Protein AF-A0A9P5B2M3-F1 (afdb_monomer)

Mean predicted aligned error: 15.58 Å

Sequence (717 aa):
MTDNIVSIPTAAALADGEHVGYMCASVGDSLLELKANEVIPPYCNAVFNTEAVLDSSLVPLYVEWEAEYFHIPYNLWEPQHARRTAAQVYPELTQSLTPTKDVSSNKSHYPRRAIGGRDLLHPSPGGSVANILRNSVGRLPESMLESVLAVAERDQIYAKMEAIPSLACRLDGLQDQLVTLISGTVHVRPTLPDGTAMPEAVAAGKAAGFTADTLEMIRNHCDPLPYGDGVDPEAVFILVTHGQVKFKKFNVIDKFGRGVEVVDGDGLMPSISSVYQPSSCVVDGKETPNVVVSNRDNCEYFQIPPSINQPARLFNTYLKPGVTGQSTWRPCGEWEDPVCGYIMYNSADLSLQGFTSAGDLRAEILISESNTTAKAAHVYQPPMSDGLFEPPLTDTAEQWKTNILDDFIQSLKTEHYALRMIEILGDASSCMAPPAESYSSVMNAAFGRPFALAIAGWSIELNHEELQPQTSPRNLAGKSHQKLSDYDLPLHLGLKEYSDDGLATYMPLRSDAPTQPDFGKIFTFWTSGVPETDLNEDFACHPIHPSSLPTLKARHVDLFEGRHLLEVDDMIKRRQEQILPFCLLVDVFHPVKAQTGVLPPSSLALPDWAMQQALRKIRLCYRAGPFLFQEDPLKSLSPTGAEETPPPSAAGDGVHVPVVPYGKWSWLQPYIVDGDIKYCSQDVDRAEVKGDVLEVRKYPFTMADGMYYGVDRAVVP

Organism: NCBI:txid1803897

Solvent-accessible surface area (backbone atoms only — not comparable to full-atom values): 42409 Å² total; per-residue (Å²): 144,84,88,77,85,78,87,81,80,82,48,67,72,76,78,52,94,61,93,75,80,71,75,49,89,80,87,87,88,82,86,78,90,79,68,95,86,76,86,73,70,97,66,86,74,74,72,78,52,56,63,60,51,69,73,37,96,49,54,71,40,30,36,42,37,30,29,41,39,36,46,49,66,69,91,47,50,38,64,38,60,44,61,82,48,102,88,41,74,44,83,57,52,33,44,39,53,44,43,90,56,66,48,43,82,50,48,92,75,44,57,70,42,84,48,68,41,73,29,60,48,39,82,59,47,14,53,54,52,25,50,31,50,50,57,40,57,66,72,51,60,67,76,61,42,54,75,77,49,43,70,74,55,50,53,49,50,38,54,54,35,45,63,43,76,45,72,44,63,65,78,60,38,57,67,38,41,34,45,32,24,50,49,63,89,86,63,85,66,52,29,44,99,89,20,51,44,36,70,68,42,34,63,67,32,45,87,78,70,42,42,53,72,62,43,34,72,48,36,88,74,75,55,72,38,62,35,53,90,89,44,73,71,80,68,69,65,42,62,56,47,32,30,39,38,31,63,68,39,40,29,47,25,24,81,85,72,54,70,48,74,67,38,64,98,81,53,42,69,71,47,62,47,76,78,31,43,50,37,54,18,66,57,97,88,39,83,42,69,45,36,59,73,78,51,98,87,59,70,47,58,38,25,47,46,49,31,64,75,58,71,63,45,64,45,72,46,41,36,42,78,32,60,92,90,60,32,77,44,31,74,55,55,98,89,48,78,50,52,26,17,33,43,28,49,31,71,85,78,68,26,40,38,34,22,38,51,68,16,48,82,57,35,37,38,38,73,42,81,47,101,52,103,50,70,42,41,45,79,44,63,73,71,66,82,76,74,84,42,76,77,77,78,84,49,79,88,55,47,66,30,52,49,54,41,49,54,52,56,55,52,42,50,41,45,69,51,34,55,50,50,50,51,38,52,52,53,40,65,70,60,37,57,79,72,61,72,76,48,70,76,37,76,60,53,81,41,37,67,56,25,34,34,30,35,31,29,39,31,33,45,36,79,54,74,79,88,65,76,32,54,45,71,80,63,48,67,92,63,86,74,85,57,65,64,76,44,77,40,45,44,44,76,39,46,87,84,42,35,67,31,14,52,50,35,39,21,50,47,29,92,91,42,76,91,39,64,30,82,45,41,37,35,26,79,70,66,91,83,62,82,64,89,82,74,59,94,78,52,46,82,40,63,72,40,69,91,68,47,54,66,43,50,51,44,53,80,70,64,53,60,91,89,41,75,56,56,70,68,58,50,52,26,59,52,36,74,55,45,52,58,31,34,32,38,26,37,66,84,32,29,32,34,35,36,48,41,49,52,68,69,40,74,53,64,74,61,70,65,58,5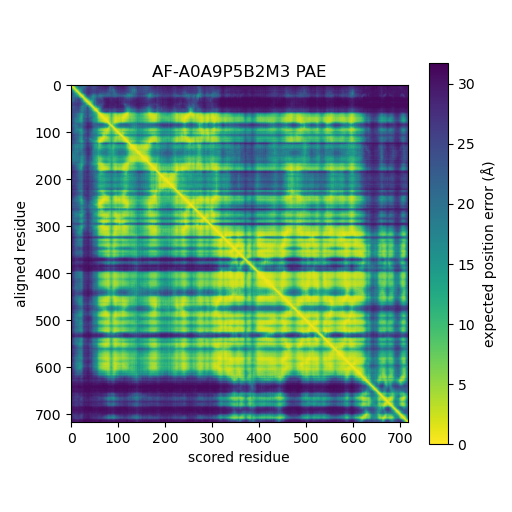1,54,54,17,64,74,47,48,59,56,67,49,79,51,66,74,43,81,31,75,54,66,67,50,63,62,77,69,90,87,49,94,85,56,80,74,75,79,66,61,95,85,72,68,86,90,68,94,60,72,92,70,80,48,42,27,39,30,45,43,29,49,55,98,87,41,83,44,62,46,83,39,83,55,91,67,76,79,80,83,84,80,78,83,75,88,68,97,63,74,65,32,76,47,59,32,34,40,34,54,56,81,82,81,79,72,132

Secondary structure (DSSP, 8-state):
--S-------GGGGS-SS------------PPPPPTT----TTTT----HHHHHSSS--EEEEEEEEEEEEPPGGGEEEEEEEEETTEEEEEEEEEE-TTS-GGGGGGGS-EEEEEEEEE-EE-HHHHHHHHHHHHHTTS-HHHHHHHS-HHHHHHHHHHHHT---EE---TTHHHHHTTEE-STTS--SB-TTSPBPHHHHHHHGGGT--HHHHHTTTT----EE--TTS-TTPPP-SEEEEEEEEEEEEEEETTS-EEES--SS-------TTTSPPEEEETTEEEE--SS--TT---EEEEEEEESS-EEEEEEEEEEPPTTT-SEEEPPTTS--EEEEEEEETTTTEEEEEETTS-EEEEEEEEE-SSSSEEEEEEPPPGGGSSSPPP---TTTHHHHHHHHHHHHHTTSHHHHHHHHHHHHHHHHHSPPPPHHHHTSGGGGT--EEEEEEEEEEEEESSSPPPP-S-HHHHTT-----GGG--EE-EE--TT-TT--EEEEEEBPSSSTTSB-TTEEEES---SS-GGGT-SS-EEEE--GGG--EE-EE---SEETTEEPPHHHHHHHHHTT-EEEEEEEESSSPEEEE-SSS--EEE---HHHHHHHHHH---EEEEEEEEESS-TTSPPPTT-TTS-PPP--TT-S------SSS-EEEEEEEEETTEEEEEEEE------S-----------EEEEEEEEE-------

pLDDT: mean 72.11, std 20.02, range [20.97, 97.5]

Radius of gyration: 34.09 Å; Cα contacts (8 Å, |Δi|>4): 1233; chains: 1; bounding box: 100×60×118 Å

Structure (mmCIF, N/CA/C/O backbone):
data_AF-A0A9P5B2M3-F1
#
_entry.id   AF-A0A9P5B2M3-F1
#
loop_
_atom_site.group_PDB
_atom_site.id
_atom_site.type_symbol
_atom_site.label_atom_id
_atom_site.label_alt_id
_atom_site.label_comp_id
_atom_site.label_asym_id
_atom_site.label_entity_id
_atom_site.label_seq_id
_atom_site.pdbx_PDB_ins_code
_atom_site.Cartn_x
_atom_site.Cartn_y
_atom_site.Cartn_z
_atom_site.occupancy
_atom_site.B_iso_or_equiv
_atom_site.auth_seq_id
_atom_site.auth_comp_id
_atom_site.auth_asym_id
_atom_site.auth_atom_id
_atom_site.pdbx_PDB_model_num
ATOM 1 N N . MET A 1 1 ? -25.332 -1.835 -37.276 1.00 24.56 1 MET A N 1
ATOM 2 C CA . MET A 1 1 ? -25.435 -2.424 -35.918 1.00 24.56 1 MET A CA 1
ATOM 3 C C . MET A 1 1 ? -24.040 -2.418 -35.302 1.00 24.56 1 MET A C 1
ATOM 5 O O . MET A 1 1 ? -23.483 -3.464 -35.010 1.00 24.56 1 MET A O 1
ATOM 9 N N . THR A 1 2 ? -23.453 -1.230 -35.184 1.00 24.41 2 THR A N 1
ATOM 10 C CA . THR A 1 2 ? -22.004 -1.019 -35.007 1.00 24.41 2 THR A CA 1
ATOM 11 C C . THR A 1 2 ? -21.707 0.003 -33.905 1.00 24.41 2 THR A C 1
ATOM 13 O O . THR A 1 2 ? -20.596 0.498 -33.827 1.00 24.41 2 THR A O 1
ATOM 16 N N . ASP A 1 3 ? -22.674 0.263 -33.017 1.00 20.97 3 ASP A N 1
ATOM 17 C CA . ASP A 1 3 ? -22.561 1.294 -31.971 1.00 20.97 3 ASP A CA 1
ATOM 18 C C . ASP A 1 3 ? -22.468 0.747 -30.534 1.00 20.97 3 ASP A C 1
ATOM 20 O O . ASP A 1 3 ? -22.487 1.528 -29.595 1.00 20.97 3 ASP A O 1
ATOM 24 N N . ASN A 1 4 ? -22.350 -0.569 -30.312 1.00 22.39 4 ASN A N 1
ATOM 25 C CA . ASN A 1 4 ? -22.410 -1.142 -28.954 1.00 22.39 4 ASN A CA 1
ATOM 26 C C . ASN A 1 4 ? -21.366 -2.240 -28.685 1.00 22.39 4 ASN A C 1
ATOM 28 O O . ASN A 1 4 ? -21.708 -3.306 -28.176 1.00 22.39 4 ASN A O 1
ATOM 32 N N . ILE A 1 5 ? -20.084 -2.002 -28.979 1.00 23.22 5 ILE A N 1
ATOM 33 C CA . ILE A 1 5 ? -19.020 -2.811 -28.358 1.00 23.22 5 ILE A CA 1
ATOM 34 C C . ILE A 1 5 ? -18.571 -2.086 -27.094 1.00 23.22 5 ILE A C 1
ATOM 36 O O . ILE A 1 5 ? -17.649 -1.274 -27.083 1.00 23.22 5 ILE A O 1
ATOM 40 N N . VAL A 1 6 ? -19.300 -2.376 -26.018 1.00 22.66 6 VAL A N 1
ATOM 41 C CA . VAL A 1 6 ? -18.937 -2.027 -24.649 1.00 22.66 6 VAL A CA 1
ATOM 42 C C . VAL A 1 6 ? -17.595 -2.695 -24.353 1.00 22.66 6 VAL A C 1
ATOM 44 O O . VAL A 1 6 ? -17.505 -3.912 -24.216 1.00 22.66 6 VAL A O 1
ATOM 47 N N . SER A 1 7 ? -16.528 -1.904 -24.282 1.00 28.83 7 SER A N 1
ATOM 48 C CA . SER A 1 7 ? -15.242 -2.388 -23.793 1.00 28.83 7 SER A CA 1
ATOM 49 C C . SER A 1 7 ? -15.360 -2.654 -22.290 1.00 28.83 7 SER A C 1
ATOM 51 O O . SER A 1 7 ? -15.475 -1.697 -21.520 1.00 28.83 7 SER A O 1
ATOM 53 N N . ILE A 1 8 ? -15.353 -3.926 -21.883 1.00 28.42 8 ILE A N 1
ATOM 54 C CA . ILE A 1 8 ? -15.403 -4.345 -20.475 1.00 28.42 8 ILE A CA 1
ATOM 55 C C . ILE A 1 8 ? -14.025 -4.857 -20.020 1.00 28.42 8 ILE A C 1
ATOM 57 O O . ILE A 1 8 ? -13.340 -5.514 -20.807 1.00 28.42 8 ILE A O 1
ATOM 61 N N . PRO A 1 9 ? -13.604 -4.507 -18.786 1.00 36.22 9 PRO A N 1
ATOM 62 C CA . PRO A 1 9 ? -12.217 -4.214 -18.443 1.00 36.22 9 PRO A CA 1
ATOM 63 C C . PRO A 1 9 ? -11.713 -4.995 -17.196 1.00 36.22 9 PRO A C 1
ATOM 65 O O . PRO A 1 9 ? -12.371 -5.885 -16.664 1.00 36.22 9 PRO A O 1
ATOM 68 N N . THR A 1 10 ? -10.533 -4.598 -16.712 1.00 28.45 10 THR A N 1
ATOM 69 C CA . THR A 1 10 ? -10.107 -4.594 -15.292 1.00 28.45 10 THR A CA 1
ATOM 70 C C . THR A 1 10 ? -9.550 -5.859 -14.628 1.00 28.45 10 THR A C 1
ATOM 72 O O . THR A 1 10 ? -8.675 -5.696 -13.790 1.00 28.45 10 THR A O 1
ATOM 75 N N . ALA A 1 11 ? -9.903 -7.101 -14.963 1.00 26.97 11 ALA A N 1
ATOM 76 C CA . ALA A 1 11 ? -9.330 -8.247 -14.211 1.00 26.97 11 ALA A CA 1
ATOM 77 C C . ALA A 1 11 ? -8.050 -8.877 -14.812 1.00 26.97 11 ALA A C 1
ATOM 79 O O . ALA A 1 11 ? -7.501 -9.828 -14.259 1.00 26.97 11 ALA A O 1
ATOM 80 N N . ALA A 1 12 ? -7.509 -8.274 -15.876 1.00 27.91 12 ALA A N 1
ATOM 81 C CA . ALA A 1 12 ? -6.235 -8.644 -16.503 1.00 27.91 12 ALA A CA 1
ATOM 82 C C . ALA A 1 12 ? -4.984 -8.279 -15.694 1.00 27.91 12 ALA A C 1
ATOM 84 O O . ALA A 1 12 ? -3.977 -8.970 -15.797 1.00 27.91 12 ALA A O 1
ATOM 85 N N . ALA A 1 13 ? -5.043 -7.208 -14.900 1.00 30.61 13 ALA A N 1
ATOM 86 C CA . ALA A 1 13 ? -3.888 -6.698 -14.160 1.00 30.61 13 ALA A CA 1
ATOM 87 C C . ALA A 1 13 ? -3.627 -7.446 -12.836 1.00 30.61 13 ALA A C 1
ATOM 89 O O . ALA A 1 13 ? -2.603 -7.240 -12.199 1.00 30.61 13 ALA A O 1
ATOM 90 N N . LEU A 1 14 ? -4.541 -8.333 -12.424 1.00 32.12 14 LEU A N 1
ATOM 91 C CA . LEU A 1 14 ? -4.531 -8.976 -11.104 1.00 32.12 14 LEU A CA 1
ATOM 92 C C . LEU A 1 14 ? -3.792 -10.324 -11.049 1.00 32.12 14 LEU A C 1
ATOM 94 O O . LEU A 1 14 ? -3.729 -10.911 -9.972 1.00 32.12 14 LEU A O 1
ATOM 98 N N . ALA A 1 15 ? -3.315 -10.867 -12.175 1.00 26.83 15 ALA A N 1
ATOM 99 C CA . ALA A 1 15 ? -2.828 -12.251 -12.216 1.00 26.83 15 ALA A CA 1
ATOM 100 C C . ALA A 1 15 ? -1.309 -12.399 -12.060 1.00 26.83 15 ALA A C 1
ATOM 102 O O . ALA A 1 15 ? -0.880 -13.385 -11.475 1.00 26.83 15 ALA A O 1
ATOM 103 N N . ASP A 1 16 ? -0.518 -11.418 -12.489 1.00 27.02 16 ASP A N 1
ATOM 104 C CA . ASP A 1 16 ? 0.933 -11.441 -12.339 1.00 27.02 16 ASP A CA 1
ATOM 105 C C . ASP A 1 16 ? 1.399 -10.048 -11.928 1.00 27.02 16 ASP A C 1
ATOM 107 O O . ASP A 1 16 ? 1.019 -9.053 -12.540 1.00 27.02 16 ASP A O 1
ATOM 111 N N . GLY A 1 17 ? 2.258 -9.960 -10.910 1.00 26.22 17 GLY A N 1
ATOM 112 C CA . GLY A 1 17 ? 2.953 -8.726 -10.522 1.00 26.22 17 GLY A CA 1
ATOM 113 C C . GLY A 1 17 ? 3.939 -8.207 -11.582 1.00 26.22 17 GLY A C 1
ATOM 114 O O . GLY A 1 17 ? 4.887 -7.506 -11.239 1.00 26.22 17 GLY A O 1
ATOM 115 N N . GLU A 1 18 ? 3.745 -8.565 -12.852 1.00 26.31 18 GLU A N 1
ATOM 116 C CA . GLU A 1 18 ? 4.443 -8.015 -14.001 1.00 26.31 18 GLU A CA 1
ATOM 117 C C . GLU A 1 18 ? 3.531 -6.976 -14.664 1.00 26.31 18 GLU A C 1
ATOM 119 O O . GLU A 1 18 ? 2.468 -7.297 -15.195 1.00 26.31 18 GLU A O 1
ATOM 124 N N . HIS A 1 19 ? 3.956 -5.711 -14.673 1.00 28.41 19 HIS A N 1
ATOM 125 C CA . HIS A 1 19 ? 3.362 -4.673 -15.513 1.00 28.41 19 HIS A CA 1
ATOM 126 C C . HIS A 1 19 ? 3.634 -4.987 -16.998 1.00 28.41 19 HIS A C 1
ATOM 128 O O . HIS A 1 19 ? 4.480 -4.361 -17.635 1.00 28.41 19 HIS A O 1
ATOM 134 N N . VAL A 1 20 ? 2.950 -5.986 -17.561 1.00 28.69 20 VAL A N 1
ATOM 135 C CA . VAL A 1 20 ? 3.034 -6.318 -18.986 1.00 28.69 20 VAL A CA 1
ATOM 136 C C . VAL A 1 20 ? 2.053 -5.423 -19.732 1.00 28.69 20 VAL A C 1
ATOM 138 O O . VAL A 1 20 ? 0.874 -5.735 -19.906 1.00 28.69 20 VAL A O 1
ATOM 141 N N . GLY A 1 21 ? 2.534 -4.258 -20.154 1.00 28.27 21 GLY A N 1
ATOM 142 C CA . GLY A 1 21 ? 1.817 -3.420 -21.102 1.00 28.27 21 GLY A CA 1
ATOM 143 C C . GLY A 1 21 ? 1.715 -4.113 -22.453 1.00 28.27 21 GLY A C 1
ATOM 144 O O . GLY A 1 21 ? 2.712 -4.255 -23.155 1.00 28.27 21 GLY A O 1
ATOM 145 N N . TYR A 1 22 ? 0.510 -4.520 -22.844 1.00 29.50 22 TYR A N 1
ATOM 146 C CA . TYR A 1 22 ? 0.249 -4.924 -24.220 1.00 29.50 22 TYR A CA 1
ATOM 147 C C . TYR A 1 22 ? 0.087 -3.669 -25.078 1.00 29.50 22 TYR A C 1
ATOM 149 O O . TYR A 1 22 ? -0.854 -2.894 -24.903 1.00 29.50 22 TYR A O 1
ATOM 157 N N . MET A 1 23 ? 1.007 -3.473 -26.015 1.00 29.47 23 MET A N 1
ATOM 158 C CA . MET A 1 23 ? 0.842 -2.534 -27.116 1.00 29.47 23 MET A CA 1
ATOM 159 C C . MET A 1 23 ? 0.058 -3.260 -28.212 1.00 29.47 23 MET A C 1
ATOM 161 O O . MET A 1 23 ? 0.511 -4.280 -28.727 1.00 29.47 23 MET A O 1
ATOM 165 N N . CYS A 1 24 ? -1.136 -2.777 -28.549 1.00 28.97 24 CYS A N 1
ATOM 166 C CA . CYS A 1 24 ? -1.923 -3.320 -29.653 1.00 28.97 24 CYS A CA 1
ATOM 167 C C . CYS A 1 24 ? -2.055 -2.225 -30.704 1.00 28.97 24 CYS A C 1
ATOM 169 O O . CYS A 1 24 ? -2.530 -1.145 -30.388 1.00 28.97 24 CYS A O 1
ATOM 171 N N . ALA A 1 25 ? -1.634 -2.468 -31.941 1.00 25.73 25 ALA A N 1
ATOM 172 C CA . ALA A 1 25 ? -1.989 -1.581 -33.041 1.00 25.73 25 ALA A CA 1
ATOM 173 C C . ALA A 1 25 ? -3.406 -1.954 -33.501 1.00 25.73 25 ALA A C 1
ATOM 175 O O . ALA A 1 25 ? -3.617 -3.073 -33.967 1.00 25.73 25 ALA A O 1
ATOM 176 N N . SER A 1 26 ? -4.378 -1.050 -33.350 1.00 24.38 26 SER A N 1
ATOM 177 C CA . SER A 1 26 ? -5.725 -1.229 -33.915 1.00 24.38 26 SER A CA 1
ATOM 178 C C . SER A 1 26 ? -6.013 -0.182 -34.989 1.00 24.38 26 SER A C 1
ATOM 180 O O . SER A 1 26 ? -5.637 0.981 -34.859 1.00 24.38 26 SER A O 1
ATOM 182 N N . VAL A 1 27 ? -6.660 -0.627 -36.064 1.00 23.27 27 VAL A N 1
ATOM 183 C CA . VAL A 1 27 ? -6.994 0.138 -37.271 1.00 23.27 27 VAL A CA 1
ATOM 184 C C . VAL A 1 27 ? -8.434 0.653 -37.185 1.00 23.27 27 VAL A C 1
ATOM 186 O O . VAL A 1 27 ? -9.333 -0.127 -36.880 1.00 23.27 27 VAL A O 1
ATOM 189 N N . GLY A 1 28 ? -8.660 1.931 -37.520 1.00 24.05 28 GLY A N 1
ATOM 190 C CA . GLY A 1 28 ? -9.987 2.545 -37.660 1.00 24.05 28 GLY A CA 1
ATOM 191 C C . GLY A 1 28 ? -10.210 3.241 -39.017 1.00 24.05 28 GLY A C 1
ATOM 192 O O . GLY A 1 28 ? -9.548 4.226 -39.317 1.00 24.05 28 GLY A O 1
ATOM 193 N N . ASP A 1 29 ? -11.152 2.670 -39.775 1.00 24.25 29 ASP A N 1
ATOM 194 C CA . ASP A 1 29 ? -12.079 3.100 -40.846 1.00 24.25 29 ASP A CA 1
ATOM 195 C C . ASP A 1 29 ? -11.767 3.947 -42.115 1.00 24.25 29 ASP A C 1
ATOM 197 O O . ASP A 1 29 ? -11.287 5.075 -42.103 1.00 24.25 29 ASP A O 1
ATOM 201 N N . SER A 1 30 ? -12.312 3.356 -43.200 1.00 28.12 30 SER A N 1
ATOM 202 C CA . SER A 1 30 ? -12.824 3.781 -44.520 1.00 28.12 30 SER A CA 1
ATOM 203 C C . SER A 1 30 ? -11.923 4.450 -45.571 1.00 28.12 30 SER A C 1
ATOM 205 O O . SER A 1 30 ? -11.616 5.638 -45.546 1.00 28.12 30 SER A O 1
ATOM 207 N N . LEU A 1 31 ? -11.661 3.657 -46.616 1.00 28.73 31 LEU A N 1
ATOM 208 C CA . LEU A 1 31 ? -11.035 4.007 -47.891 1.00 28.73 31 LEU A CA 1
ATOM 209 C C . LEU A 1 31 ? -11.787 5.140 -48.619 1.00 28.73 31 LEU A C 1
ATOM 211 O O . LEU A 1 31 ? -12.978 5.021 -48.911 1.00 28.73 31 LEU A O 1
ATOM 215 N N . LEU A 1 32 ? -11.070 6.209 -48.974 1.00 28.69 32 LEU A N 1
ATOM 216 C CA . LEU A 1 32 ? -11.484 7.178 -49.995 1.00 28.69 32 LEU A CA 1
ATOM 217 C C . LEU A 1 32 ? -11.383 6.535 -51.392 1.00 28.69 32 LEU A C 1
ATOM 219 O O . LEU A 1 32 ? -10.382 5.895 -51.713 1.00 28.69 32 LEU A O 1
ATOM 223 N N . GLU A 1 33 ? -12.401 6.722 -52.238 1.00 31.27 33 GLU A N 1
ATOM 224 C CA . GLU A 1 33 ? -12.390 6.263 -53.636 1.00 31.27 33 GLU A CA 1
ATOM 225 C C . GLU A 1 33 ? -11.314 6.997 -54.461 1.00 31.27 33 GLU A C 1
ATOM 227 O O . GLU A 1 33 ? -11.370 8.215 -54.651 1.00 31.27 33 GLU A O 1
ATOM 232 N N . LEU A 1 34 ? -10.347 6.244 -54.995 1.00 31.62 34 LEU A N 1
ATOM 233 C CA . LEU A 1 34 ? -9.319 6.741 -55.916 1.00 31.62 34 LEU A CA 1
ATOM 234 C C . LEU A 1 34 ? -9.857 6.824 -57.356 1.00 31.62 34 LEU A C 1
ATOM 236 O O . LEU A 1 34 ? -10.543 5.922 -57.840 1.00 31.62 34 LEU A O 1
ATOM 240 N N . LYS A 1 35 ? -9.511 7.900 -58.073 1.00 35.72 35 LYS A N 1
ATOM 241 C CA . LYS A 1 35 ? -9.863 8.091 -59.492 1.00 35.72 35 LYS A CA 1
ATOM 242 C C . LYS A 1 35 ? -8.945 7.271 -60.403 1.00 35.72 35 LYS A C 1
ATOM 244 O O . LYS A 1 35 ? -7.774 7.057 -60.105 1.00 35.72 35 LYS A O 1
ATOM 249 N N . ALA A 1 36 ? -9.466 6.863 -61.561 1.00 29.02 36 ALA A N 1
ATOM 250 C CA . ALA A 1 36 ? -8.691 6.141 -62.565 1.00 29.02 36 ALA A CA 1
ATOM 251 C C . ALA A 1 36 ? -7.486 6.978 -63.050 1.00 29.02 36 ALA A C 1
ATOM 253 O O . ALA A 1 36 ? -7.683 8.058 -63.612 1.00 29.02 36 ALA A O 1
ATOM 254 N N . ASN A 1 37 ? -6.276 6.424 -62.871 1.00 35.12 37 ASN A N 1
ATOM 255 C CA . ASN A 1 37 ? -4.954 6.853 -63.376 1.00 35.12 37 ASN A CA 1
ATOM 256 C C . ASN A 1 37 ? -3.965 7.511 -62.388 1.00 35.12 37 ASN A C 1
ATOM 258 O O . ASN A 1 37 ? -2.952 8.043 -62.840 1.00 35.12 37 ASN A O 1
ATOM 262 N N . GLU A 1 38 ? -4.159 7.410 -61.072 1.00 32.94 38 GLU A N 1
ATOM 263 C CA . GLU A 1 38 ? -3.057 7.638 -60.118 1.00 32.94 38 GLU A CA 1
ATOM 264 C C . GLU A 1 38 ? -2.298 6.332 -59.834 1.00 32.94 38 GLU A C 1
ATOM 266 O O . GLU A 1 38 ? -2.883 5.330 -59.428 1.00 32.94 38 GLU A O 1
ATOM 271 N N . VAL A 1 39 ? -0.980 6.337 -60.068 1.00 30.19 39 VAL A N 1
ATOM 272 C CA . VAL A 1 39 ? -0.068 5.253 -59.673 1.00 30.19 39 VAL A CA 1
ATOM 273 C C . VAL A 1 39 ? 0.588 5.657 -58.357 1.00 30.19 39 VAL A C 1
ATOM 275 O O . VAL A 1 39 ? 1.440 6.542 -58.331 1.00 30.19 39 VAL A O 1
ATOM 278 N N . ILE A 1 40 ? 0.181 5.001 -57.274 1.00 32.09 40 ILE A N 1
ATOM 279 C CA . ILE A 1 40 ? 0.800 5.116 -55.949 1.00 32.09 40 ILE A CA 1
ATOM 280 C C . ILE A 1 40 ? 1.941 4.080 -55.874 1.00 32.09 40 ILE A C 1
ATOM 282 O O . ILE A 1 40 ? 1.764 2.959 -56.366 1.00 32.09 40 ILE A O 1
ATOM 286 N N . PRO A 1 41 ? 3.110 4.394 -55.280 1.00 25.92 41 PRO A N 1
ATOM 287 C CA . PRO A 1 41 ? 4.088 3.376 -54.902 1.00 25.92 41 PRO A CA 1
ATOM 288 C C . PRO A 1 41 ? 3.401 2.316 -54.022 1.00 25.92 41 PRO A C 1
ATOM 290 O O . PRO A 1 41 ? 2.607 2.684 -53.160 1.00 25.92 41 PRO A O 1
ATOM 293 N N . PRO A 1 42 ? 3.672 1.013 -54.199 1.00 26.95 42 PRO A N 1
ATOM 294 C CA . PRO A 1 42 ? 2.805 -0.064 -53.705 1.00 26.95 42 PRO A CA 1
ATOM 295 C C . PRO A 1 42 ? 2.591 -0.160 -52.180 1.00 26.95 42 PRO A C 1
ATOM 297 O O . PRO A 1 42 ? 1.861 -1.049 -51.756 1.00 26.95 42 PRO A O 1
ATOM 300 N N . TYR A 1 43 ? 3.165 0.721 -51.352 1.00 33.97 43 TYR A N 1
ATOM 301 C CA . TYR A 1 43 ? 3.122 0.598 -49.889 1.00 33.97 43 TYR A CA 1
ATOM 302 C C . TYR A 1 43 ? 2.912 1.908 -49.112 1.00 33.97 43 TYR A C 1
ATOM 304 O O . TYR A 1 43 ? 3.135 1.929 -47.910 1.00 33.97 43 TYR A O 1
ATOM 312 N N . CYS A 1 44 ? 2.430 2.989 -49.736 1.00 24.33 44 CYS A N 1
ATOM 313 C CA . CYS A 1 44 ? 2.203 4.256 -49.016 1.00 24.33 44 CYS A CA 1
ATOM 314 C C . CYS A 1 44 ? 0.934 4.288 -48.135 1.00 24.33 44 CYS A C 1
ATOM 316 O O . CYS A 1 44 ? 0.694 5.296 -47.490 1.00 24.33 44 CYS A O 1
ATOM 318 N N . ASN A 1 45 ? 0.125 3.220 -48.096 1.00 25.08 45 ASN A N 1
ATOM 319 C CA . ASN A 1 45 ? -1.127 3.155 -47.321 1.00 25.08 45 ASN A CA 1
ATOM 320 C C . ASN A 1 45 ? -1.323 1.790 -46.632 1.00 25.08 45 ASN A C 1
ATOM 322 O O . ASN A 1 45 ? -2.437 1.263 -46.605 1.00 25.08 45 ASN A O 1
ATOM 326 N N . ALA A 1 46 ? -0.258 1.171 -46.111 1.00 26.92 46 ALA A N 1
ATOM 327 C CA . ALA A 1 46 ? -0.387 -0.083 -45.368 1.00 26.92 46 ALA A CA 1
ATOM 328 C C . ALA A 1 46 ? -1.012 0.164 -43.984 1.00 26.92 46 ALA A C 1
ATOM 330 O O . ALA A 1 46 ? -0.354 0.171 -42.951 1.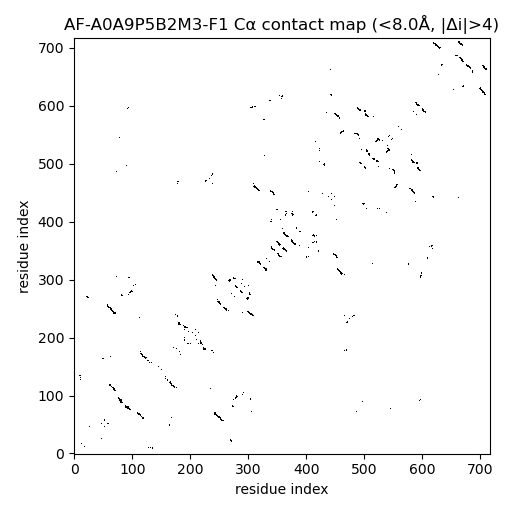00 26.92 46 ALA A O 1
ATOM 331 N N . VAL A 1 47 ? -2.329 0.341 -43.981 1.00 27.64 47 VAL A N 1
ATOM 332 C CA . VAL A 1 47 ? -3.187 -0.008 -42.859 1.00 27.64 47 VAL A CA 1
ATOM 333 C C . VAL A 1 47 ? -2.953 -1.497 -42.591 1.00 27.64 47 VAL A C 1
ATOM 335 O O . VAL A 1 47 ? -3.327 -2.341 -43.406 1.00 27.64 47 VAL A O 1
ATOM 338 N N . PHE A 1 48 ? -2.251 -1.829 -41.506 1.00 35.03 48 PHE A N 1
ATOM 339 C CA . PHE A 1 48 ? -1.902 -3.214 -41.200 1.00 35.03 48 PHE A CA 1
ATOM 340 C C . PHE A 1 48 ? -3.160 -3.995 -40.809 1.00 35.03 48 PHE A C 1
ATOM 342 O O . PHE A 1 48 ? -3.580 -3.995 -39.656 1.00 35.03 48 PHE A O 1
ATOM 349 N N . ASN A 1 49 ? -3.761 -4.682 -41.780 1.00 34.94 49 ASN A N 1
ATOM 350 C CA . ASN A 1 49 ? -4.637 -5.806 -41.493 1.00 34.94 49 ASN A CA 1
ATOM 351 C C . ASN A 1 49 ? -3.745 -6.957 -41.003 1.00 34.94 49 ASN A C 1
ATOM 353 O O . ASN A 1 49 ? -2.885 -7.434 -41.746 1.00 34.94 49 ASN A O 1
ATOM 357 N N . THR A 1 50 ? -3.914 -7.392 -39.758 1.00 40.59 50 THR A N 1
ATOM 358 C CA . THR A 1 50 ? -3.144 -8.495 -39.166 1.00 40.59 50 THR A CA 1
ATOM 359 C C . THR A 1 50 ? -3.300 -9.798 -39.960 1.00 40.59 50 THR A C 1
ATOM 361 O O . THR A 1 50 ? -2.366 -10.597 -39.994 1.00 40.59 50 THR A O 1
ATOM 364 N N . GLU A 1 51 ? -4.414 -9.975 -40.684 1.00 37.03 51 GLU A N 1
ATOM 365 C CA . GLU A 1 51 ? -4.581 -11.066 -41.658 1.00 37.03 51 GLU A CA 1
ATOM 366 C C . GLU A 1 51 ? -3.559 -10.984 -42.797 1.00 37.03 51 GLU A C 1
ATOM 368 O O . GLU A 1 51 ? -2.986 -11.997 -43.169 1.00 37.03 51 GLU A O 1
ATOM 373 N N . ALA A 1 52 ? -3.239 -9.792 -43.311 1.00 40.31 52 ALA A N 1
ATOM 374 C CA . ALA A 1 52 ? -2.310 -9.639 -44.431 1.00 40.31 52 ALA A CA 1
ATOM 375 C C . ALA A 1 52 ? -0.856 -9.967 -44.056 1.00 40.31 52 ALA A C 1
ATOM 377 O O . ALA A 1 52 ? -0.100 -10.416 -44.911 1.00 40.31 52 ALA A O 1
ATOM 378 N N . VAL A 1 53 ? -0.456 -9.768 -42.793 1.00 43.31 53 VAL A N 1
ATOM 379 C CA . VAL A 1 53 ? 0.870 -10.175 -42.293 1.00 43.31 53 VAL A CA 1
ATOM 380 C C . VAL A 1 53 ? 0.932 -11.692 -42.104 1.00 43.31 53 VAL A C 1
ATOM 382 O O . VAL A 1 53 ? 1.934 -12.302 -42.476 1.00 43.31 53 VAL A O 1
ATOM 385 N N . LEU A 1 54 ? -0.141 -12.302 -41.590 1.00 44.53 54 LEU A N 1
ATOM 386 C CA . LEU A 1 54 ? -0.232 -13.749 -41.370 1.00 44.53 54 LEU A CA 1
ATOM 387 C C . LEU A 1 54 ? -0.421 -14.561 -42.660 1.00 44.53 54 LEU A C 1
ATOM 389 O O . LEU A 1 54 ? 0.108 -15.667 -42.750 1.00 44.53 54 LEU A O 1
ATOM 393 N N . ASP A 1 55 ? -1.112 -14.003 -43.656 1.00 42.38 55 ASP A N 1
ATOM 394 C CA . ASP A 1 55 ? -1.308 -14.606 -44.980 1.00 42.38 55 ASP A CA 1
ATOM 395 C C . ASP A 1 55 ? -0.164 -14.282 -45.958 1.00 42.38 55 ASP A C 1
ATOM 397 O O . ASP A 1 55 ? -0.089 -14.847 -47.055 1.00 42.38 55 ASP A O 1
ATOM 401 N N . SER A 1 56 ? 0.765 -13.389 -45.589 1.00 46.94 56 SER A N 1
ATOM 402 C CA . SER A 1 56 ? 1.962 -13.144 -46.394 1.00 46.94 56 SER A CA 1
ATOM 403 C C . SER A 1 56 ? 2.955 -14.304 -46.274 1.00 46.94 56 SER A C 1
ATOM 405 O O . SER A 1 56 ? 3.075 -14.970 -45.251 1.00 46.94 56 SER A O 1
ATOM 407 N N . SER A 1 57 ? 3.780 -14.513 -47.303 1.00 46.78 57 SER A N 1
ATOM 408 C CA . SER A 1 57 ? 4.908 -15.460 -47.226 1.00 46.78 57 SER A CA 1
ATOM 409 C C . SER A 1 57 ? 5.978 -15.086 -46.177 1.00 46.78 57 SER A C 1
ATOM 411 O O . SER A 1 57 ? 6.931 -15.848 -45.978 1.00 46.78 57 SER A O 1
ATOM 413 N N . LEU A 1 58 ? 5.855 -13.907 -45.554 1.00 52.44 58 LEU A N 1
ATOM 414 C CA . LEU A 1 58 ? 6.712 -13.411 -44.485 1.00 52.44 58 LEU A CA 1
ATOM 415 C C . LEU A 1 58 ? 6.126 -13.927 -43.168 1.00 52.44 58 LEU A C 1
ATOM 417 O O . LEU A 1 58 ? 5.054 -13.508 -42.757 1.00 52.44 58 LEU A O 1
ATOM 421 N N . VAL A 1 59 ? 6.827 -14.843 -42.504 1.00 67.56 59 VAL A N 1
ATOM 422 C CA . VAL A 1 59 ? 6.509 -15.201 -41.115 1.00 67.56 59 VAL A CA 1
ATOM 423 C C . VAL A 1 59 ? 7.353 -14.274 -40.242 1.00 67.56 59 VAL A C 1
ATOM 425 O O . VAL A 1 59 ? 8.581 -14.450 -40.254 1.00 67.56 59 VAL A O 1
ATOM 428 N N . PRO A 1 60 ? 6.758 -13.277 -39.554 1.00 72.31 60 PRO A N 1
ATOM 429 C CA . PRO A 1 60 ? 7.501 -12.377 -38.679 1.00 72.31 60 PRO A CA 1
ATOM 430 C C . PRO A 1 60 ? 8.214 -13.191 -37.606 1.00 72.31 60 PRO A C 1
ATOM 432 O O . PRO A 1 60 ? 7.602 -14.051 -36.974 1.00 72.31 60 PRO A O 1
ATOM 435 N N . LEU A 1 61 ? 9.513 -12.955 -37.441 1.00 77.31 61 LEU A N 1
ATOM 436 C CA . LEU A 1 61 ? 10.351 -13.710 -36.515 1.00 77.31 61 LEU A CA 1
ATOM 437 C C . LEU A 1 61 ? 10.735 -12.864 -35.305 1.00 77.31 61 LEU A C 1
ATOM 439 O O . LEU A 1 61 ? 10.672 -13.342 -34.176 1.00 77.31 61 LEU A O 1
ATOM 443 N N . TYR A 1 62 ? 11.145 -11.619 -35.537 1.00 81.81 62 TYR A N 1
ATOM 444 C CA . TYR A 1 62 ? 11.579 -10.716 -34.480 1.00 81.81 62 TYR A CA 1
ATOM 445 C C . TYR A 1 62 ? 11.368 -9.257 -34.876 1.00 81.81 62 TYR A C 1
ATOM 447 O O . TYR A 1 62 ? 11.211 -8.936 -36.057 1.00 81.81 62 TYR A O 1
ATOM 455 N N . VAL A 1 63 ? 11.376 -8.377 -33.885 1.00 84.75 63 VAL A N 1
ATOM 456 C CA . VAL A 1 63 ? 11.407 -6.929 -34.074 1.00 84.75 63 VAL A CA 1
ATOM 457 C C . VAL A 1 63 ? 12.787 -6.388 -33.745 1.00 84.75 63 VAL A C 1
ATOM 459 O O . VAL A 1 63 ? 13.459 -6.892 -32.853 1.00 84.75 63 VAL A O 1
ATOM 462 N N . GLU A 1 64 ? 13.213 -5.358 -34.463 1.00 85.38 64 GLU A N 1
ATOM 463 C CA . GLU A 1 64 ? 14.337 -4.504 -34.089 1.00 85.38 64 GLU A CA 1
ATOM 464 C C . GLU A 1 64 ? 13.782 -3.119 -33.776 1.00 85.38 64 GLU A C 1
ATOM 466 O O . GLU A 1 64 ? 13.119 -2.512 -34.617 1.00 85.38 64 GLU A O 1
ATOM 471 N N . TRP A 1 65 ? 14.043 -2.614 -32.577 1.00 85.56 65 TRP A N 1
ATOM 472 C CA . TRP A 1 65 ? 13.492 -1.343 -32.127 1.00 85.56 65 TRP A CA 1
ATOM 473 C C . TRP A 1 65 ? 14.579 -0.433 -31.570 1.00 85.56 65 TRP A C 1
ATOM 475 O O . TRP A 1 65 ? 15.555 -0.878 -30.969 1.00 85.56 65 TRP A O 1
ATOM 485 N N . GLU A 1 66 ? 14.382 0.865 -31.761 1.00 86.38 66 GLU A N 1
ATOM 486 C CA . GLU A 1 66 ? 15.148 1.925 -31.117 1.00 86.38 66 GLU A CA 1
ATOM 487 C C . GLU A 1 66 ? 14.161 2.978 -30.619 1.00 86.38 66 GLU A C 1
ATOM 489 O O . GLU A 1 66 ? 13.238 3.377 -31.334 1.00 86.38 66 GLU A O 1
ATOM 494 N N . ALA A 1 67 ? 14.354 3.449 -29.396 1.00 86.75 67 ALA A N 1
ATOM 495 C CA . ALA A 1 67 ? 13.506 4.431 -28.752 1.00 86.75 67 ALA A CA 1
ATOM 496 C C . ALA A 1 67 ? 14.337 5.494 -28.026 1.00 86.75 67 ALA A C 1
ATOM 498 O O . ALA A 1 67 ? 15.447 5.245 -27.555 1.00 86.75 67 ALA A O 1
ATOM 499 N N . GLU A 1 68 ? 13.786 6.699 -27.930 1.00 88.31 68 GLU A N 1
ATOM 500 C CA . GLU A 1 68 ? 14.276 7.736 -27.032 1.00 88.31 68 GLU A CA 1
ATOM 501 C C . GLU A 1 68 ? 13.478 7.706 -25.737 1.00 88.31 68 GLU A C 1
ATOM 503 O O . GLU A 1 68 ? 12.268 7.929 -25.739 1.00 88.31 68 GLU A O 1
ATOM 508 N N . TYR A 1 69 ? 14.178 7.473 -24.634 1.00 88.94 69 TYR A N 1
ATOM 509 C CA . TYR A 1 69 ? 13.666 7.626 -23.286 1.00 88.94 69 TYR A CA 1
ATOM 510 C C . TYR A 1 69 ? 14.015 9.015 -22.747 1.00 88.94 69 TYR A C 1
ATOM 512 O O . TYR A 1 69 ? 15.166 9.456 -22.817 1.00 88.94 69 TYR A O 1
ATOM 520 N N . PHE A 1 70 ? 13.019 9.687 -22.180 1.00 90.75 70 PHE A N 1
ATOM 521 C CA . PHE A 1 70 ? 13.145 10.964 -21.493 1.00 90.75 70 PHE A CA 1
ATOM 522 C C . PHE A 1 70 ? 12.832 10.763 -20.014 1.00 90.75 70 PHE A C 1
ATOM 524 O O . PHE A 1 70 ? 11.710 10.399 -19.658 1.00 90.75 70 PHE A O 1
ATOM 531 N N . HIS A 1 71 ? 13.819 11.019 -19.160 1.00 89.94 71 HIS A N 1
ATOM 532 C CA . HIS A 1 71 ? 13.667 10.908 -17.715 1.00 89.94 71 HIS A CA 1
ATOM 533 C C . HIS A 1 71 ? 13.005 12.170 -17.154 1.00 89.94 71 HIS A C 1
ATOM 535 O O . HIS A 1 71 ? 13.580 13.259 -17.239 1.00 89.94 71 HIS A O 1
ATOM 541 N N . ILE A 1 72 ? 11.807 12.040 -16.583 1.00 91.00 72 ILE A N 1
ATOM 542 C CA . ILE A 1 72 ? 11.042 13.188 -16.077 1.00 91.00 72 ILE A CA 1
ATOM 543 C C . ILE A 1 72 ? 11.148 13.215 -14.553 1.00 91.00 72 ILE A C 1
ATOM 545 O O . ILE A 1 72 ? 10.676 12.275 -13.941 1.00 91.00 72 ILE A O 1
ATOM 549 N N . PRO A 1 73 ? 11.674 14.274 -13.914 1.00 89.50 73 PRO A N 1
ATOM 550 C CA . PRO A 1 73 ? 11.893 14.322 -12.468 1.00 89.50 73 PRO A CA 1
ATOM 551 C C . PRO A 1 73 ? 10.706 13.837 -11.621 1.00 89.50 73 PRO A C 1
ATOM 553 O O . PRO A 1 73 ? 9.575 14.273 -11.829 1.00 89.50 73 PRO A O 1
ATOM 556 N N . TYR A 1 74 ? 10.986 12.996 -10.617 1.00 89.44 74 TYR A N 1
ATOM 557 C CA . TYR A 1 74 ? 9.967 12.351 -9.777 1.00 89.44 74 TYR A CA 1
ATOM 558 C C . TYR A 1 74 ? 9.020 13.342 -9.073 1.00 89.44 74 TYR A C 1
ATOM 560 O O . TYR A 1 74 ? 7.842 13.069 -8.908 1.00 89.44 74 TYR A O 1
ATOM 568 N N . ASN A 1 75 ? 9.488 14.548 -8.740 1.00 87.50 75 ASN A N 1
ATOM 569 C CA . ASN A 1 75 ? 8.674 15.603 -8.118 1.00 87.50 75 ASN A CA 1
ATOM 570 C C . ASN A 1 75 ? 7.594 16.222 -9.034 1.00 87.50 75 ASN A C 1
ATOM 572 O O . ASN A 1 75 ? 6.901 17.156 -8.619 1.00 87.50 75 ASN A O 1
ATOM 576 N N . LEU A 1 76 ? 7.511 15.789 -10.293 1.00 89.12 76 LEU A N 1
ATOM 577 C CA . LEU A 1 76 ? 6.434 16.123 -11.227 1.00 89.12 76 LEU A CA 1
ATOM 578 C C . LEU A 1 76 ? 5.374 15.019 -11.307 1.00 89.12 76 LEU A C 1
ATOM 580 O O . LEU A 1 76 ? 4.416 15.173 -12.059 1.00 89.12 76 LEU A O 1
ATOM 584 N N . TRP A 1 77 ? 5.568 13.917 -10.584 1.00 89.00 77 TRP A N 1
ATOM 585 C CA . TRP A 1 77 ? 4.648 12.794 -10.528 1.00 89.00 77 TRP A CA 1
ATOM 586 C C . TRP A 1 77 ? 3.823 12.873 -9.257 1.00 89.00 77 TRP A C 1
ATOM 588 O O . TRP A 1 77 ? 4.336 13.146 -8.172 1.00 89.00 77 TRP A O 1
ATOM 598 N N . GLU A 1 78 ? 2.531 12.622 -9.406 1.00 88.06 78 GLU A N 1
ATOM 599 C CA . GLU A 1 78 ? 1.579 12.603 -8.314 1.00 88.06 78 GLU A CA 1
ATOM 600 C C . GLU A 1 78 ? 0.767 11.306 -8.363 1.00 88.06 78 GLU A C 1
ATOM 602 O O . GLU A 1 78 ? 0.416 10.828 -9.451 1.00 88.06 78 GLU A O 1
ATOM 607 N N . PRO A 1 79 ? 0.450 10.726 -7.195 1.00 84.81 79 PRO A N 1
ATOM 608 C CA . PRO A 1 79 ? -0.479 9.613 -7.117 1.00 84.81 79 PRO A CA 1
ATOM 609 C C . PRO A 1 79 ? -1.858 10.053 -7.634 1.00 84.81 79 PRO A C 1
ATOM 611 O O . PRO A 1 79 ? -2.419 11.052 -7.186 1.00 84.81 79 PRO A O 1
ATOM 614 N N . GLN A 1 80 ? -2.413 9.311 -8.589 1.00 77.62 80 GLN A N 1
ATOM 615 C CA . GLN A 1 80 ? -3.750 9.519 -9.135 1.00 77.62 80 GLN A CA 1
ATOM 616 C C . GLN A 1 80 ? -4.427 8.181 -9.430 1.00 77.62 80 GLN A C 1
ATOM 618 O O . GLN A 1 80 ? -3.817 7.225 -9.907 1.00 77.62 80 GLN A O 1
ATOM 623 N N . HIS A 1 81 ? -5.732 8.127 -9.199 1.00 70.94 81 HIS A N 1
ATOM 624 C CA . HIS A 1 81 ? -6.552 7.017 -9.667 1.00 70.94 81 HIS A CA 1
ATOM 625 C C . HIS A 1 81 ? -6.681 7.104 -11.188 1.00 70.94 81 HIS A C 1
ATOM 627 O O . HIS A 1 81 ? -7.083 8.152 -11.709 1.00 70.94 81 HIS A O 1
ATOM 633 N N . ALA A 1 82 ? -6.329 6.034 -11.904 1.00 61.78 82 ALA A N 1
ATOM 634 C CA . ALA A 1 82 ? -6.371 6.047 -13.362 1.00 61.78 82 ALA A CA 1
ATOM 635 C C . ALA A 1 82 ? -7.803 6.307 -13.851 1.00 61.78 82 ALA A C 1
ATOM 637 O O . ALA A 1 82 ? -8.756 5.669 -13.407 1.00 61.78 82 ALA A O 1
ATOM 638 N N . ARG A 1 83 ? -7.980 7.239 -14.789 1.00 57.75 83 ARG A N 1
ATOM 639 C CA . ARG A 1 83 ? -9.289 7.555 -15.379 1.00 57.75 83 ARG A CA 1
ATOM 640 C C . ARG A 1 83 ? -9.281 7.179 -16.849 1.00 57.75 83 ARG A C 1
ATOM 642 O O . ARG A 1 83 ? -8.386 7.588 -17.578 1.00 57.75 83 ARG A O 1
ATOM 649 N N . ARG A 1 84 ? -10.286 6.421 -17.295 1.00 47.69 84 ARG A N 1
ATOM 650 C CA . ARG A 1 84 ? -10.474 6.129 -18.730 1.00 47.69 84 ARG A CA 1
ATOM 651 C C . ARG A 1 84 ? -11.458 7.090 -19.386 1.00 47.69 84 ARG A C 1
ATOM 653 O O . ARG A 1 84 ? -11.294 7.453 -20.542 1.00 47.69 84 ARG A O 1
ATOM 660 N N . THR A 1 85 ? -12.482 7.500 -18.643 1.00 46.81 85 THR A N 1
ATOM 661 C CA . THR A 1 85 ? -13.458 8.528 -19.031 1.00 46.81 85 THR A CA 1
ATOM 662 C C . THR A 1 85 ? -13.858 9.324 -17.789 1.00 46.81 85 THR A C 1
ATOM 664 O O . THR A 1 85 ? -13.574 8.901 -16.668 1.00 46.81 85 THR A O 1
ATOM 667 N N . ALA A 1 86 ? -14.574 10.441 -17.956 1.00 46.59 86 ALA A N 1
ATOM 668 C CA . ALA A 1 86 ? -15.121 11.207 -16.828 1.00 46.59 86 ALA A CA 1
ATOM 669 C C . ALA A 1 86 ? -16.026 10.373 -15.891 1.00 46.59 86 ALA A C 1
ATOM 671 O O . ALA A 1 86 ? -16.221 10.759 -14.743 1.00 46.59 86 ALA A O 1
ATOM 672 N N . ALA A 1 87 ? -16.555 9.236 -16.366 1.00 38.88 87 ALA A N 1
ATOM 673 C CA . ALA A 1 87 ? -17.455 8.353 -15.624 1.00 38.88 87 ALA A CA 1
ATOM 674 C C . ALA A 1 87 ? -16.801 7.045 -15.127 1.00 38.88 87 ALA A C 1
ATOM 676 O O . ALA A 1 87 ? -17.438 6.306 -14.383 1.00 38.88 87 ALA A O 1
ATOM 677 N N . GLN A 1 88 ? -15.563 6.730 -15.533 1.00 47.88 88 GLN A N 1
ATOM 678 C CA . GLN A 1 88 ? -14.878 5.481 -15.168 1.00 47.88 88 GLN A CA 1
ATOM 679 C C . GLN A 1 88 ? -13.512 5.776 -14.548 1.00 47.88 88 GLN A C 1
ATOM 681 O O . GLN A 1 88 ? -12.539 6.073 -15.252 1.00 47.88 88 GLN A O 1
ATOM 686 N N . VAL A 1 89 ? -13.470 5.676 -13.219 1.00 51.69 89 VAL A N 1
ATOM 687 C CA . VAL A 1 89 ? -12.262 5.748 -12.393 1.00 51.69 89 VAL A CA 1
ATOM 688 C C . VAL A 1 89 ? -11.866 4.320 -12.026 1.00 51.69 89 VAL A C 1
ATOM 690 O O . VAL A 1 89 ? -12.686 3.570 -11.502 1.00 51.69 89 VAL A O 1
ATOM 693 N N . TYR A 1 90 ? -10.634 3.931 -12.337 1.00 57.88 90 TYR A N 1
ATOM 694 C CA . TYR A 1 90 ? -10.053 2.691 -11.844 1.00 57.88 90 TYR A CA 1
ATOM 695 C C . TYR A 1 90 ? -9.579 2.891 -10.402 1.00 57.88 90 TYR A C 1
ATOM 697 O O . TYR A 1 90 ? -8.995 3.930 -10.095 1.00 57.88 90 TYR A O 1
ATOM 705 N N . PRO A 1 91 ? -9.787 1.898 -9.529 1.00 57.22 91 PRO A N 1
ATOM 706 C CA . PRO A 1 91 ? -9.457 2.017 -8.111 1.00 57.22 91 PRO A CA 1
ATOM 707 C C . PRO A 1 91 ? -7.962 1.809 -7.812 1.00 57.22 91 PRO A C 1
ATOM 709 O O . PRO A 1 91 ? -7.497 2.048 -6.700 1.00 57.22 91 PRO A O 1
ATOM 712 N N . GLU A 1 92 ? -7.182 1.362 -8.798 1.00 68.44 92 GLU A N 1
ATOM 713 C CA . GLU A 1 92 ? -5.733 1.237 -8.666 1.00 68.44 92 GLU A CA 1
ATOM 714 C C . GLU A 1 92 ? -5.076 2.618 -8.659 1.00 68.44 92 GLU A C 1
ATOM 716 O O . GLU A 1 92 ? -5.339 3.471 -9.518 1.00 68.44 92 GLU A O 1
ATOM 721 N N . LEU A 1 93 ? -4.199 2.831 -7.679 1.00 74.88 93 LEU A N 1
ATOM 722 C CA . LEU A 1 93 ? -3.379 4.026 -7.628 1.00 74.88 93 LEU A CA 1
ATOM 723 C C . LEU A 1 93 ? -2.303 3.902 -8.697 1.00 74.88 93 LEU A C 1
ATOM 725 O O . LEU A 1 93 ? -1.422 3.051 -8.620 1.00 74.88 93 LEU A O 1
ATOM 729 N N . THR A 1 94 ? -2.363 4.788 -9.675 1.00 78.44 94 THR A N 1
ATOM 730 C CA . THR A 1 94 ? -1.295 4.984 -10.652 1.00 78.44 94 THR A CA 1
ATOM 731 C C . THR A 1 94 ? -0.532 6.257 -10.319 1.00 78.44 94 THR A C 1
ATOM 733 O O . THR A 1 94 ? -1.011 7.105 -9.569 1.00 78.44 94 THR A O 1
ATOM 736 N N . GLN A 1 95 ? 0.672 6.411 -10.856 1.00 83.94 95 GLN A N 1
ATOM 737 C CA . GLN A 1 95 ? 1.382 7.682 -10.785 1.00 83.94 95 GLN A CA 1
ATOM 738 C C . GLN A 1 95 ? 1.345 8.362 -12.152 1.00 83.94 95 GLN A C 1
ATOM 740 O O . GLN A 1 95 ? 1.702 7.762 -13.166 1.00 83.94 95 GLN A O 1
ATOM 745 N N . SER A 1 96 ? 0.914 9.620 -12.174 1.00 86.06 96 SER A N 1
ATOM 746 C CA . SER A 1 96 ? 0.784 10.428 -13.389 1.00 86.06 96 SER A CA 1
ATOM 747 C C . SER A 1 96 ? 1.429 11.794 -13.203 1.00 86.06 96 SER A C 1
ATOM 749 O O . SER A 1 96 ? 1.625 12.253 -12.080 1.00 86.06 96 SER A O 1
ATOM 751 N N . LEU A 1 97 ? 1.733 12.475 -14.303 1.00 87.44 97 LEU A N 1
ATOM 752 C CA . LEU A 1 97 ? 2.314 13.811 -14.249 1.00 87.44 97 LEU A CA 1
ATOM 753 C C . LEU A 1 97 ? 1.296 14.831 -13.731 1.00 87.44 97 LEU A C 1
ATOM 755 O O . LEU A 1 97 ? 0.118 14.783 -14.093 1.00 87.44 97 LEU A O 1
ATOM 759 N N . THR A 1 98 ? 1.761 15.791 -12.931 1.00 83.31 98 THR A N 1
ATOM 760 C CA . THR A 1 98 ? 0.928 16.888 -12.437 1.00 83.31 98 THR A CA 1
ATOM 761 C C . THR A 1 98 ? 0.322 17.668 -13.620 1.00 83.31 98 THR A C 1
ATOM 763 O O . THR A 1 98 ? 1.068 18.176 -14.463 1.00 83.31 98 THR A O 1
ATOM 766 N N . PRO A 1 99 ? -1.010 17.871 -13.674 1.00 78.81 99 PRO A N 1
ATOM 767 C CA . PRO A 1 99 ? -1.668 18.535 -14.807 1.00 78.81 99 PRO A CA 1
ATOM 768 C C . PRO A 1 99 ? -1.354 20.037 -14.911 1.00 78.81 99 PRO A C 1
ATOM 770 O O . PRO A 1 99 ? -1.600 20.657 -15.944 1.00 78.81 99 PRO A O 1
ATOM 773 N N . THR A 1 100 ? -0.820 20.636 -13.841 1.00 77.19 100 THR A N 1
ATOM 774 C CA . THR A 1 100 ? -0.501 22.071 -13.748 1.00 77.19 100 THR A CA 1
ATOM 775 C C . THR A 1 100 ? 0.874 22.435 -14.303 1.00 77.19 100 THR A C 1
ATOM 777 O O . THR A 1 100 ? 1.162 23.619 -14.474 1.00 77.19 100 THR A O 1
ATOM 780 N N . LYS A 1 101 ? 1.738 21.449 -14.573 1.00 80.88 101 LYS A N 1
ATOM 781 C CA . LYS A 1 101 ? 3.101 21.681 -15.055 1.00 80.88 101 LYS A CA 1
ATOM 782 C C . LYS A 1 101 ? 3.263 21.111 -16.456 1.00 80.88 101 LYS A C 1
ATOM 784 O O . LYS A 1 101 ? 3.222 19.900 -16.650 1.00 80.88 101 LYS A O 1
ATOM 789 N N . ASP A 1 102 ? 3.494 21.999 -17.414 1.00 82.19 102 ASP A N 1
ATOM 790 C CA . ASP A 1 102 ? 3.838 21.628 -18.783 1.00 82.19 102 ASP A CA 1
ATOM 791 C C . ASP A 1 102 ? 5.292 21.140 -18.850 1.00 82.19 102 ASP A C 1
ATOM 793 O O . ASP A 1 102 ? 6.241 21.911 -18.660 1.00 82.19 102 ASP A O 1
ATOM 797 N N . VAL A 1 103 ? 5.464 19.849 -19.125 1.00 84.62 103 VAL A N 1
ATOM 798 C CA . VAL A 1 103 ? 6.772 19.202 -19.258 1.00 84.62 103 VAL A CA 1
ATOM 799 C C . VAL A 1 103 ? 7.524 19.741 -20.481 1.00 84.62 103 VAL A C 1
ATOM 801 O O . VAL A 1 103 ? 8.746 19.865 -20.445 1.00 84.62 103 VAL A O 1
ATOM 804 N N . SER A 1 104 ? 6.843 20.176 -21.543 1.00 80.69 104 SER A N 1
ATOM 805 C CA . SER A 1 104 ? 7.510 20.656 -22.761 1.00 80.69 104 SER A CA 1
ATOM 806 C C . SER A 1 104 ? 8.378 21.908 -22.533 1.00 80.69 104 SER A C 1
ATOM 808 O O . SER A 1 104 ? 9.392 22.106 -23.214 1.00 80.69 104 SER A O 1
ATOM 810 N N . SER A 1 105 ? 8.044 22.707 -21.511 1.00 73.69 105 SER A N 1
ATOM 811 C CA . SER A 1 105 ? 8.741 23.946 -21.141 1.00 73.69 105 SER A CA 1
ATOM 812 C C . SER A 1 105 ? 10.213 23.748 -20.748 1.00 73.69 105 SER A C 1
ATOM 814 O O . SER A 1 105 ? 11.029 24.643 -20.964 1.00 73.69 105 SER A O 1
ATOM 816 N N . ASN A 1 106 ? 10.581 22.568 -20.235 1.00 74.94 106 ASN A N 1
ATOM 817 C CA . ASN A 1 106 ? 11.916 22.281 -19.699 1.00 74.94 106 ASN A CA 1
ATOM 818 C C . ASN A 1 106 ? 12.651 21.167 -20.457 1.00 74.94 106 ASN A C 1
ATOM 820 O O . ASN A 1 106 ? 13.590 20.572 -19.927 1.00 74.94 106 ASN A O 1
ATOM 824 N N . LYS A 1 107 ? 12.276 20.898 -21.714 1.00 70.12 107 LYS A N 1
ATOM 825 C CA . LYS A 1 107 ? 12.810 19.767 -22.497 1.00 70.12 107 LYS A CA 1
ATOM 826 C C . LYS A 1 107 ? 14.342 19.663 -22.543 1.00 70.12 107 LYS A C 1
ATOM 828 O O . LYS A 1 107 ? 14.871 18.563 -22.630 1.00 70.12 107 LYS A O 1
ATOM 833 N N . SER A 1 108 ? 15.065 20.787 -22.493 1.00 68.19 108 SER A N 1
ATOM 834 C CA . SER A 1 108 ? 16.536 20.827 -22.528 1.00 68.19 108 SER A CA 1
ATOM 835 C C . SER A 1 108 ? 17.202 20.343 -21.239 1.00 68.19 108 SER A C 1
ATOM 837 O O . SER A 1 108 ? 18.405 20.102 -21.238 1.00 68.19 108 SER A O 1
ATOM 839 N N . HIS A 1 109 ? 16.442 20.228 -20.150 1.00 73.50 109 HIS A N 1
ATOM 840 C CA . HIS A 1 109 ? 16.940 19.833 -18.835 1.00 73.50 109 HIS A CA 1
ATOM 841 C C . HIS A 1 109 ? 16.693 18.361 -18.509 1.00 73.50 109 HIS A C 1
ATOM 843 O O . HIS A 1 109 ? 17.243 17.869 -17.524 1.00 73.50 109 HIS A O 1
ATOM 849 N N . TYR A 1 110 ? 15.890 17.652 -19.305 1.00 81.88 110 TYR A N 1
ATOM 850 C CA . TYR A 1 110 ? 15.601 16.249 -19.039 1.00 81.88 110 TYR A CA 1
ATOM 851 C C . TYR A 1 110 ? 16.683 15.338 -19.613 1.00 81.88 110 TYR A C 1
ATOM 853 O O . TYR A 1 110 ? 16.995 15.442 -20.805 1.00 81.88 110 TYR A O 1
ATOM 861 N N . PRO A 1 111 ? 17.239 14.421 -18.799 1.00 81.31 111 PRO A N 1
ATOM 862 C CA . PRO A 1 111 ? 18.114 13.378 -19.299 1.00 81.31 111 PRO A CA 1
ATOM 863 C C . PRO A 1 111 ? 17.422 12.600 -20.416 1.00 81.31 111 PRO A C 1
ATOM 865 O O . PRO A 1 111 ? 16.311 12.090 -20.245 1.00 81.31 111 PRO A O 1
ATOM 868 N N . ARG A 1 112 ? 18.091 12.518 -21.563 1.00 83.81 112 ARG A N 1
ATOM 869 C CA . ARG A 1 112 ? 17.619 11.787 -22.734 1.00 83.81 112 ARG A CA 1
ATOM 870 C C . ARG A 1 112 ? 18.538 10.614 -22.994 1.00 83.81 112 ARG A C 1
ATOM 872 O O . ARG A 1 112 ? 19.755 10.756 -22.908 1.00 83.81 112 ARG A O 1
ATOM 879 N N . ARG A 1 113 ? 17.956 9.489 -23.386 1.00 80.25 113 ARG A N 1
ATOM 880 C CA . ARG A 1 113 ? 18.701 8.279 -23.690 1.00 80.25 113 ARG A CA 1
ATOM 881 C C . ARG A 1 113 ? 18.151 7.572 -24.916 1.00 80.25 113 ARG A C 1
ATOM 883 O O . ARG A 1 113 ? 16.946 7.380 -25.017 1.00 80.25 113 ARG A O 1
ATOM 890 N N . ALA A 1 114 ? 19.038 7.161 -25.816 1.00 83.44 114 ALA A N 1
ATOM 891 C CA . ALA A 1 114 ? 18.695 6.201 -26.854 1.00 83.44 114 ALA A CA 1
ATOM 892 C C . ALA A 1 114 ? 18.838 4.784 -26.286 1.00 83.44 114 ALA A C 1
ATOM 894 O O . ALA A 1 114 ? 19.859 4.455 -25.681 1.00 83.44 114 ALA A O 1
ATOM 895 N N . ILE A 1 115 ? 17.804 3.976 -26.460 1.00 84.25 115 ILE A N 1
ATOM 896 C CA . ILE A 1 115 ? 17.748 2.574 -26.052 1.00 84.25 115 ILE A CA 1
ATOM 897 C C . ILE A 1 115 ? 17.219 1.757 -27.220 1.00 84.25 115 ILE A C 1
ATOM 899 O O . ILE A 1 115 ? 16.439 2.262 -28.024 1.00 84.25 115 ILE A O 1
ATOM 903 N N . GLY A 1 116 ? 17.658 0.515 -27.348 1.00 83.94 116 GLY A N 1
ATOM 904 C CA . GLY A 1 116 ? 17.239 -0.321 -28.466 1.00 83.94 116 GLY A CA 1
ATOM 905 C C . GLY A 1 116 ? 17.520 -1.789 -28.235 1.00 83.94 116 GLY A C 1
ATOM 906 O O . GLY A 1 116 ? 18.334 -2.147 -27.386 1.00 83.94 116 GLY A O 1
ATOM 907 N N . GLY A 1 117 ? 16.841 -2.640 -28.987 1.00 81.06 117 GLY A N 1
ATOM 908 C CA . GLY A 1 117 ? 16.872 -4.075 -28.762 1.00 81.06 117 GLY A CA 1
ATOM 909 C C . GLY A 1 117 ? 16.348 -4.869 -29.944 1.00 81.06 117 GLY A C 1
ATOM 910 O O . GLY A 1 117 ? 15.934 -4.322 -30.973 1.00 81.06 117 GLY A O 1
ATOM 911 N N . ARG A 1 118 ? 16.413 -6.192 -29.791 1.00 81.75 118 ARG A N 1
ATOM 912 C CA . ARG A 1 118 ? 15.825 -7.151 -30.720 1.00 81.75 118 ARG A CA 1
ATOM 913 C C . ARG A 1 118 ? 15.043 -8.182 -29.935 1.00 81.75 118 ARG A C 1
ATOM 915 O O . ARG A 1 118 ? 15.646 -8.887 -29.132 1.00 81.75 118 ARG A O 1
ATOM 922 N N . ASP A 1 119 ? 13.763 -8.321 -30.251 1.00 81.25 119 ASP A N 1
ATOM 923 C CA . ASP A 1 119 ? 12.864 -9.200 -29.506 1.00 81.25 119 ASP A CA 1
ATOM 924 C C . ASP A 1 119 ? 12.163 -10.180 -30.425 1.00 81.25 119 ASP A C 1
ATOM 926 O O . ASP A 1 119 ? 11.686 -9.819 -31.503 1.00 81.25 119 ASP A O 1
ATOM 930 N N . LEU A 1 120 ? 12.079 -11.432 -29.989 1.00 78.81 120 LEU A N 1
ATOM 931 C CA . LEU A 1 120 ? 11.370 -12.469 -30.724 1.00 78.81 120 LEU A CA 1
ATOM 932 C C . LEU A 1 120 ? 9.862 -12.205 -30.687 1.00 78.81 120 LEU A C 1
ATOM 934 O O . LEU A 1 120 ? 9.288 -11.875 -29.649 1.00 78.81 120 LEU A O 1
ATOM 938 N N . LEU A 1 121 ? 9.218 -12.378 -31.838 1.00 78.19 121 LEU A N 1
ATOM 939 C CA . LEU A 1 121 ? 7.769 -12.310 -31.946 1.00 78.19 121 LEU A CA 1
ATOM 940 C C . LEU A 1 121 ? 7.178 -13.676 -31.617 1.00 78.19 121 LEU A C 1
ATOM 942 O O . LEU A 1 121 ? 7.495 -14.684 -32.250 1.00 78.19 121 LEU A O 1
ATOM 946 N N . HIS A 1 122 ? 6.280 -13.694 -30.641 1.00 71.69 122 HIS A N 1
ATOM 947 C CA . HIS A 1 122 ? 5.555 -14.881 -30.231 1.00 71.69 122 HIS A CA 1
ATOM 948 C C . HIS A 1 122 ? 4.114 -14.825 -30.755 1.00 71.69 122 HIS A C 1
ATOM 950 O O . HIS A 1 122 ? 3.414 -13.826 -30.546 1.00 71.69 122 HIS A O 1
ATOM 956 N N . PRO A 1 123 ? 3.636 -15.888 -31.428 1.00 65.88 123 PRO A N 1
ATOM 957 C CA . PRO A 1 123 ? 2.216 -16.038 -31.699 1.00 65.88 123 PRO A CA 1
ATOM 958 C C . PRO A 1 123 ? 1.475 -16.336 -30.386 1.00 65.88 123 PRO A C 1
ATOM 960 O O . PRO A 1 123 ? 1.970 -17.104 -29.569 1.00 65.88 123 PRO A O 1
ATOM 963 N N . SER A 1 124 ? 0.269 -15.781 -30.235 1.00 63.47 124 SER A N 1
ATOM 964 C CA . SER A 1 124 ? -0.723 -16.044 -29.166 1.00 63.47 124 SER A CA 1
ATOM 965 C C . SER A 1 124 ? -0.833 -15.088 -27.953 1.00 63.47 124 SER A C 1
ATOM 967 O O . SER A 1 124 ? -0.753 -15.510 -26.800 1.00 63.47 124 SER A O 1
ATOM 969 N N . PRO A 1 125 ? -1.222 -13.825 -28.168 1.00 60.16 125 PRO A N 1
ATOM 970 C CA . PRO A 1 125 ? -1.964 -13.046 -27.172 1.00 60.16 125 PRO A CA 1
ATOM 971 C C . PRO A 1 125 ? -3.423 -13.495 -27.029 1.00 60.16 125 PRO A C 1
ATOM 973 O O . PRO A 1 125 ? -3.959 -13.437 -25.929 1.00 60.16 125 PRO A O 1
ATOM 976 N N . GLY A 1 126 ? -4.068 -13.969 -28.107 1.00 65.12 126 GLY A N 1
ATOM 977 C CA . GLY A 1 126 ? -5.505 -14.298 -28.115 1.00 65.12 126 GLY A CA 1
ATOM 978 C C . GLY A 1 126 ? -5.922 -15.296 -27.029 1.00 65.12 126 GLY A C 1
ATOM 979 O O . GLY A 1 126 ? -6.882 -15.054 -26.300 1.00 65.12 126 GLY A O 1
ATOM 980 N N . GLY A 1 127 ? -5.146 -16.370 -26.842 1.00 68.44 127 GLY A N 1
ATOM 981 C CA . GLY A 1 127 ? -5.360 -17.336 -25.757 1.00 68.44 127 GLY A CA 1
ATOM 982 C C . GLY A 1 127 ? -5.162 -16.738 -24.360 1.00 68.44 127 GLY A C 1
ATOM 983 O O . GLY A 1 127 ? -5.964 -16.988 -23.463 1.00 68.44 127 GLY A O 1
ATOM 984 N N . SER A 1 128 ? -4.141 -15.897 -24.174 1.00 67.44 128 SER A N 1
ATOM 985 C CA . SER A 1 128 ? -3.889 -15.206 -22.902 1.00 67.44 128 SER A CA 1
ATOM 986 C C . SER A 1 128 ? -4.999 -14.210 -22.566 1.00 67.44 128 SER A C 1
ATOM 988 O O . SER A 1 128 ? -5.499 -14.208 -21.445 1.00 67.44 128 SER A O 1
ATOM 990 N N . VAL A 1 129 ? -5.450 -13.419 -23.543 1.00 70.19 129 VAL A N 1
ATOM 991 C CA . VAL A 1 129 ? -6.574 -12.481 -23.404 1.00 70.19 129 VAL A CA 1
ATOM 992 C C . VAL A 1 129 ? -7.874 -13.230 -23.114 1.00 70.19 129 VAL A C 1
ATOM 994 O O . VAL A 1 129 ? -8.620 -12.833 -22.220 1.00 70.19 129 VAL A O 1
ATOM 997 N N . ALA A 1 130 ? -8.133 -14.342 -23.805 1.00 74.69 130 ALA A N 1
ATOM 998 C CA . ALA A 1 130 ? -9.295 -15.184 -23.542 1.00 74.69 130 ALA A CA 1
ATOM 999 C C . ALA A 1 130 ? -9.260 -15.789 -22.130 1.00 74.69 130 ALA A C 1
ATOM 1001 O O . ALA A 1 130 ? -10.275 -15.765 -21.438 1.00 74.69 130 ALA A O 1
ATOM 1002 N N . ASN A 1 131 ? -8.100 -16.266 -21.664 1.00 74.81 131 ASN A N 1
ATOM 1003 C CA . ASN A 1 131 ? -7.920 -16.789 -20.305 1.00 74.81 131 ASN A CA 1
ATOM 1004 C C . ASN A 1 131 ? -8.115 -15.709 -19.239 1.00 74.81 131 ASN A C 1
ATOM 1006 O O . ASN A 1 131 ? -8.808 -15.932 -18.249 1.00 74.81 131 ASN A O 1
ATOM 1010 N N . ILE A 1 132 ? -7.550 -14.524 -19.460 1.00 70.19 132 ILE A N 1
ATOM 1011 C CA . ILE A 1 132 ? -7.746 -13.356 -18.606 1.00 70.19 132 ILE A CA 1
ATOM 1012 C C . ILE A 1 132 ? -9.231 -13.003 -18.517 1.00 70.19 132 ILE A C 1
ATOM 1014 O O . ILE A 1 132 ? -9.756 -12.839 -17.417 1.00 70.19 132 ILE A O 1
ATOM 1018 N N . LEU A 1 133 ? -9.925 -12.915 -19.653 1.00 76.06 133 LEU A N 1
ATOM 1019 C CA . LEU A 1 133 ? -11.349 -12.601 -19.690 1.00 76.06 133 LEU A CA 1
ATOM 1020 C C . LEU A 1 133 ? -12.166 -13.694 -18.992 1.00 76.06 133 LEU A C 1
ATOM 1022 O O . LEU A 1 133 ? -13.070 -13.386 -18.222 1.00 76.06 133 LEU A O 1
ATOM 1026 N N . ARG A 1 134 ? -11.822 -14.967 -19.203 1.00 80.25 134 ARG A N 1
ATOM 1027 C CA . ARG A 1 134 ? -12.450 -16.117 -18.540 1.00 80.25 134 ARG A CA 1
ATOM 1028 C C . ARG A 1 134 ? -12.297 -16.039 -17.020 1.00 80.25 134 ARG A C 1
ATOM 1030 O O . ARG A 1 134 ? -13.288 -16.165 -16.311 1.00 80.25 134 ARG A O 1
ATOM 1037 N N . ASN A 1 135 ? -11.099 -15.731 -16.529 1.00 71.50 135 ASN A N 1
ATOM 1038 C CA . ASN A 1 135 ? -10.826 -15.543 -15.102 1.00 71.50 135 ASN A CA 1
ATOM 1039 C C . ASN A 1 135 ? -11.531 -14.306 -14.530 1.00 71.50 135 ASN A C 1
ATOM 1041 O O . ASN A 1 135 ? -12.012 -14.338 -13.403 1.00 71.50 135 ASN A O 1
ATOM 1045 N N . SER A 1 136 ? -11.612 -13.225 -15.308 1.00 68.12 136 SER A N 1
ATOM 1046 C CA . SER A 1 136 ? -12.290 -11.980 -14.930 1.00 68.12 136 SER A CA 1
ATOM 1047 C C . SER A 1 136 ? -13.790 -12.193 -14.748 1.00 68.12 136 SER A C 1
ATOM 1049 O O . SER A 1 136 ? -14.360 -11.848 -13.717 1.00 68.12 136 SER A O 1
ATOM 1051 N N . VAL A 1 137 ? -14.416 -12.802 -15.754 1.00 75.50 137 VAL A N 1
ATOM 1052 C CA . VAL A 1 137 ? -15.847 -13.104 -15.783 1.00 75.50 137 VAL A CA 1
ATOM 1053 C C . VAL A 1 137 ? -16.183 -14.162 -14.733 1.00 75.50 137 VAL A C 1
ATOM 1055 O O . VAL A 1 137 ? -17.164 -13.999 -14.023 1.00 75.50 137 VAL A O 1
ATOM 1058 N N . GLY A 1 138 ? -15.347 -15.190 -14.561 1.00 68.56 138 GLY A N 1
ATOM 1059 C CA . GLY A 1 138 ? -15.567 -16.270 -13.591 1.00 68.56 138 GLY A CA 1
ATOM 1060 C C . GLY A 1 138 ? -15.535 -15.854 -12.115 1.00 68.56 138 GLY A C 1
ATOM 1061 O O . GLY A 1 138 ? -15.900 -16.652 -11.260 1.00 68.56 138 GLY A O 1
ATOM 1062 N N . ARG A 1 139 ? -15.119 -14.620 -11.797 1.00 65.44 139 ARG A N 1
ATOM 1063 C CA . ARG A 1 139 ? -15.190 -14.054 -10.436 1.00 65.44 139 ARG A CA 1
ATOM 1064 C C . ARG A 1 139 ? -16.557 -13.452 -10.101 1.00 65.44 139 ARG A C 1
ATOM 1066 O O . ARG A 1 139 ? -16.811 -13.148 -8.939 1.00 65.44 139 ARG A O 1
A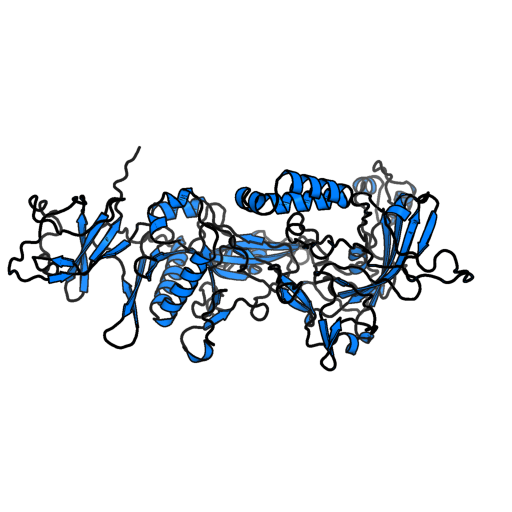TOM 1073 N N . LEU A 1 140 ? -17.419 -13.246 -11.096 1.00 71.06 140 LEU A N 1
ATOM 1074 C CA . LEU A 1 140 ? -18.762 -12.712 -10.886 1.00 71.06 140 LEU A CA 1
ATOM 1075 C C . LEU A 1 140 ? -19.743 -13.848 -10.544 1.00 71.06 140 LEU A C 1
ATOM 1077 O O . LEU A 1 140 ? -19.591 -14.957 -11.057 1.00 71.06 140 LEU A O 1
ATOM 1081 N N . PRO A 1 141 ? -20.775 -13.598 -9.715 1.00 74.06 141 PRO A N 1
ATOM 1082 C CA . PRO A 1 141 ? -21.800 -14.597 -9.429 1.00 74.06 141 PRO A CA 1
ATOM 1083 C C . PRO A 1 141 ? -22.499 -15.078 -10.708 1.00 74.06 141 PRO A C 1
ATOM 1085 O O . PRO A 1 141 ? -22.950 -14.261 -11.515 1.00 74.06 141 PRO A O 1
ATOM 1088 N N . GLU A 1 142 ? -22.649 -16.398 -10.862 1.00 75.38 142 GLU A N 1
ATOM 1089 C CA . GLU A 1 142 ? -23.261 -17.032 -12.045 1.00 75.38 142 GLU A CA 1
ATOM 1090 C C . GLU A 1 142 ? -24.652 -16.450 -12.356 1.00 75.38 142 GLU A C 1
ATOM 1092 O O . GLU A 1 142 ? -24.974 -16.180 -13.509 1.00 75.38 142 GLU A O 1
ATOM 1097 N N . SER A 1 143 ? -25.443 -16.150 -11.321 1.00 74.38 143 SER A N 1
ATOM 1098 C CA . SER A 1 143 ? -26.782 -15.561 -11.451 1.00 74.38 143 SER A CA 1
ATOM 1099 C C . SER A 1 143 ? -26.784 -14.159 -12.072 1.00 74.38 143 SER A C 1
ATOM 1101 O O . SER A 1 143 ? -27.694 -13.820 -12.828 1.00 74.38 143 SER A O 1
ATOM 1103 N N . MET A 1 144 ? -25.766 -13.340 -11.784 1.00 75.31 144 MET A N 1
ATOM 1104 C CA . MET A 1 144 ? -25.601 -12.022 -12.401 1.00 75.31 144 MET A CA 1
ATOM 1105 C C . MET A 1 144 ? -25.104 -12.172 -13.840 1.00 75.31 144 MET A C 1
ATOM 1107 O O . MET A 1 144 ? -25.615 -11.508 -14.741 1.00 75.31 144 MET A O 1
ATOM 1111 N N . LEU A 1 145 ? -24.153 -13.079 -14.067 1.00 76.81 145 LEU A N 1
ATOM 1112 C CA . LEU A 1 145 ? -23.605 -13.357 -15.391 1.00 76.81 145 LEU A CA 1
ATOM 1113 C C . LEU A 1 145 ? -24.675 -13.844 -16.360 1.00 76.81 145 LEU A C 1
ATOM 1115 O O . LEU A 1 145 ? -24.792 -13.284 -17.439 1.00 76.81 145 LEU A O 1
ATOM 1119 N N . GLU A 1 146 ? -25.494 -14.819 -15.973 1.00 81.25 146 GLU A N 1
ATOM 1120 C CA . GLU A 1 146 ? -26.564 -15.350 -16.824 1.00 81.25 146 GLU A CA 1
ATOM 1121 C C . GLU A 1 146 ? -27.618 -14.299 -17.188 1.00 81.25 146 GLU A C 1
ATOM 1123 O O . GLU A 1 146 ? -28.205 -14.376 -18.266 1.00 81.25 146 GLU A O 1
ATOM 1128 N N . SER A 1 147 ? -27.831 -13.294 -16.330 1.00 80.06 147 SER A N 1
ATOM 1129 C CA . SER A 1 147 ? -28.776 -12.204 -16.601 1.00 80.06 147 SER A CA 1
ATOM 1130 C C . SER A 1 147 ? -28.285 -11.206 -17.659 1.00 80.06 147 SER A C 1
ATOM 1132 O O . SER A 1 147 ? -29.102 -10.532 -18.286 1.00 80.06 147 SER A O 1
ATOM 1134 N N . VAL A 1 148 ? -26.965 -11.116 -17.864 1.00 81.62 148 VAL A N 1
ATOM 1135 C CA . VAL A 1 148 ? -26.323 -10.160 -18.783 1.00 81.62 148 VAL A CA 1
ATOM 1136 C C . VAL A 1 148 ? -25.745 -10.852 -20.021 1.00 81.62 148 VAL A C 1
ATOM 1138 O O . VAL A 1 148 ? -25.770 -10.276 -21.105 1.00 81.62 148 VAL A O 1
ATOM 1141 N N . LEU A 1 149 ? -25.205 -12.064 -19.865 1.00 82.25 149 LEU A N 1
ATOM 1142 C CA . LEU A 1 149 ? -24.444 -12.789 -20.880 1.00 82.25 149 LEU A CA 1
ATOM 1143 C C . LEU A 1 149 ? -24.582 -14.316 -20.692 1.00 82.25 149 LEU A C 1
ATOM 1145 O O . LEU A 1 149 ? -23.977 -14.927 -19.801 1.00 82.25 149 LEU A O 1
ATOM 1149 N N . ALA A 1 150 ? -25.366 -14.962 -21.558 1.00 85.94 150 ALA A N 1
ATOM 1150 C CA . ALA A 1 150 ? -25.626 -16.400 -21.464 1.00 85.94 150 ALA A CA 1
ATOM 1151 C C . ALA A 1 150 ? -24.340 -17.232 -21.655 1.00 85.94 150 ALA A C 1
ATOM 1153 O O . ALA A 1 150 ? -23.408 -16.806 -22.336 1.00 85.94 150 ALA A O 1
ATOM 1154 N N . VAL A 1 151 ? -24.287 -18.453 -21.100 1.00 84.56 151 VAL A N 1
ATOM 1155 C CA . VAL A 1 151 ? -23.105 -19.348 -21.186 1.00 84.56 151 VAL A CA 1
ATOM 1156 C C . VAL A 1 151 ? -22.626 -19.527 -22.635 1.00 84.56 151 VAL A C 1
ATOM 1158 O O . VAL A 1 151 ? -21.447 -19.364 -22.929 1.00 84.56 151 VAL A O 1
ATOM 1161 N N . ALA A 1 152 ? -23.549 -19.773 -23.569 1.00 85.06 152 ALA A N 1
ATOM 1162 C CA . ALA A 1 152 ? -23.208 -19.963 -24.979 1.00 85.06 152 ALA A CA 1
ATOM 1163 C C . ALA A 1 152 ? -22.614 -18.701 -25.637 1.00 85.06 152 ALA A C 1
ATOM 1165 O O . ALA A 1 152 ? -21.786 -18.805 -26.540 1.00 85.06 152 ALA A O 1
ATOM 1166 N N . GLU A 1 153 ? -23.023 -17.509 -25.199 1.00 85.19 153 GLU A N 1
ATOM 1167 C CA . GLU A 1 153 ? -22.480 -16.238 -25.691 1.00 85.19 153 GLU A CA 1
ATOM 1168 C C . GLU A 1 153 ? -21.096 -15.966 -25.095 1.00 85.19 153 GLU A C 1
ATOM 1170 O O . GLU A 1 153 ? -20.201 -15.519 -25.814 1.00 85.19 153 GLU A O 1
ATOM 1175 N N . ARG A 1 154 ? -20.889 -16.316 -23.815 1.00 84.56 154 ARG A N 1
ATOM 1176 C CA . ARG A 1 154 ? -19.575 -16.296 -23.151 1.00 84.56 154 ARG A CA 1
ATOM 1177 C C . ARG A 1 154 ? -18.567 -17.162 -23.908 1.00 84.56 154 ARG A C 1
ATOM 1179 O O . ARG A 1 154 ? -17.508 -16.667 -24.291 1.00 84.56 154 ARG A O 1
ATOM 1186 N N . ASP A 1 155 ? -18.931 -18.406 -24.212 1.00 86.06 155 ASP A N 1
ATOM 1187 C CA . ASP A 1 155 ? -18.074 -19.338 -24.953 1.00 86.06 155 ASP A CA 1
ATOM 1188 C C . ASP A 1 155 ? -17.762 -18.849 -26.370 1.00 86.06 155 ASP A C 1
ATOM 1190 O O . ASP A 1 155 ? -16.624 -18.955 -26.834 1.00 86.06 155 ASP A O 1
ATOM 1194 N N . GLN A 1 156 ? -18.739 -18.241 -27.052 1.00 87.25 156 GLN A N 1
ATOM 1195 C CA . GLN A 1 156 ? -18.504 -17.619 -28.356 1.00 87.25 156 GLN A CA 1
ATOM 1196 C C . GLN A 1 156 ? -17.541 -16.434 -28.275 1.00 87.25 156 GLN A C 1
ATOM 1198 O O . GLN A 1 156 ? -16.728 -16.257 -29.182 1.00 87.25 156 GLN A O 1
ATOM 1203 N N . ILE A 1 157 ? -17.620 -15.614 -27.225 1.00 84.56 157 ILE A N 1
ATOM 1204 C CA . ILE A 1 157 ? -16.682 -14.507 -27.014 1.00 84.56 157 ILE A CA 1
ATOM 1205 C C . ILE A 1 157 ? -15.278 -15.056 -26.761 1.00 84.56 157 ILE A C 1
ATOM 1207 O O . ILE A 1 157 ? -14.341 -14.590 -27.404 1.00 84.56 157 ILE A O 1
ATOM 1211 N N . TYR A 1 158 ? -15.123 -16.071 -25.907 1.00 85.62 158 TYR A N 1
ATOM 1212 C CA . TYR A 1 158 ? -13.820 -16.698 -25.667 1.00 85.62 158 TYR A CA 1
ATOM 1213 C C . TYR A 1 158 ? -13.221 -17.271 -26.953 1.00 85.62 158 TYR A C 1
ATOM 1215 O O . TYR A 1 158 ? -12.079 -16.958 -27.277 1.00 85.62 158 TYR A O 1
ATOM 1223 N N . ALA A 1 159 ? -14.006 -18.014 -27.737 1.00 84.31 159 ALA A N 1
ATOM 1224 C CA . ALA A 1 159 ? -13.553 -18.571 -29.010 1.00 84.31 159 ALA A CA 1
ATOM 1225 C C . ALA A 1 159 ? -13.158 -17.480 -30.022 1.00 84.31 159 ALA A C 1
ATOM 1227 O O . ALA A 1 159 ? -12.159 -17.611 -30.728 1.00 84.31 159 ALA A O 1
ATOM 1228 N N . LYS A 1 160 ? -13.910 -16.372 -30.078 1.00 83.56 160 LYS A N 1
ATOM 1229 C CA . LYS A 1 160 ? -13.569 -15.220 -30.928 1.00 83.56 160 LYS A CA 1
ATOM 1230 C C . LYS A 1 160 ? -12.290 -14.521 -30.472 1.00 83.56 160 LYS A C 1
ATOM 1232 O O . LYS A 1 160 ? -11.529 -14.092 -31.328 1.00 83.56 160 LYS A O 1
ATOM 1237 N N . MET A 1 161 ? -1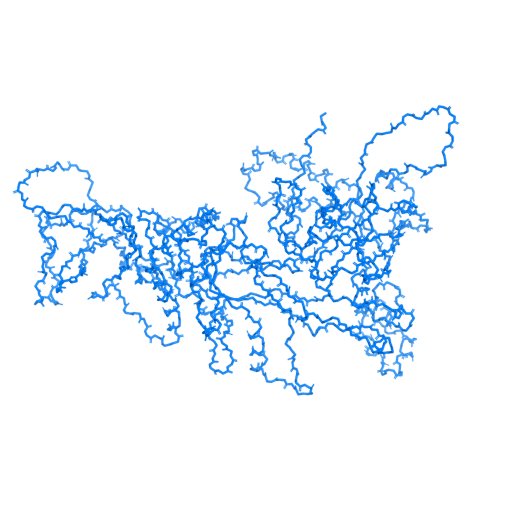2.049 -14.420 -29.163 1.00 78.81 161 MET A N 1
ATOM 1238 C CA . MET A 1 161 ? -10.826 -13.834 -28.599 1.00 78.81 161 MET A CA 1
ATOM 1239 C C . MET A 1 161 ? -9.601 -14.716 -28.860 1.00 78.81 161 MET A C 1
ATOM 1241 O O . MET A 1 161 ? -8.550 -14.208 -29.244 1.00 78.81 161 MET A O 1
ATOM 1245 N N . GLU A 1 162 ? -9.745 -16.038 -28.731 1.00 77.88 162 GLU A N 1
ATOM 1246 C CA . GLU A 1 162 ? -8.696 -17.009 -29.075 1.00 77.88 162 GLU A CA 1
ATOM 1247 C C . GLU A 1 162 ? -8.326 -16.948 -30.563 1.00 77.88 162 GLU A C 1
ATOM 1249 O O . GLU A 1 162 ? -7.159 -17.116 -30.917 1.00 77.88 162 GLU A O 1
ATOM 1254 N N . ALA A 1 163 ? -9.299 -16.646 -31.426 1.00 75.69 163 ALA A N 1
ATOM 1255 C CA . ALA A 1 163 ? -9.099 -16.501 -32.862 1.00 75.69 163 ALA A CA 1
ATOM 1256 C C . ALA A 1 163 ? -8.463 -15.162 -33.282 1.00 75.69 163 ALA A C 1
ATOM 1258 O O . ALA A 1 163 ? -8.204 -14.996 -34.472 1.00 75.69 163 ALA A O 1
ATOM 1259 N N . ILE A 1 164 ? -8.214 -14.212 -32.364 1.00 71.88 164 ILE A N 1
ATOM 1260 C CA . ILE A 1 164 ? -7.643 -12.906 -32.727 1.00 71.88 164 ILE A CA 1
ATOM 1261 C C . ILE A 1 164 ? -6.200 -13.091 -33.223 1.00 71.88 164 ILE A C 1
ATOM 1263 O O . ILE A 1 164 ? -5.312 -13.415 -32.420 1.00 71.88 164 ILE A O 1
ATOM 1267 N N . PRO A 1 165 ? -5.930 -12.821 -34.515 1.00 66.19 165 PRO A N 1
ATOM 1268 C CA . PRO A 1 165 ? -4.583 -12.860 -35.053 1.00 66.19 165 PRO A CA 1
ATOM 1269 C C . PRO A 1 165 ? -3.754 -11.759 -34.398 1.00 66.19 165 PRO A C 1
ATOM 1271 O O . PRO A 1 165 ? -3.965 -10.576 -34.652 1.00 66.19 165 PRO A O 1
ATOM 1274 N N . SER A 1 166 ? -2.834 -12.131 -33.514 1.00 69.88 166 SER A N 1
ATOM 1275 C CA . SER A 1 166 ? -2.004 -11.172 -32.790 1.00 69.88 166 SER A CA 1
ATOM 1276 C C . SER A 1 166 ? -0.613 -11.742 -32.523 1.00 69.88 166 SER A C 1
ATOM 1278 O O . SER A 1 166 ? -0.434 -12.944 -32.304 1.00 69.88 166 SER A O 1
ATOM 1280 N N . LEU A 1 167 ? 0.380 -10.859 -32.584 1.00 73.75 167 LEU A N 1
ATOM 1281 C CA . LEU A 1 167 ? 1.773 -11.134 -32.256 1.00 73.75 167 LEU A CA 1
ATOM 1282 C C . LEU A 1 167 ? 2.128 -10.299 -31.031 1.00 73.75 167 LEU A C 1
ATOM 1284 O O . LEU A 1 167 ? 1.716 -9.144 -30.939 1.00 73.75 167 LEU A O 1
ATOM 1288 N N . ALA A 1 168 ? 2.884 -10.877 -30.106 1.00 76.75 168 ALA A N 1
ATOM 1289 C CA . ALA A 1 168 ? 3.427 -10.148 -28.970 1.00 76.75 168 ALA A CA 1
ATOM 1290 C C . ALA A 1 168 ? 4.928 -10.376 -28.853 1.00 76.75 168 ALA A C 1
ATOM 1292 O O . ALA A 1 168 ? 5.443 -11.452 -29.150 1.00 76.75 168 ALA A O 1
ATOM 1293 N N . CYS A 1 169 ? 5.613 -9.353 -28.371 1.00 76.75 169 CYS A N 1
ATOM 1294 C CA . CYS A 1 169 ? 6.986 -9.420 -27.910 1.00 76.75 169 CYS A CA 1
ATOM 1295 C C . CYS A 1 169 ? 7.090 -8.601 -26.623 1.00 76.75 169 CYS A C 1
ATOM 1297 O O . CYS A 1 169 ? 6.345 -7.638 -26.424 1.00 76.75 169 CYS A O 1
ATOM 1299 N N . ARG A 1 170 ? 8.013 -8.991 -25.748 1.00 79.19 170 ARG A N 1
ATOM 1300 C CA . ARG A 1 170 ? 8.471 -8.144 -24.644 1.00 79.19 170 ARG A CA 1
ATOM 1301 C C . ARG A 1 170 ? 9.583 -7.253 -25.189 1.00 79.19 170 ARG A C 1
ATOM 1303 O O . ARG A 1 170 ? 10.330 -7.721 -26.034 1.00 79.19 170 ARG A O 1
ATOM 1310 N N . LEU A 1 171 ? 9.670 -5.998 -24.743 1.00 80.19 171 LEU A N 1
ATOM 1311 C CA . LEU A 1 171 ? 10.785 -5.105 -25.091 1.00 80.19 171 LEU A CA 1
ATOM 1312 C C . LEU A 1 171 ? 11.976 -5.416 -24.182 1.00 80.19 171 LEU A C 1
ATOM 1314 O O . LEU A 1 171 ? 12.243 -4.688 -23.218 1.00 80.19 171 LEU A O 1
ATOM 1318 N N . ASP A 1 172 ? 12.637 -6.543 -24.433 1.00 75.81 172 ASP A N 1
ATOM 1319 C CA . ASP A 1 172 ? 13.689 -7.032 -23.557 1.00 75.81 172 ASP A CA 1
ATOM 1320 C C . ASP A 1 172 ? 14.904 -6.095 -23.616 1.00 75.81 172 ASP A C 1
ATOM 1322 O O . ASP A 1 172 ? 15.247 -5.490 -24.635 1.00 75.81 172 ASP A O 1
ATOM 1326 N N . GLY A 1 173 ? 15.546 -5.899 -22.465 1.00 77.19 173 GLY A N 1
ATOM 1327 C CA . GLY A 1 173 ? 16.661 -4.970 -22.332 1.00 77.19 173 GLY A CA 1
ATOM 1328 C C . GLY A 1 173 ? 16.275 -3.490 -22.208 1.00 77.19 173 GLY A C 1
ATOM 1329 O O . GLY A 1 173 ? 17.170 -2.685 -21.962 1.00 77.19 173 GLY A O 1
ATOM 1330 N N . LEU A 1 174 ? 14.996 -3.096 -22.317 1.00 83.69 174 LEU A N 1
ATOM 1331 C CA . LEU A 1 174 ? 14.561 -1.711 -22.060 1.00 83.69 174 LEU A CA 1
ATOM 1332 C C . LEU A 1 174 ? 14.966 -1.264 -20.646 1.00 83.69 174 LEU A C 1
ATOM 1334 O O . LEU A 1 174 ? 15.675 -0.272 -20.477 1.00 83.69 174 LEU A O 1
ATOM 1338 N N . GLN A 1 175 ? 14.540 -2.025 -19.637 1.00 85.31 175 GLN A N 1
ATOM 1339 C CA . GLN A 1 175 ? 14.812 -1.749 -18.227 1.00 85.31 175 GLN A CA 1
ATOM 1340 C C . GLN A 1 175 ? 16.290 -1.954 -17.875 1.00 85.31 175 GLN A C 1
ATOM 1342 O O . GLN A 1 175 ? 16.872 -1.126 -17.175 1.00 85.31 175 GLN A O 1
ATOM 1347 N N . ASP A 1 176 ? 16.914 -3.004 -18.415 1.00 84.00 176 ASP A N 1
ATOM 1348 C CA . ASP A 1 176 ? 18.328 -3.309 -18.175 1.00 84.00 176 ASP A CA 1
ATOM 1349 C C . ASP A 1 176 ? 19.220 -2.165 -18.634 1.00 84.00 176 ASP A C 1
ATOM 1351 O O . ASP A 1 176 ? 20.089 -1.703 -17.893 1.00 84.00 176 ASP A O 1
ATOM 1355 N N . GLN A 1 177 ? 18.943 -1.617 -19.821 1.00 84.12 177 GLN A N 1
ATOM 1356 C CA . GLN A 1 177 ? 19.683 -0.468 -20.309 1.00 84.12 177 GLN A CA 1
ATOM 1357 C C . GLN A 1 177 ? 19.550 0.691 -19.322 1.00 84.12 177 GLN A C 1
ATOM 1359 O O . GLN A 1 177 ? 20.582 1.226 -18.925 1.00 84.12 177 GLN A O 1
ATOM 1364 N N . LEU A 1 178 ? 18.356 1.032 -18.824 1.00 86.88 178 LEU A N 1
ATOM 1365 C CA . LEU A 1 178 ? 18.176 2.115 -17.839 1.00 86.88 178 LEU A CA 1
ATOM 1366 C C . LEU A 1 178 ? 19.065 1.962 -16.588 1.00 86.88 178 LEU A C 1
ATOM 1368 O O . LEU A 1 178 ? 19.619 2.960 -16.121 1.00 86.88 178 LEU A O 1
ATOM 1372 N N . VAL A 1 179 ? 19.314 0.734 -16.126 1.00 88.00 179 VAL A N 1
ATOM 1373 C CA . VAL A 1 179 ? 20.242 0.428 -15.015 1.00 88.00 179 VAL A CA 1
ATOM 1374 C C . VAL A 1 179 ? 21.682 0.138 -15.458 1.00 88.00 179 VAL A C 1
ATOM 1376 O O . VAL A 1 179 ? 22.490 -0.367 -14.682 1.00 88.00 179 VAL A O 1
ATOM 1379 N N . THR A 1 180 ? 22.052 0.523 -16.681 1.00 86.25 180 THR A N 1
ATOM 1380 C CA . THR A 1 180 ? 23.390 0.361 -17.290 1.00 86.25 180 THR A CA 1
ATOM 1381 C C . THR A 1 180 ? 23.833 -1.098 -17.439 1.00 86.25 180 THR A C 1
ATOM 1383 O O . THR A 1 180 ? 25.008 -1.428 -17.291 1.00 86.25 180 THR A O 1
ATOM 1386 N N . LEU A 1 181 ? 22.874 -1.962 -17.771 1.00 82.88 181 LEU A N 1
ATOM 1387 C CA . LEU A 1 181 ? 23.066 -3.367 -18.104 1.00 82.88 181 LEU A CA 1
ATOM 1388 C C . LEU A 1 181 ? 22.694 -3.640 -19.570 1.00 82.88 181 LEU A C 1
ATOM 1390 O O . LEU A 1 181 ? 21.809 -3.003 -20.143 1.00 82.88 181 LEU A O 1
ATOM 1394 N N . ILE A 1 182 ? 23.391 -4.581 -20.200 1.00 76.56 182 ILE A N 1
ATOM 1395 C CA . ILE A 1 182 ? 23.041 -5.143 -21.507 1.00 76.56 182 ILE A CA 1
ATOM 1396 C C . ILE A 1 182 ? 22.543 -6.561 -21.274 1.00 76.56 182 ILE A C 1
ATOM 1398 O O . ILE A 1 182 ? 23.274 -7.377 -20.715 1.00 76.56 182 ILE A O 1
ATOM 1402 N N . SER A 1 183 ? 21.341 -6.842 -21.765 1.00 70.12 183 SER A N 1
ATOM 1403 C CA . SER A 1 183 ? 20.754 -8.180 -21.791 1.00 70.12 183 SER A CA 1
ATOM 1404 C C . SER A 1 183 ? 20.504 -8.624 -23.230 1.00 70.12 183 SER A C 1
ATOM 1406 O O . SER A 1 183 ? 20.362 -7.799 -24.135 1.00 70.12 183 SER A O 1
ATOM 1408 N N . GLY A 1 184 ? 20.454 -9.938 -23.445 1.00 60.72 184 GLY A N 1
ATOM 1409 C CA . GLY A 1 184 ? 20.135 -10.552 -24.736 1.00 60.72 184 GLY A CA 1
ATOM 1410 C C . GLY A 1 184 ? 21.309 -11.283 -25.396 1.00 60.72 184 GLY A C 1
ATOM 1411 O O . GLY A 1 184 ? 22.399 -11.417 -24.846 1.00 60.72 184 GLY A O 1
ATOM 1412 N N . THR A 1 185 ? 21.093 -11.776 -26.618 1.00 50.47 185 THR A N 1
ATOM 1413 C CA . THR A 1 185 ? 22.023 -12.675 -27.339 1.00 50.47 185 THR A CA 1
ATOM 1414 C C . THR A 1 185 ? 23.266 -11.988 -27.918 1.00 50.47 185 THR A C 1
ATOM 1416 O O . THR A 1 185 ? 23.980 -12.582 -28.724 1.00 50.47 185 THR A O 1
ATOM 1419 N N . VAL A 1 186 ? 23.508 -10.720 -27.579 1.00 49.84 186 VAL A N 1
ATOM 1420 C CA . VAL A 1 186 ? 24.616 -9.920 -28.128 1.00 49.84 186 VAL A CA 1
ATOM 1421 C C . VAL A 1 186 ? 25.946 -10.278 -27.458 1.00 49.84 186 VAL A C 1
ATOM 1423 O O . VAL A 1 186 ? 27.005 -10.101 -28.059 1.00 49.84 186 VAL A O 1
ATOM 1426 N N . HIS A 1 187 ? 25.909 -10.830 -26.242 1.00 58.41 187 HIS A N 1
ATOM 1427 C CA . HIS A 1 187 ? 27.113 -11.243 -25.536 1.00 58.41 187 HIS A CA 1
ATOM 1428 C C . HIS A 1 187 ? 27.439 -12.728 -25.736 1.00 58.41 187 HIS A C 1
ATOM 1430 O O . HIS A 1 187 ? 26.581 -13.607 -25.637 1.00 58.41 187 HIS A O 1
ATOM 1436 N N . VAL A 1 188 ? 28.722 -13.010 -25.970 1.00 61.31 188 VAL A N 1
ATOM 1437 C CA . VAL A 1 188 ? 29.253 -14.370 -26.084 1.00 61.31 188 VAL A CA 1
ATOM 1438 C C . VAL A 1 188 ? 29.310 -14.996 -24.693 1.00 61.31 188 VAL A C 1
ATOM 1440 O O . VAL A 1 188 ? 30.092 -14.577 -23.843 1.00 61.31 188 VAL A O 1
ATOM 1443 N N . ARG A 1 189 ? 28.473 -16.003 -24.438 1.00 72.31 189 ARG A N 1
ATOM 1444 C CA . ARG A 1 189 ? 28.493 -16.740 -23.168 1.00 72.31 189 ARG A CA 1
ATOM 1445 C C . ARG A 1 189 ? 29.843 -17.450 -22.989 1.00 72.31 189 ARG A C 1
ATOM 1447 O O . ARG A 1 189 ? 30.364 -17.992 -23.962 1.00 72.31 189 ARG A O 1
ATOM 1454 N N . PRO A 1 190 ? 30.412 -17.478 -21.768 1.00 75.31 190 PRO A N 1
ATOM 1455 C CA . PRO A 1 190 ? 31.664 -18.188 -21.513 1.00 75.31 190 PRO A CA 1
ATOM 1456 C C . PRO A 1 190 ? 31.481 -19.712 -21.492 1.00 75.31 190 PRO A C 1
ATOM 1458 O O . PRO A 1 190 ? 32.462 -20.444 -21.387 1.00 75.31 190 PRO A O 1
ATOM 1461 N N . THR A 1 191 ? 30.237 -20.181 -21.573 1.00 78.38 191 THR A N 1
ATOM 1462 C CA . THR A 1 191 ? 29.804 -21.574 -21.518 1.00 78.38 191 THR A CA 1
ATOM 1463 C C . THR A 1 191 ? 28.983 -21.932 -22.755 1.00 78.38 191 THR A C 1
ATOM 1465 O O . THR A 1 191 ? 28.245 -21.113 -23.310 1.00 78.38 191 THR A O 1
ATOM 1468 N N . LEU A 1 192 ? 29.104 -23.183 -23.188 1.00 79.00 192 LEU A N 1
ATOM 1469 C CA . LEU A 1 192 ? 28.219 -23.792 -24.175 1.00 79.00 192 LEU A CA 1
ATOM 1470 C C . LEU A 1 192 ? 26.831 -24.061 -23.557 1.00 79.00 192 LEU A C 1
ATOM 1472 O O . LEU A 1 192 ? 26.702 -24.075 -22.333 1.00 79.00 192 LEU A O 1
ATOM 1476 N N . PRO A 1 193 ? 25.781 -24.317 -24.366 1.00 74.12 193 PRO A N 1
ATOM 1477 C CA . PRO A 1 193 ? 24.431 -24.588 -23.852 1.00 74.12 193 PRO A CA 1
ATOM 1478 C C . PRO A 1 193 ? 24.336 -25.765 -22.867 1.00 74.12 193 PRO A C 1
ATOM 1480 O O . PRO A 1 193 ? 23.408 -25.817 -22.059 1.00 74.12 193 PRO A O 1
ATOM 1483 N N . ASP A 1 194 ? 25.286 -26.700 -22.937 1.00 81.25 194 ASP A N 1
ATOM 1484 C CA . ASP A 1 194 ? 25.420 -27.836 -22.019 1.00 81.25 194 ASP A CA 1
ATOM 1485 C C . ASP A 1 194 ? 26.112 -27.480 -20.685 1.00 81.25 194 ASP A C 1
ATOM 1487 O O . ASP A 1 194 ? 26.217 -28.329 -19.802 1.00 81.25 194 ASP A O 1
ATOM 1491 N N . GLY A 1 195 ? 26.537 -26.223 -20.515 1.00 75.81 195 GLY A N 1
ATOM 1492 C CA . GLY A 1 195 ? 27.211 -25.699 -19.328 1.00 75.81 195 GLY A CA 1
ATOM 1493 C C . GLY A 1 195 ? 28.736 -25.808 -19.355 1.00 75.81 195 GLY A C 1
ATOM 1494 O O . GLY A 1 195 ? 29.376 -25.312 -18.431 1.00 75.81 195 GLY A O 1
ATOM 1495 N N . THR A 1 196 ? 29.328 -26.406 -20.392 1.00 86.19 196 THR A N 1
ATOM 1496 C CA . THR A 1 196 ? 30.784 -26.592 -20.492 1.00 86.19 196 THR A CA 1
ATOM 1497 C C . THR A 1 196 ? 31.480 -25.264 -20.780 1.00 86.19 196 THR A C 1
ATOM 1499 O O . THR A 1 196 ? 31.080 -24.543 -21.696 1.00 86.19 196 THR A O 1
ATOM 1502 N N . ALA A 1 197 ? 32.544 -24.935 -20.043 1.00 84.69 197 ALA A N 1
ATOM 1503 C CA . ALA A 1 197 ? 33.310 -23.710 -20.270 1.00 84.69 197 ALA A CA 1
ATOM 1504 C C . ALA A 1 197 ? 34.027 -23.718 -21.634 1.00 84.69 197 ALA A C 1
ATOM 1506 O O . ALA A 1 197 ? 34.702 -24.681 -22.004 1.00 84.69 197 ALA A O 1
ATOM 1507 N N . MET A 1 198 ? 33.927 -22.615 -22.376 1.00 85.25 198 MET A N 1
ATOM 1508 C CA . MET A 1 198 ? 34.626 -22.438 -23.647 1.00 85.25 198 MET A CA 1
ATOM 1509 C C . MET A 1 198 ? 36.130 -22.222 -23.397 1.00 85.25 198 MET A C 1
ATOM 1511 O O . MET A 1 198 ? 36.494 -21.357 -22.592 1.00 85.25 198 MET A O 1
ATOM 1515 N N . PRO A 1 199 ? 37.033 -22.942 -24.089 1.00 86.25 199 PRO A N 1
ATOM 1516 C CA . PRO A 1 199 ? 38.480 -22.787 -23.915 1.00 86.25 199 PRO A CA 1
ATOM 1517 C C . PRO A 1 199 ? 38.975 -21.345 -24.100 1.00 86.25 199 PRO A C 1
ATOM 1519 O O . PRO A 1 199 ? 39.868 -20.889 -23.384 1.00 86.25 199 PRO A O 1
ATOM 1522 N N . GLU A 1 200 ? 38.372 -20.606 -25.029 1.00 85.25 200 GLU A N 1
ATOM 1523 C CA . GLU A 1 200 ? 38.662 -19.200 -25.305 1.00 85.25 200 GLU A CA 1
ATOM 1524 C C . GLU A 1 200 ? 38.286 -18.299 -24.121 1.00 85.25 200 GLU A C 1
ATOM 1526 O O . GLU A 1 200 ? 39.037 -17.382 -23.781 1.00 85.25 200 GLU A O 1
ATOM 1531 N N . ALA A 1 201 ? 37.167 -18.589 -23.449 1.00 81.75 201 ALA A N 1
ATOM 1532 C CA . ALA A 1 201 ? 36.726 -17.860 -22.264 1.00 81.75 201 ALA A CA 1
ATOM 1533 C C . ALA A 1 201 ? 37.642 -18.132 -21.063 1.00 81.75 201 ALA A C 1
ATOM 1535 O O . ALA A 1 201 ? 38.026 -17.198 -20.359 1.00 81.75 201 ALA A O 1
ATOM 1536 N N . VAL A 1 202 ? 38.076 -19.385 -20.873 1.00 84.88 202 VAL A N 1
ATOM 1537 C CA . VAL A 1 202 ? 39.067 -19.752 -19.845 1.00 84.88 202 VAL A CA 1
ATOM 1538 C C . VAL A 1 202 ? 40.398 -19.033 -20.095 1.00 84.88 202 VAL A C 1
ATOM 1540 O O . VAL A 1 202 ? 41.017 -18.516 -19.164 1.00 84.88 202 VAL A O 1
ATOM 1543 N N . ALA A 1 203 ? 40.839 -18.958 -21.354 1.00 87.25 203 ALA A N 1
ATOM 1544 C CA . ALA A 1 203 ? 42.069 -18.264 -21.722 1.00 87.25 203 ALA A CA 1
ATOM 1545 C C . ALA A 1 203 ? 41.984 -16.750 -21.461 1.00 87.25 203 ALA A C 1
ATOM 1547 O O . ALA A 1 203 ? 42.916 -16.180 -20.888 1.00 87.25 203 ALA A O 1
ATOM 1548 N N . ALA A 1 204 ? 40.870 -16.114 -21.834 1.00 82.38 204 ALA A N 1
ATOM 1549 C CA . ALA A 1 204 ? 40.641 -14.685 -21.621 1.00 82.38 204 ALA A CA 1
ATOM 1550 C C . ALA A 1 204 ? 40.461 -14.329 -20.132 1.00 82.38 204 ALA A C 1
ATOM 1552 O O . ALA A 1 204 ? 41.007 -13.333 -19.659 1.00 82.38 204 ALA A O 1
ATOM 1553 N N . GLY A 1 205 ? 39.745 -15.164 -19.373 1.00 80.38 205 GLY A N 1
ATOM 1554 C CA . GLY A 1 205 ? 39.434 -14.950 -17.957 1.00 80.38 205 GLY A CA 1
ATOM 1555 C C . GLY A 1 205 ? 40.583 -15.250 -16.988 1.00 80.38 205 GLY A C 1
ATOM 1556 O O . GLY A 1 205 ? 40.518 -14.862 -15.821 1.00 80.38 205 GLY A O 1
ATOM 1557 N N . LYS A 1 206 ? 41.668 -15.881 -17.458 1.00 85.62 206 LYS A N 1
ATOM 1558 C CA . LYS A 1 206 ? 42.805 -16.300 -16.622 1.00 85.62 206 LYS A CA 1
ATOM 1559 C C . LYS A 1 206 ? 43.437 -15.152 -15.828 1.00 85.62 206 LYS A C 1
ATOM 1561 O O . LYS A 1 206 ? 43.831 -15.345 -14.682 1.00 85.62 206 LYS A O 1
ATOM 1566 N N . ALA A 1 207 ? 43.528 -13.959 -16.418 1.00 81.56 207 ALA A N 1
ATOM 1567 C CA . ALA A 1 207 ? 44.083 -12.776 -15.752 1.00 81.56 207 ALA A CA 1
ATOM 1568 C C . ALA A 1 207 ? 43.180 -12.241 -14.624 1.00 81.56 207 ALA A C 1
ATOM 1570 O O . ALA A 1 207 ? 43.680 -11.631 -13.682 1.00 81.56 207 ALA A O 1
ATOM 1571 N N . ALA A 1 208 ? 41.874 -12.503 -14.705 1.00 78.50 208 ALA A N 1
ATOM 1572 C CA . ALA A 1 208 ? 40.881 -12.157 -13.691 1.00 78.50 208 ALA A CA 1
ATOM 1573 C C . ALA A 1 208 ? 40.651 -13.288 -12.666 1.00 78.50 208 ALA A C 1
ATOM 1575 O O . ALA A 1 208 ? 39.810 -13.154 -11.784 1.00 78.50 208 ALA A O 1
ATOM 1576 N N . GLY A 1 209 ? 41.400 -14.396 -12.761 1.00 85.50 209 GLY A N 1
ATOM 1577 C CA . GLY A 1 209 ? 41.296 -15.532 -11.843 1.00 85.50 209 GLY A CA 1
ATOM 1578 C C . GLY A 1 209 ? 40.196 -16.542 -12.185 1.00 85.50 209 GLY A C 1
ATOM 1579 O O . GLY A 1 209 ? 39.939 -17.434 -11.379 1.00 85.50 209 GLY A O 1
ATOM 1580 N N . PHE A 1 210 ? 39.567 -16.449 -13.361 1.00 84.62 210 PHE A N 1
ATOM 1581 C CA . PHE A 1 210 ? 38.595 -17.451 -13.802 1.00 84.62 210 PHE A CA 1
ATOM 1582 C C . PHE A 1 210 ? 39.290 -18.742 -14.269 1.00 84.62 210 PHE A C 1
ATOM 1584 O O . PHE A 1 210 ? 40.304 -18.707 -14.972 1.00 84.62 210 PHE A O 1
ATOM 1591 N N . THR A 1 211 ? 38.733 -19.886 -13.878 1.00 89.31 211 THR A N 1
ATOM 1592 C CA . THR A 1 211 ? 39.137 -21.243 -14.266 1.00 89.31 211 THR A CA 1
ATOM 1593 C C . THR A 1 211 ? 37.982 -21.918 -15.008 1.00 89.31 211 THR A C 1
ATOM 1595 O O . THR A 1 211 ? 36.868 -21.401 -15.024 1.00 89.31 211 THR A O 1
ATOM 1598 N N . ALA A 1 212 ? 38.229 -23.075 -15.632 1.00 86.25 212 ALA A N 1
ATOM 1599 C CA . ALA A 1 212 ? 37.154 -23.859 -16.246 1.00 86.25 212 ALA A CA 1
ATOM 1600 C C . ALA A 1 212 ? 36.054 -24.179 -15.220 1.00 86.25 212 ALA A C 1
ATOM 1602 O O . ALA A 1 212 ? 34.898 -23.845 -15.455 1.00 86.25 212 ALA A O 1
ATOM 1603 N N . ASP A 1 213 ? 36.439 -24.674 -14.040 1.00 87.62 213 ASP A N 1
ATOM 1604 C CA . ASP A 1 213 ? 35.512 -25.006 -12.956 1.00 87.62 213 ASP A CA 1
ATOM 1605 C C . ASP A 1 213 ? 34.659 -23.804 -12.515 1.00 87.62 213 ASP A C 1
ATOM 1607 O O . ASP A 1 213 ? 33.457 -23.944 -12.298 1.00 87.62 213 ASP A O 1
ATOM 1611 N N . THR A 1 214 ? 35.244 -22.601 -12.401 1.00 85.06 214 THR A N 1
ATOM 1612 C CA . THR A 1 214 ? 34.468 -21.419 -11.992 1.00 85.06 214 THR A CA 1
ATOM 1613 C C . THR A 1 214 ? 33.537 -20.918 -13.089 1.00 85.06 214 THR A C 1
ATOM 1615 O O . THR A 1 214 ? 32.455 -20.434 -12.769 1.00 85.06 214 THR A O 1
ATOM 1618 N N . LEU A 1 215 ? 33.903 -21.062 -14.366 1.00 82.75 215 LEU A N 1
ATOM 1619 C CA . LEU A 1 215 ? 33.020 -20.729 -15.487 1.00 82.75 215 LEU A CA 1
ATOM 1620 C C . LEU A 1 215 ? 31.889 -21.756 -15.653 1.00 82.75 215 LEU A C 1
ATOM 1622 O O . LEU A 1 215 ? 30.759 -21.367 -15.933 1.00 82.75 215 LEU A O 1
ATOM 1626 N N . GLU A 1 216 ? 32.146 -23.042 -15.407 1.00 85.25 216 GLU A N 1
ATOM 1627 C CA . GLU A 1 216 ? 31.117 -24.095 -15.419 1.00 85.25 216 GLU A CA 1
ATOM 1628 C C . GLU A 1 216 ? 30.048 -23.885 -14.335 1.00 85.25 216 GLU A C 1
ATOM 1630 O O . GLU A 1 216 ? 28.876 -24.206 -14.545 1.00 85.25 216 GLU A O 1
ATOM 1635 N N . MET A 1 217 ? 30.406 -23.281 -13.194 1.00 81.06 217 MET A N 1
ATOM 1636 C CA . MET A 1 217 ? 29.432 -22.902 -12.160 1.00 81.06 217 MET A CA 1
ATOM 1637 C C . MET A 1 217 ? 28.414 -21.865 -12.650 1.00 81.06 217 MET A C 1
ATOM 1639 O O . MET A 1 217 ? 27.287 -21.847 -12.157 1.00 81.06 217 MET A O 1
ATOM 1643 N N . ILE A 1 218 ? 28.782 -21.028 -13.626 1.00 74.19 218 ILE A N 1
ATOM 1644 C CA . ILE A 1 218 ? 27.911 -19.978 -14.170 1.00 74.19 218 ILE A CA 1
ATOM 1645 C C . ILE A 1 218 ? 26.784 -20.586 -15.023 1.00 74.19 218 ILE A C 1
ATOM 1647 O O . ILE A 1 218 ? 25.684 -20.032 -15.087 1.00 74.19 218 ILE A O 1
ATOM 1651 N N . ARG A 1 219 ? 27.015 -21.765 -15.626 1.00 72.31 219 ARG A N 1
ATOM 1652 C CA . ARG A 1 219 ? 26.057 -22.491 -16.481 1.00 72.31 219 ARG A CA 1
ATOM 1653 C C . ARG A 1 219 ? 25.394 -21.556 -17.501 1.00 72.31 219 ARG A C 1
ATOM 1655 O O . ARG A 1 219 ? 26.084 -20.970 -18.324 1.00 72.31 219 ARG A O 1
ATOM 1662 N N . ASN A 1 220 ? 24.070 -21.409 -17.426 1.00 65.38 220 ASN A N 1
ATOM 1663 C CA . ASN A 1 220 ? 23.255 -20.563 -18.294 1.00 65.38 220 ASN A CA 1
ATOM 1664 C C . ASN A 1 220 ? 22.775 -19.276 -17.589 1.00 65.38 220 ASN A C 1
ATOM 1666 O O . ASN A 1 220 ? 21.862 -18.635 -18.088 1.00 65.38 220 ASN A O 1
ATOM 1670 N N . HIS A 1 221 ? 23.353 -18.886 -16.445 1.00 65.19 221 HIS A N 1
ATOM 1671 C CA . HIS A 1 221 ? 22.879 -17.765 -15.612 1.00 65.19 221 HIS A CA 1
ATOM 1672 C C . HIS A 1 221 ? 23.640 -16.447 -15.861 1.00 65.19 221 HIS A C 1
ATOM 1674 O O . HIS A 1 221 ? 23.947 -15.714 -14.925 1.00 65.19 221 HIS A O 1
ATOM 1680 N N . CYS A 1 222 ? 23.986 -16.153 -17.118 1.00 61.91 222 CYS A N 1
ATOM 1681 C CA . CYS A 1 222 ? 24.936 -15.095 -17.494 1.00 61.91 222 CYS A CA 1
ATOM 1682 C C . CYS A 1 222 ? 24.281 -13.934 -18.272 1.00 61.91 222 CYS A C 1
ATOM 1684 O O . CYS A 1 222 ? 24.902 -13.388 -19.183 1.00 61.91 222 CYS A O 1
ATOM 1686 N N . ASP A 1 223 ? 23.012 -13.626 -17.993 1.00 63.22 223 ASP A N 1
ATOM 1687 C CA . ASP A 1 223 ? 22.172 -12.884 -18.942 1.00 63.22 223 ASP A CA 1
ATOM 1688 C C . ASP A 1 223 ? 22.331 -11.345 -18.914 1.00 63.22 223 ASP A C 1
ATOM 1690 O O . ASP A 1 223 ? 22.505 -10.792 -20.001 1.00 63.22 223 ASP A O 1
ATOM 1694 N N . PRO A 1 224 ? 22.346 -10.631 -17.765 1.00 73.00 224 PRO A N 1
ATOM 1695 C CA . PRO A 1 224 ? 22.633 -9.195 -17.764 1.00 73.00 224 PRO A CA 1
ATOM 1696 C C . PRO A 1 224 ? 24.110 -8.899 -17.470 1.00 73.00 224 PRO A C 1
ATOM 1698 O O . PRO A 1 224 ? 24.695 -9.422 -16.519 1.00 73.00 224 PRO A O 1
ATOM 1701 N N . LEU A 1 225 ? 24.716 -8.008 -18.257 1.00 74.62 225 LEU A N 1
ATOM 1702 C CA . LEU A 1 225 ? 26.117 -7.601 -18.106 1.00 74.62 225 LEU A CA 1
ATOM 1703 C C . LEU A 1 225 ? 26.280 -6.090 -17.953 1.00 74.62 225 LEU A C 1
ATOM 1705 O O . LEU A 1 225 ? 25.542 -5.339 -18.587 1.00 74.62 225 LEU A O 1
ATOM 1709 N N . PRO A 1 226 ? 27.274 -5.630 -17.173 1.00 77.31 226 PRO A N 1
ATOM 1710 C CA . PRO A 1 226 ? 27.566 -4.211 -17.022 1.00 77.31 226 PRO A CA 1
ATOM 1711 C C . PRO A 1 226 ? 28.003 -3.578 -18.345 1.00 77.31 226 PRO A C 1
ATOM 1713 O O . PRO A 1 226 ? 28.608 -4.217 -19.211 1.00 77.31 226 PRO A O 1
ATOM 1716 N N . TYR A 1 227 ? 27.747 -2.283 -18.479 1.00 76.62 227 TYR A N 1
ATOM 1717 C CA . TYR A 1 227 ? 28.244 -1.474 -19.583 1.00 76.62 227 TYR A CA 1
ATOM 1718 C C . TYR A 1 227 ? 29.774 -1.390 -19.540 1.00 76.62 227 TYR A C 1
ATOM 1720 O O . TYR A 1 227 ? 30.371 -0.810 -18.629 1.00 76.62 227 TYR A O 1
ATOM 1728 N N . GLY A 1 228 ? 30.418 -1.951 -20.563 1.00 66.25 228 GLY A N 1
ATOM 1729 C CA . GLY A 1 228 ? 31.854 -1.792 -20.788 1.00 66.25 228 GLY A CA 1
ATOM 1730 C C . GLY A 1 228 ? 32.219 -0.417 -21.361 1.00 66.25 228 GLY A C 1
ATOM 1731 O O . GLY A 1 228 ? 31.353 0.372 -21.732 1.00 66.25 228 GLY A O 1
ATOM 1732 N N . ASP A 1 229 ? 33.521 -0.155 -21.515 1.00 64.75 229 ASP A N 1
ATOM 1733 C CA . ASP A 1 229 ? 34.057 1.114 -22.048 1.00 64.75 229 ASP A CA 1
ATOM 1734 C C . ASP A 1 229 ? 33.581 1.456 -23.479 1.00 64.75 229 ASP A C 1
ATOM 1736 O O . ASP A 1 229 ? 33.717 2.596 -23.917 1.00 64.75 229 ASP A O 1
ATOM 1740 N N . GLY A 1 230 ? 33.065 0.472 -24.225 1.00 59.94 230 GLY A N 1
ATOM 1741 C CA . GLY A 1 230 ? 32.550 0.644 -25.588 1.00 59.94 230 GLY A CA 1
ATOM 1742 C C . GLY A 1 230 ? 31.077 1.056 -25.675 1.00 59.94 230 GLY A C 1
ATOM 1743 O O . GLY A 1 230 ? 30.585 1.280 -26.779 1.00 59.94 230 GLY A O 1
ATOM 1744 N N . VAL A 1 231 ? 30.372 1.127 -24.544 1.00 67.88 231 VAL A N 1
ATOM 1745 C CA . VAL A 1 231 ? 28.977 1.580 -24.461 1.00 67.88 231 VAL A CA 1
ATOM 1746 C C . VAL A 1 231 ? 28.956 3.069 -24.101 1.00 67.88 231 VAL A C 1
ATOM 1748 O O . VAL A 1 231 ? 29.919 3.568 -23.522 1.00 67.88 231 VAL A O 1
ATOM 1751 N N . ASP A 1 232 ? 27.885 3.780 -24.467 1.00 66.06 232 ASP A N 1
ATOM 1752 C CA . ASP A 1 232 ? 27.726 5.230 -24.283 1.00 66.06 232 ASP A CA 1
ATOM 1753 C C . ASP A 1 232 ? 28.258 5.727 -22.911 1.00 66.06 232 ASP A C 1
ATOM 1755 O O . ASP A 1 232 ? 27.658 5.430 -21.872 1.00 66.06 232 ASP A O 1
ATOM 1759 N N . PRO A 1 233 ? 29.378 6.484 -22.873 1.00 62.84 233 PRO A N 1
ATOM 1760 C CA . PRO A 1 233 ? 29.990 6.957 -21.628 1.00 62.84 233 PRO A CA 1
ATOM 1761 C C . PRO A 1 233 ? 29.155 8.039 -20.921 1.00 62.84 233 PRO A C 1
ATOM 1763 O O . PRO A 1 233 ? 29.429 8.392 -19.765 1.00 62.84 233 PRO A O 1
ATOM 1766 N N . GLU A 1 234 ? 28.144 8.585 -21.600 1.00 66.06 234 GLU A N 1
ATOM 1767 C CA . GLU A 1 234 ? 27.186 9.547 -21.059 1.00 66.06 234 GLU A CA 1
ATOM 1768 C C . GLU A 1 234 ? 25.890 8.884 -20.571 1.00 66.06 234 GLU A C 1
ATOM 1770 O O . GLU A 1 234 ? 25.010 9.585 -20.069 1.00 66.06 234 GLU A O 1
ATOM 1775 N N . ALA A 1 235 ? 25.788 7.549 -20.637 1.00 70.31 235 ALA A N 1
ATOM 1776 C CA . ALA A 1 235 ? 24.611 6.814 -20.191 1.00 70.31 235 ALA A CA 1
ATOM 1777 C C . ALA A 1 235 ? 24.227 7.177 -18.747 1.00 70.31 235 ALA A C 1
ATOM 1779 O O . ALA A 1 235 ? 24.992 6.998 -17.795 1.00 70.31 235 ALA A O 1
ATOM 1780 N N . VAL A 1 236 ? 23.005 7.687 -18.590 1.00 76.12 236 VAL A N 1
ATOM 1781 C CA . VAL A 1 236 ? 22.442 8.042 -17.287 1.00 76.12 236 VAL A CA 1
ATOM 1782 C C . VAL A 1 236 ? 21.874 6.790 -16.633 1.00 76.12 236 VAL A C 1
ATOM 1784 O O . VAL A 1 236 ? 21.035 6.098 -17.214 1.00 76.12 236 VAL A O 1
ATOM 1787 N N . PHE A 1 237 ? 22.350 6.516 -15.422 1.00 84.94 237 PHE A N 1
ATOM 1788 C CA . PHE A 1 237 ? 21.857 5.453 -14.557 1.00 84.94 237 PHE A CA 1
ATOM 1789 C C . PHE A 1 237 ? 20.530 5.858 -13.906 1.00 84.94 237 PHE A C 1
ATOM 1791 O O . PHE A 1 237 ? 20.457 6.911 -13.268 1.00 84.94 237 PHE A O 1
ATOM 1798 N N . ILE A 1 238 ? 19.495 5.031 -14.076 1.00 87.38 238 ILE A N 1
ATOM 1799 C CA . ILE A 1 238 ? 18.126 5.294 -13.619 1.00 87.38 238 ILE A CA 1
ATOM 1800 C C . ILE A 1 238 ? 17.626 4.107 -12.784 1.00 87.38 238 ILE A C 1
ATOM 1802 O O . ILE A 1 238 ? 17.327 3.036 -13.313 1.00 87.38 238 ILE A O 1
ATOM 1806 N N . LEU A 1 239 ? 17.512 4.315 -11.468 1.00 87.94 239 LEU A N 1
ATOM 1807 C CA . LEU A 1 239 ? 17.042 3.310 -10.500 1.00 87.94 239 LEU A CA 1
ATOM 1808 C C . LEU A 1 239 ? 15.529 3.110 -10.491 1.00 87.94 239 LEU A C 1
ATOM 1810 O O . LEU A 1 239 ? 15.054 1.998 -10.271 1.00 87.94 239 LEU A O 1
ATOM 1814 N N . VAL A 1 240 ? 14.781 4.191 -10.691 1.00 90.81 240 VAL A N 1
ATOM 1815 C CA . VAL A 1 240 ? 13.320 4.174 -10.763 1.00 90.81 240 VAL A CA 1
ATOM 1816 C C . VAL A 1 240 ? 12.941 4.678 -12.141 1.00 90.81 240 VAL A C 1
ATOM 1818 O O . VAL A 1 240 ? 13.271 5.807 -12.505 1.00 90.81 240 VAL A O 1
ATOM 1821 N N . THR A 1 241 ? 12.275 3.842 -12.927 1.00 90.25 241 THR A N 1
ATOM 1822 C CA . THR A 1 241 ? 11.794 4.228 -14.249 1.00 90.25 241 THR A CA 1
ATOM 1823 C C . THR A 1 241 ? 10.593 5.138 -14.089 1.00 90.25 241 THR A C 1
ATOM 1825 O O . THR A 1 241 ? 9.548 4.692 -13.644 1.00 90.25 241 THR A O 1
ATOM 1828 N N . HIS A 1 242 ? 10.730 6.404 -14.473 1.00 91.12 242 HIS A N 1
ATOM 1829 C CA . HIS A 1 242 ? 9.619 7.347 -14.593 1.00 91.12 242 HIS A CA 1
ATOM 1830 C C . HIS A 1 242 ? 9.915 8.321 -15.733 1.00 91.12 242 HIS A C 1
ATOM 1832 O O . HIS A 1 242 ? 10.927 9.023 -15.746 1.00 91.12 242 HIS A O 1
ATOM 1838 N N . GLY A 1 243 ? 9.106 8.280 -16.788 1.00 92.06 243 GLY A N 1
ATOM 1839 C CA . GLY A 1 243 ? 9.427 9.062 -17.975 1.00 92.06 243 GLY A CA 1
ATOM 1840 C C . GLY A 1 243 ? 8.514 8.837 -19.162 1.00 92.06 243 GLY A C 1
ATOM 1841 O O . GLY A 1 243 ? 7.445 8.239 -19.057 1.00 92.06 243 GLY A O 1
ATOM 1842 N N . GLN A 1 244 ? 8.962 9.331 -20.309 1.00 91.81 244 GLN A N 1
ATOM 1843 C CA . GLN A 1 244 ? 8.269 9.184 -21.584 1.00 91.81 244 GLN A CA 1
ATOM 1844 C C . GLN A 1 244 ? 9.182 8.554 -22.620 1.00 91.81 244 GLN A C 1
ATOM 1846 O O . GLN A 1 244 ? 10.382 8.827 -22.652 1.00 91.81 244 GLN A O 1
ATOM 1851 N N . VAL A 1 245 ? 8.599 7.725 -23.476 1.00 89.44 245 VAL A N 1
ATOM 1852 C CA . VAL A 1 245 ? 9.311 7.003 -24.522 1.00 89.44 245 VAL A CA 1
ATOM 1853 C C . VAL A 1 245 ? 8.681 7.301 -25.868 1.00 89.44 245 VAL A C 1
ATOM 1855 O O . VAL A 1 245 ? 7.459 7.308 -26.010 1.00 89.44 245 VAL A O 1
ATOM 1858 N N . LYS A 1 246 ? 9.540 7.539 -26.856 1.00 88.00 246 LYS A N 1
ATOM 1859 C CA . LYS A 1 246 ? 9.172 7.687 -28.262 1.00 88.00 246 LYS A CA 1
ATOM 1860 C C . LYS A 1 246 ? 9.998 6.717 -29.095 1.00 88.00 246 LYS A C 1
ATOM 1862 O O . LYS A 1 246 ? 11.225 6.755 -29.033 1.00 88.00 246 LYS A O 1
ATOM 1867 N N . PHE A 1 247 ? 9.350 5.882 -29.901 1.00 86.69 247 PHE A N 1
ATOM 1868 C CA . PHE A 1 247 ? 10.066 5.046 -30.864 1.00 86.69 247 PHE A CA 1
ATOM 1869 C C . PHE A 1 247 ? 10.670 5.905 -31.976 1.00 86.69 247 PHE A C 1
ATOM 1871 O O . PHE A 1 247 ? 10.014 6.781 -32.537 1.00 86.69 247 PHE A O 1
ATOM 1878 N N . LYS A 1 248 ? 11.937 5.641 -32.287 1.00 84.06 248 LYS A N 1
ATOM 1879 C CA . LYS A 1 248 ? 12.645 6.184 -33.450 1.00 84.06 248 LYS A CA 1
ATOM 1880 C C . LYS A 1 248 ? 12.657 5.216 -34.616 1.00 84.06 248 LYS A C 1
ATOM 1882 O O . LYS A 1 248 ? 12.615 5.650 -35.758 1.00 84.06 248 LYS A O 1
ATOM 1887 N N . LYS A 1 249 ? 12.750 3.927 -34.307 1.00 84.44 249 LYS A N 1
ATOM 1888 C CA . LYS A 1 249 ? 12.827 2.841 -35.272 1.00 84.44 249 LYS A CA 1
ATOM 1889 C C . LYS A 1 249 ? 12.056 1.661 -34.715 1.00 84.44 249 LYS A C 1
ATOM 1891 O O . LYS A 1 249 ? 12.186 1.338 -33.536 1.00 84.44 249 LYS A O 1
ATOM 1896 N N . PHE A 1 250 ? 11.263 1.025 -35.559 1.00 85.12 250 PHE A N 1
ATOM 1897 C CA . PHE A 1 250 ? 10.564 -0.205 -35.219 1.00 85.12 250 PHE A CA 1
ATOM 1898 C C . PHE A 1 250 ? 10.428 -1.022 -36.497 1.00 85.12 250 PHE A C 1
ATOM 1900 O O . PHE A 1 250 ? 9.633 -0.692 -37.373 1.00 85.12 250 PHE A O 1
ATOM 1907 N N . ASN A 1 251 ? 11.255 -2.051 -36.625 1.00 84.06 251 ASN A N 1
ATOM 1908 C CA . ASN A 1 251 ? 11.359 -2.879 -37.813 1.00 84.06 251 ASN A CA 1
ATOM 1909 C C . ASN A 1 251 ? 10.870 -4.282 -37.496 1.00 84.06 251 ASN A C 1
ATOM 1911 O O . ASN A 1 251 ? 11.370 -4.913 -36.571 1.00 84.06 251 ASN A O 1
ATOM 1915 N N . VAL A 1 252 ? 9.949 -4.798 -38.298 1.00 84.25 252 VAL A N 1
ATOM 1916 C CA . VAL A 1 252 ? 9.510 -6.194 -38.215 1.00 84.25 252 VAL A CA 1
ATOM 1917 C C . VAL A 1 252 ? 10.316 -7.002 -39.218 1.00 84.25 252 VAL A C 1
ATOM 1919 O O . VAL A 1 252 ? 10.285 -6.698 -40.409 1.00 84.25 252 VAL A O 1
ATOM 1922 N N . ILE A 1 253 ? 11.039 -8.019 -38.748 1.00 82.81 253 ILE A N 1
ATOM 1923 C CA . ILE A 1 253 ? 11.932 -8.834 -39.574 1.00 82.81 253 ILE A CA 1
ATOM 1924 C C . ILE A 1 253 ? 11.412 -10.267 -39.655 1.00 82.81 253 ILE A C 1
ATOM 1926 O O . ILE A 1 253 ? 11.062 -10.893 -38.652 1.00 82.81 253 ILE A O 1
ATOM 1930 N N . ASP A 1 254 ? 11.357 -10.795 -40.873 1.00 81.69 254 ASP A N 1
ATOM 1931 C CA . ASP A 1 254 ? 10.917 -12.158 -41.146 1.00 81.69 254 ASP A CA 1
ATOM 1932 C C . ASP A 1 254 ? 12.054 -13.193 -41.040 1.00 81.69 254 ASP A C 1
ATOM 1934 O O . ASP A 1 254 ? 13.241 -12.878 -40.910 1.00 81.69 254 ASP A O 1
ATOM 1938 N N . LYS A 1 255 ? 11.693 -14.474 -41.162 1.00 75.19 255 LYS A N 1
ATOM 1939 C CA . LYS A 1 255 ? 12.654 -15.593 -41.173 1.00 75.19 255 LYS A CA 1
ATOM 1940 C C . LYS A 1 255 ? 13.680 -15.575 -42.320 1.00 75.19 255 LYS A C 1
ATOM 1942 O O . LYS A 1 255 ? 14.638 -16.343 -42.279 1.00 75.19 255 LYS A O 1
ATOM 1947 N N . PHE A 1 256 ? 13.474 -14.765 -43.358 1.00 77.88 256 PHE A N 1
ATOM 1948 C CA . PHE A 1 256 ? 14.362 -14.632 -44.514 1.00 77.88 256 PHE A CA 1
ATOM 1949 C C . PHE A 1 256 ? 15.223 -13.358 -44.455 1.00 77.88 256 PHE A C 1
ATOM 1951 O O . PHE A 1 256 ? 15.962 -13.084 -45.401 1.00 77.88 256 PHE A O 1
ATOM 1958 N N . GLY A 1 257 ? 15.146 -12.591 -43.360 1.00 73.00 257 GLY A N 1
ATOM 1959 C CA . GLY A 1 257 ? 15.894 -11.349 -43.164 1.00 73.00 257 GLY A CA 1
ATOM 1960 C C . GLY A 1 257 ? 15.316 -10.143 -43.909 1.00 73.00 257 GLY A C 1
ATOM 1961 O O . GLY A 1 257 ? 16.001 -9.133 -44.054 1.00 73.00 257 GLY A O 1
ATOM 1962 N N . ARG A 1 258 ? 14.078 -10.231 -44.404 1.00 79.00 258 ARG A N 1
ATOM 1963 C CA . ARG A 1 258 ? 13.351 -9.104 -44.997 1.00 79.00 258 ARG A CA 1
ATOM 1964 C C . ARG A 1 258 ? 12.695 -8.314 -43.871 1.00 79.00 258 ARG A C 1
ATOM 1966 O O . ARG A 1 258 ? 12.006 -8.896 -43.037 1.00 79.00 258 ARG A O 1
ATOM 1973 N N . GLY A 1 259 ? 12.927 -7.006 -43.855 1.00 75.44 259 GLY A N 1
ATOM 1974 C CA . GLY A 1 259 ? 12.390 -6.094 -42.850 1.00 75.44 259 GLY A CA 1
ATOM 1975 C C . GLY A 1 259 ? 11.335 -5.157 -43.428 1.00 75.44 259 GLY A C 1
ATOM 1976 O O . GLY A 1 259 ? 11.470 -4.711 -44.568 1.00 75.44 259 GLY A O 1
ATOM 1977 N N . VAL A 1 260 ? 10.318 -4.842 -42.631 1.00 78.88 260 VAL A N 1
ATOM 1978 C CA . VAL A 1 260 ? 9.388 -3.730 -42.863 1.00 78.88 260 VAL A CA 1
ATOM 1979 C C . VAL A 1 260 ? 9.609 -2.698 -41.765 1.00 78.88 260 VAL A C 1
ATOM 1981 O O . VAL A 1 260 ? 9.566 -3.045 -40.585 1.00 78.88 260 VAL A O 1
ATOM 1984 N N . GLU A 1 261 ? 9.857 -1.451 -42.153 1.00 78.44 261 GLU A N 1
ATOM 1985 C CA . GLU A 1 261 ? 9.936 -0.315 -41.235 1.00 78.44 261 GLU A CA 1
ATOM 1986 C C . GLU A 1 261 ? 8.521 0.174 -40.918 1.00 78.44 261 GLU A C 1
ATOM 1988 O O . GLU A 1 261 ? 7.743 0.484 -41.817 1.00 78.44 261 GLU A O 1
ATOM 1993 N N . VAL A 1 262 ? 8.167 0.175 -39.634 1.00 73.56 262 VAL A N 1
ATOM 1994 C CA . VAL A 1 262 ? 6.837 0.574 -39.145 1.00 73.56 262 VAL A CA 1
ATOM 1995 C C . VAL A 1 262 ? 6.793 2.071 -38.825 1.00 73.56 262 VAL A C 1
ATOM 1997 O O . VAL A 1 262 ? 5.721 2.668 -38.807 1.00 73.56 262 VAL A O 1
ATOM 2000 N N . VAL A 1 263 ? 7.950 2.692 -38.586 1.00 70.31 263 VAL A N 1
ATOM 2001 C CA . VAL A 1 263 ? 8.079 4.125 -38.289 1.00 70.31 263 VAL A CA 1
ATOM 2002 C C . VAL A 1 263 ? 8.620 4.838 -39.526 1.00 70.31 263 VAL A C 1
ATOM 2004 O O . VAL A 1 263 ? 9.828 4.961 -39.671 1.00 70.31 263 VAL A O 1
ATOM 2007 N N . ASP A 1 264 ? 7.748 5.301 -40.423 1.00 58.28 264 ASP A N 1
ATOM 2008 C CA . ASP A 1 264 ? 8.150 6.095 -41.595 1.00 58.28 264 ASP A CA 1
ATOM 2009 C C . ASP A 1 264 ? 7.863 7.577 -41.341 1.00 58.28 264 ASP A C 1
ATOM 2011 O O . ASP A 1 264 ? 6.697 7.926 -41.206 1.00 58.28 264 ASP A O 1
ATOM 2015 N N . GLY A 1 265 ? 8.904 8.419 -41.245 1.00 57.81 265 GLY A N 1
ATOM 2016 C CA . GLY A 1 265 ? 8.874 9.898 -41.306 1.00 57.81 265 GLY A CA 1
ATOM 2017 C C . GLY A 1 265 ? 8.043 10.678 -40.265 1.00 57.81 265 GLY A C 1
ATOM 2018 O O . GLY A 1 265 ? 8.564 11.601 -39.638 1.00 57.81 265 GLY A O 1
ATOM 2019 N N . ASP A 1 266 ? 6.781 10.299 -40.076 1.00 59.88 266 ASP A N 1
ATOM 2020 C CA . ASP A 1 266 ? 5.730 10.916 -39.261 1.00 59.88 266 ASP A CA 1
ATOM 2021 C C . ASP A 1 266 ? 5.598 10.297 -37.853 1.00 59.88 266 ASP A C 1
ATOM 2023 O O . ASP A 1 266 ? 4.769 10.735 -37.052 1.00 59.88 266 ASP A O 1
ATOM 2027 N N . GLY A 1 267 ? 6.442 9.309 -37.531 1.00 66.25 267 GLY A N 1
ATOM 2028 C CA . GLY A 1 267 ? 6.501 8.668 -36.216 1.00 66.25 267 GLY A CA 1
ATOM 2029 C C . GLY A 1 267 ? 5.468 7.561 -35.992 1.00 66.25 267 GLY A C 1
ATOM 2030 O O . GLY A 1 267 ? 4.558 7.345 -36.787 1.00 66.25 267 GLY A O 1
ATOM 2031 N N . LEU A 1 268 ? 5.623 6.818 -34.890 1.00 72.88 268 LEU A N 1
ATOM 2032 C CA . LEU A 1 268 ? 4.681 5.767 -34.497 1.00 72.88 268 LEU A CA 1
ATOM 2033 C C . LEU A 1 268 ? 3.633 6.339 -33.548 1.00 72.88 268 LEU A C 1
ATOM 2035 O O . LEU A 1 268 ? 3.992 6.883 -32.507 1.00 72.88 268 LEU A O 1
ATOM 2039 N N . MET A 1 269 ? 2.353 6.147 -33.865 1.00 76.12 269 MET A N 1
ATOM 2040 C CA . MET A 1 269 ? 1.243 6.441 -32.957 1.00 76.12 269 MET A CA 1
ATOM 2041 C C . MET A 1 269 ? 0.750 5.152 -32.301 1.00 76.12 269 MET A C 1
ATOM 2043 O O . MET A 1 269 ? -0.057 4.424 -32.887 1.00 76.12 269 MET A O 1
ATOM 2047 N N . PRO A 1 270 ? 1.242 4.821 -31.102 1.00 70.56 270 PRO A N 1
ATOM 2048 C CA . PRO A 1 270 ? 0.859 3.581 -30.457 1.00 70.56 270 PRO A CA 1
ATOM 2049 C C . PRO A 1 270 ? -0.580 3.659 -29.936 1.00 70.56 270 PRO A C 1
ATOM 2051 O O . PRO A 1 270 ? -0.954 4.642 -29.295 1.00 70.56 270 PRO A O 1
ATOM 2054 N N . SER A 1 271 ? -1.392 2.612 -30.135 1.00 74.44 271 SER A N 1
ATOM 2055 C CA . SER A 1 271 ? -2.594 2.467 -29.305 1.00 74.44 271 SER A CA 1
ATOM 2056 C C . SER A 1 271 ? -2.154 1.944 -27.937 1.00 74.44 271 SER A C 1
ATOM 2058 O O . SER A 1 271 ? -1.690 0.812 -27.788 1.00 74.44 271 SER A O 1
ATOM 2060 N N . ILE A 1 272 ? -2.235 2.826 -26.948 1.00 75.19 272 ILE A N 1
ATOM 2061 C CA . ILE A 1 272 ? -1.718 2.620 -25.595 1.00 75.19 272 ILE A CA 1
ATOM 2062 C C . ILE A 1 272 ? -2.855 2.377 -24.618 1.00 75.19 272 ILE A C 1
ATOM 2064 O O . ILE A 1 272 ? -3.940 2.948 -24.740 1.00 75.19 272 ILE A O 1
ATOM 2068 N N . SER A 1 273 ? -2.605 1.516 -23.633 1.00 72.56 273 SER A N 1
ATOM 2069 C CA . SER A 1 273 ? -3.525 1.373 -22.511 1.00 72.56 273 SER A CA 1
ATOM 2070 C C . SER A 1 273 ? -3.549 2.665 -21.689 1.00 72.56 273 SER A C 1
ATOM 2072 O O . SER A 1 273 ? -2.594 3.444 -21.702 1.00 72.56 273 SER A O 1
ATOM 2074 N N . SER A 1 274 ? -4.622 2.875 -20.924 1.00 71.56 274 SER A N 1
ATOM 2075 C CA . SER A 1 274 ? -4.785 4.071 -20.085 1.00 71.56 274 SER A CA 1
ATOM 2076 C C . SER A 1 274 ? -3.658 4.267 -19.067 1.00 71.56 274 SER A C 1
ATOM 2078 O O . SER A 1 274 ? -3.429 5.387 -18.634 1.00 71.56 274 SER A O 1
ATOM 2080 N N . VAL A 1 275 ? -2.951 3.196 -18.690 1.00 73.88 275 VAL A N 1
ATOM 2081 C CA . VAL A 1 275 ? -1.830 3.247 -17.737 1.00 73.88 275 VAL A CA 1
ATOM 2082 C C . VAL A 1 275 ? -0.570 3.843 -18.373 1.00 73.88 275 VAL A C 1
ATOM 2084 O O . VAL A 1 275 ? 0.174 4.548 -17.698 1.00 73.88 275 VAL A O 1
ATOM 2087 N N . TYR A 1 276 ? -0.343 3.591 -19.668 1.00 81.94 276 TYR A N 1
ATOM 2088 C CA . TYR A 1 276 ? 0.812 4.123 -20.405 1.00 81.94 276 TYR A CA 1
ATOM 2089 C C . TYR A 1 276 ? 0.478 5.365 -21.236 1.00 81.94 276 TYR A C 1
ATOM 2091 O O . TYR A 1 276 ? 1.319 5.875 -21.981 1.00 81.94 276 TYR A O 1
ATOM 2099 N N . GLN A 1 277 ? -0.756 5.853 -21.138 1.00 83.81 277 GLN A N 1
ATOM 2100 C CA . GLN A 1 277 ? -1.176 7.064 -21.815 1.00 83.81 277 GLN A CA 1
ATOM 2101 C C . GLN A 1 277 ? -0.489 8.284 -21.185 1.00 83.81 277 GLN A C 1
ATOM 2103 O O . GLN A 1 277 ? -0.476 8.407 -19.958 1.00 83.81 277 GLN A O 1
ATOM 2108 N N . PRO A 1 278 ? 0.085 9.204 -21.984 1.00 87.19 278 PRO A N 1
ATOM 2109 C CA . PRO A 1 278 ? 0.582 10.463 -21.457 1.00 87.19 278 PRO A CA 1
ATOM 2110 C C . PRO A 1 278 ? -0.513 11.213 -20.708 1.00 87.19 278 PRO A C 1
ATOM 2112 O O . PRO A 1 278 ? -1.642 11.333 -21.185 1.00 87.19 278 PRO A O 1
ATOM 2115 N N . SER A 1 279 ? -0.150 11.733 -19.541 1.00 86.81 279 SER A N 1
ATOM 2116 C CA . SER A 1 279 ? -1.052 12.540 -18.716 1.00 86.81 279 SER A CA 1
ATOM 2117 C C . SER A 1 279 ? -1.467 13.803 -19.478 1.00 86.81 279 SER A C 1
ATOM 2119 O O . SER A 1 279 ? -0.686 14.318 -20.274 1.00 86.81 279 SER A O 1
ATOM 2121 N N . SER A 1 280 ? -2.655 14.346 -19.230 1.00 84.44 280 SER A N 1
ATOM 2122 C CA . SER A 1 280 ? -3.070 15.627 -19.815 1.00 84.44 280 SER A CA 1
ATOM 2123 C C . SER A 1 280 ? -2.510 16.822 -19.034 1.00 84.44 280 SER A C 1
ATOM 2125 O O . SER A 1 280 ? -2.372 16.771 -17.812 1.00 84.44 280 SER A O 1
ATOM 2127 N N . CYS A 1 281 ? -2.250 17.932 -19.721 1.00 83.56 281 CYS A N 1
ATOM 2128 C CA . CYS A 1 281 ? -2.038 19.252 -19.126 1.00 83.56 281 CYS A CA 1
ATOM 2129 C C . CYS A 1 281 ? -2.937 20.293 -19.803 1.00 83.56 281 CYS A C 1
ATOM 2131 O O . CYS A 1 281 ? -3.396 20.109 -20.933 1.00 83.56 281 CYS A O 1
ATOM 2133 N N . VAL A 1 282 ? -3.202 21.396 -19.102 1.00 81.69 282 VAL A N 1
ATOM 2134 C CA . VAL A 1 282 ? -3.962 22.523 -19.656 1.00 81.69 282 VAL A CA 1
ATOM 2135 C C . VAL A 1 282 ? -2.984 23.598 -20.110 1.00 81.69 282 VAL A C 1
ATOM 2137 O O . VAL A 1 282 ? -2.355 24.255 -19.284 1.00 81.69 282 VAL A O 1
ATOM 2140 N N . VAL A 1 283 ? -2.888 23.797 -21.423 1.00 75.38 283 VAL A N 1
ATOM 2141 C CA . VAL A 1 283 ? -2.076 24.854 -22.043 1.00 75.38 283 VAL A CA 1
ATOM 2142 C C . VAL A 1 283 ? -3.017 25.774 -22.812 1.00 75.38 283 VAL A C 1
ATOM 2144 O O . VAL A 1 283 ? -3.833 25.314 -23.608 1.00 75.38 283 VAL A O 1
ATOM 2147 N N . ASP A 1 284 ? -2.964 27.078 -22.530 1.00 76.12 284 ASP A N 1
ATOM 2148 C CA . ASP A 1 284 ? -3.834 28.092 -23.149 1.00 76.12 284 ASP A CA 1
ATOM 2149 C C . ASP A 1 284 ? -5.346 27.771 -23.064 1.00 76.12 284 ASP A C 1
ATOM 2151 O O . ASP A 1 284 ? -6.128 28.093 -23.958 1.00 76.12 284 ASP A O 1
ATOM 2155 N N . GLY A 1 285 ? -5.773 27.111 -21.980 1.00 77.31 285 GLY A N 1
ATOM 2156 C CA . GLY A 1 285 ? -7.172 26.725 -21.751 1.00 77.31 285 GLY A CA 1
ATOM 2157 C C . GLY A 1 285 ? -7.651 25.512 -22.558 1.00 77.31 285 GLY A C 1
ATOM 2158 O O . GLY A 1 285 ? -8.828 25.162 -22.470 1.00 77.31 285 GLY A O 1
ATOM 2159 N N . LYS A 1 286 ? -6.765 24.853 -23.316 1.00 80.25 286 LYS A N 1
ATOM 2160 C CA . LYS A 1 286 ? -7.042 23.602 -24.028 1.00 80.25 286 LYS A CA 1
ATOM 2161 C C . LYS A 1 286 ? -6.342 22.438 -23.329 1.00 80.25 286 LYS A C 1
ATOM 2163 O O . LYS A 1 286 ? -5.179 22.543 -22.948 1.00 80.25 286 LYS A O 1
ATOM 2168 N N . GLU A 1 287 ? -7.051 21.324 -23.178 1.00 81.75 287 GLU A N 1
ATOM 2169 C CA . GLU A 1 287 ? -6.454 20.073 -22.714 1.00 81.75 287 GLU A CA 1
ATOM 2170 C C . GLU A 1 287 ? -5.593 19.476 -23.833 1.00 81.75 287 GLU A C 1
ATOM 2172 O O . GLU A 1 287 ? -6.057 19.265 -24.958 1.00 81.75 287 GLU A O 1
ATOM 2177 N N . THR A 1 288 ? -4.321 19.245 -23.533 1.00 82.31 288 THR A N 1
ATOM 2178 C CA . THR A 1 288 ? -3.344 18.666 -24.455 1.00 82.31 288 THR A CA 1
ATOM 2179 C C . THR A 1 288 ? -2.543 17.572 -23.754 1.00 82.31 288 THR A C 1
ATOM 2181 O O . THR A 1 288 ? -2.329 17.672 -22.546 1.00 82.31 288 THR A O 1
ATOM 2184 N N . PRO A 1 289 ? -2.049 16.550 -24.474 1.00 85.62 289 PRO A N 1
ATOM 2185 C CA . PRO A 1 289 ? -1.119 15.586 -23.897 1.00 85.62 289 PRO A CA 1
ATOM 2186 C C . PRO A 1 289 ? 0.130 16.290 -23.348 1.00 85.62 289 PRO A C 1
ATOM 2188 O O . PRO A 1 289 ? 0.785 17.051 -24.064 1.00 85.62 289 PRO A O 1
ATOM 2191 N N . ASN A 1 290 ? 0.468 16.028 -22.087 1.00 87.94 290 ASN A N 1
ATOM 2192 C CA . ASN A 1 290 ? 1.627 16.585 -21.398 1.00 87.94 290 ASN A CA 1
ATOM 2193 C C . ASN A 1 290 ? 2.887 15.821 -21.805 1.00 87.94 290 ASN A C 1
ATOM 2195 O O . ASN A 1 290 ? 3.329 14.917 -21.101 1.00 87.94 290 ASN A O 1
ATOM 2199 N N . VAL A 1 291 ? 3.430 16.137 -22.978 1.00 88.12 291 VAL A N 1
ATOM 2200 C CA . VAL A 1 291 ? 4.579 15.436 -23.567 1.00 88.12 291 VAL A CA 1
ATOM 2201 C C . VAL A 1 291 ? 5.808 16.333 -23.685 1.00 88.12 291 VAL A C 1
ATOM 2203 O O . VAL A 1 291 ? 5.690 17.540 -23.879 1.00 88.12 291 VAL A O 1
ATOM 2206 N N . VAL A 1 292 ? 7.008 15.742 -23.615 1.00 85.44 292 VAL A N 1
ATOM 2207 C CA . VAL A 1 292 ? 8.286 16.485 -23.700 1.00 85.44 292 VAL A CA 1
ATOM 2208 C C . VAL A 1 292 ? 8.407 17.281 -25.006 1.00 85.44 292 VAL A C 1
ATOM 2210 O O . VAL A 1 292 ? 8.950 18.389 -25.020 1.00 85.44 292 VAL A O 1
ATOM 2213 N N . VAL A 1 293 ? 7.895 16.732 -26.111 1.00 82.25 293 VAL A N 1
ATOM 2214 C CA . VAL A 1 293 ? 7.815 17.418 -27.404 1.00 82.25 293 VAL A CA 1
ATOM 2215 C C . VAL A 1 293 ? 6.393 17.298 -27.931 1.00 82.25 293 VAL A C 1
ATOM 2217 O O . VAL A 1 293 ? 5.965 16.227 -28.349 1.00 82.25 293 VAL A O 1
ATOM 2220 N N . SER A 1 294 ? 5.657 18.407 -27.904 1.00 70.25 294 SER A N 1
ATOM 2221 C CA . SER A 1 294 ? 4.300 18.457 -28.444 1.00 70.25 294 SER A CA 1
ATOM 2222 C C . SER A 1 294 ? 4.335 18.546 -29.969 1.00 70.25 294 SER A C 1
ATOM 2224 O O . SER A 1 294 ? 4.922 19.478 -30.525 1.00 70.25 294 SER A O 1
ATOM 2226 N N . ASN A 1 295 ? 3.682 17.595 -30.634 1.00 66.38 295 ASN A N 1
ATOM 2227 C CA . ASN A 1 295 ? 3.318 17.691 -32.041 1.00 66.38 295 ASN A CA 1
ATOM 2228 C C . ASN A 1 295 ? 1.791 17.8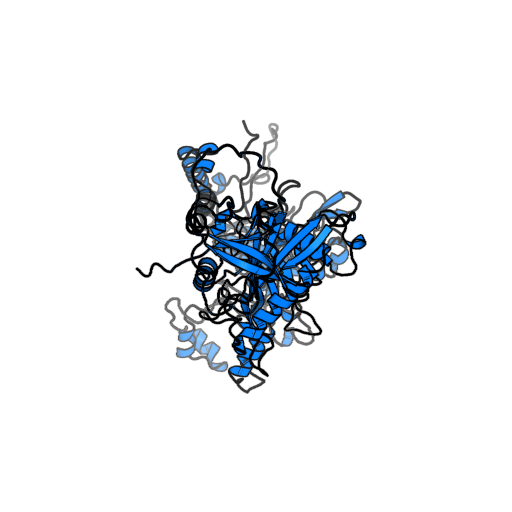47 -32.086 1.00 66.38 295 ASN A C 1
ATOM 2230 O O . ASN A 1 295 ? 1.065 16.994 -31.584 1.00 66.38 295 ASN A O 1
ATOM 2234 N N . ARG A 1 296 ? 1.300 18.995 -32.564 1.00 57.62 296 ARG A N 1
ATOM 2235 C CA . ARG A 1 296 ? -0.067 19.489 -32.281 1.00 57.62 296 ARG A CA 1
ATOM 2236 C C . ARG A 1 296 ? -1.203 18.596 -32.793 1.00 57.62 296 ARG A C 1
ATOM 2238 O O . ARG A 1 296 ? -2.321 18.749 -32.306 1.00 57.62 296 ARG A O 1
ATOM 2245 N N . ASP A 1 297 ? -0.904 17.687 -33.716 1.00 59.66 297 ASP A N 1
ATOM 2246 C CA . ASP A 1 297 ? -1.906 16.877 -34.403 1.00 59.66 297 ASP A CA 1
ATOM 2247 C C . ASP A 1 297 ? -1.894 15.395 -33.982 1.00 59.66 297 ASP A C 1
ATOM 2249 O O . ASP A 1 297 ? -2.941 14.767 -34.072 1.00 59.66 297 ASP A O 1
ATOM 2253 N N . ASN A 1 298 ? -0.785 14.852 -33.444 1.00 69.50 298 ASN A N 1
ATOM 2254 C CA . ASN A 1 298 ? -0.622 13.422 -33.122 1.00 69.50 298 ASN A CA 1
ATOM 2255 C C . ASN A 1 298 ? 0.337 13.185 -31.931 1.00 69.50 298 ASN A C 1
ATOM 2257 O O . ASN A 1 298 ? 1.369 13.847 -31.818 1.00 69.50 298 ASN A O 1
ATOM 2261 N N . CYS A 1 299 ? 0.035 12.213 -31.057 1.00 77.62 299 CYS A N 1
ATOM 2262 C CA . CYS A 1 299 ? 0.886 11.845 -29.916 1.00 77.62 299 CYS A CA 1
ATOM 2263 C C . CYS A 1 299 ? 1.693 10.566 -30.202 1.00 77.62 299 CYS A C 1
ATOM 2265 O O . CYS A 1 299 ? 1.124 9.484 -30.321 1.00 77.62 299 CYS A O 1
ATOM 2267 N N . GLU A 1 300 ? 3.019 10.695 -30.285 1.00 85.06 300 GLU A N 1
ATOM 2268 C CA . GLU A 1 300 ? 3.958 9.580 -30.531 1.00 85.06 300 GLU A CA 1
ATOM 2269 C C . GLU A 1 300 ? 4.543 8.988 -29.234 1.00 85.06 300 GLU A C 1
ATOM 2271 O O . GLU A 1 300 ? 5.355 8.061 -29.262 1.00 85.06 300 GLU A O 1
ATOM 2276 N N . TYR A 1 301 ? 4.196 9.582 -28.091 1.00 87.19 301 TYR A N 1
ATOM 2277 C CA . TYR A 1 301 ? 4.768 9.240 -26.798 1.00 87.19 301 TYR A CA 1
ATOM 2278 C C . TYR A 1 301 ? 3.871 8.271 -26.044 1.00 87.19 301 TYR A C 1
ATOM 2280 O O . TYR A 1 301 ? 2.651 8.428 -26.004 1.00 87.19 301 TYR A O 1
ATOM 2288 N N . PHE A 1 302 ? 4.504 7.336 -25.349 1.00 88.56 302 PHE A N 1
ATOM 2289 C CA . PHE A 1 302 ? 3.887 6.636 -24.233 1.00 88.56 302 PHE A CA 1
ATOM 2290 C C . PHE A 1 302 ? 4.640 6.963 -22.945 1.00 88.56 302 PHE A C 1
ATOM 2292 O O . PHE A 1 302 ? 5.835 7.267 -22.953 1.00 88.56 302 PHE A O 1
ATOM 2299 N N . GLN A 1 303 ? 3.918 6.965 -21.836 1.00 89.25 303 GLN A N 1
ATOM 2300 C CA . GLN A 1 303 ? 4.412 7.349 -20.523 1.00 89.25 303 GLN A CA 1
ATOM 2301 C C . GLN A 1 303 ? 4.607 6.094 -19.680 1.00 89.25 303 GLN A C 1
ATOM 2303 O O . GLN A 1 303 ? 3.689 5.298 -19.541 1.00 89.25 303 GLN A O 1
ATOM 2308 N N . ILE A 1 304 ? 5.794 5.914 -19.109 1.00 89.62 304 ILE A N 1
ATOM 2309 C CA . ILE A 1 304 ? 6.063 4.815 -18.182 1.00 89.62 304 ILE A CA 1
ATOM 2310 C C . ILE A 1 304 ? 5.939 5.374 -16.763 1.00 89.62 304 ILE A C 1
ATOM 2312 O O . ILE A 1 304 ? 6.734 6.258 -16.409 1.00 89.62 304 ILE A O 1
ATOM 2316 N N . PRO A 1 305 ? 4.958 4.911 -15.965 1.00 89.12 305 PRO A N 1
ATOM 2317 C CA . PRO A 1 305 ? 4.826 5.349 -14.586 1.00 89.12 305 PRO A CA 1
ATOM 2318 C C . PRO A 1 305 ? 6.023 4.871 -13.742 1.00 89.12 305 PRO A C 1
ATOM 2320 O O . PRO A 1 305 ? 6.641 3.859 -14.080 1.00 89.12 305 PRO A O 1
ATOM 2323 N N . PRO A 1 306 ? 6.336 5.583 -12.645 1.00 91.38 306 PRO A N 1
ATOM 2324 C CA . PRO A 1 306 ? 7.270 5.172 -11.603 1.00 91.38 306 PRO A CA 1
ATOM 2325 C C . PRO A 1 306 ? 7.248 3.669 -11.294 1.00 91.38 306 PRO A C 1
ATOM 2327 O O . PRO A 1 306 ? 6.263 3.144 -10.788 1.00 91.38 306 PRO A O 1
ATOM 2330 N N . SER A 1 307 ? 8.366 2.995 -11.568 1.00 90.31 307 SER A N 1
ATOM 2331 C CA . SER A 1 307 ? 8.607 1.581 -11.252 1.00 90.31 307 SER A CA 1
ATOM 2332 C C . SER A 1 307 ? 10.048 1.374 -10.779 1.00 90.31 307 SER A C 1
ATOM 2334 O O . SER A 1 307 ? 10.976 1.963 -11.336 1.00 90.31 307 SER A O 1
ATOM 2336 N N . ILE A 1 308 ? 10.256 0.569 -9.733 1.00 92.06 308 ILE A N 1
ATOM 2337 C CA . ILE A 1 308 ? 11.592 0.294 -9.180 1.00 92.06 308 ILE A CA 1
ATOM 2338 C C . ILE A 1 308 ? 12.299 -0.739 -10.064 1.00 92.06 308 ILE A C 1
ATOM 2340 O O . ILE A 1 308 ? 11.817 -1.857 -10.222 1.00 92.06 308 ILE A O 1
ATOM 2344 N N . ASN A 1 309 ? 13.489 -0.410 -10.579 1.00 90.31 309 ASN A N 1
ATOM 2345 C CA . ASN A 1 309 ? 14.232 -1.291 -11.487 1.00 90.31 309 ASN A CA 1
ATOM 2346 C C . ASN A 1 309 ? 15.042 -2.397 -10.783 1.00 90.31 309 ASN A C 1
ATOM 2348 O O . ASN A 1 309 ? 15.983 -2.937 -11.359 1.00 90.31 309 ASN A O 1
ATOM 2352 N N . GLN A 1 310 ? 14.702 -2.727 -9.541 1.00 89.00 310 GLN A N 1
ATOM 2353 C CA . GLN A 1 310 ? 15.345 -3.776 -8.755 1.00 89.00 310 GLN A CA 1
ATOM 2354 C C . GLN A 1 310 ? 14.304 -4.540 -7.927 1.00 89.00 310 GLN A C 1
ATOM 2356 O O . GLN A 1 310 ? 13.278 -3.958 -7.565 1.00 89.00 310 GLN A O 1
ATOM 2361 N N . PRO A 1 311 ? 14.552 -5.817 -7.584 1.00 91.19 311 PRO A N 1
ATOM 2362 C CA . PRO A 1 311 ? 13.620 -6.598 -6.783 1.00 91.19 311 PRO A CA 1
ATOM 2363 C C . PRO A 1 311 ? 13.346 -5.950 -5.420 1.00 91.19 311 PRO A C 1
ATOM 2365 O O . PRO A 1 311 ? 14.238 -5.806 -4.577 1.00 91.19 311 PRO A O 1
ATOM 2368 N N . ALA A 1 312 ? 12.087 -5.583 -5.208 1.00 93.19 312 ALA A N 1
ATOM 2369 C CA . ALA A 1 312 ? 11.595 -4.946 -3.999 1.00 93.19 312 ALA A CA 1
ATOM 2370 C C . ALA A 1 312 ? 10.188 -5.457 -3.678 1.00 93.19 312 ALA A C 1
ATOM 2372 O O . ALA A 1 312 ? 9.455 -5.890 -4.570 1.00 93.19 312 ALA A O 1
ATOM 2373 N N . ARG A 1 313 ? 9.799 -5.399 -2.404 1.00 93.69 313 ARG A N 1
ATOM 2374 C CA . ARG A 1 313 ? 8.447 -5.765 -1.966 1.00 93.69 313 ARG A CA 1
ATOM 2375 C C . ARG A 1 313 ? 7.872 -4.750 -0.992 1.00 93.69 313 ARG A C 1
ATOM 2377 O O . ARG A 1 313 ? 8.601 -4.183 -0.179 1.00 93.69 313 ARG A O 1
ATOM 2384 N N . LEU A 1 314 ? 6.555 -4.579 -1.050 1.00 95.25 314 LEU A N 1
ATOM 2385 C CA . LEU A 1 314 ? 5.792 -3.897 -0.012 1.00 95.25 314 LEU A CA 1
ATOM 2386 C C . LEU A 1 314 ? 5.541 -4.896 1.122 1.00 95.25 314 LEU A C 1
ATOM 2388 O O . LEU A 1 314 ? 4.745 -5.822 0.979 1.00 95.25 314 LEU A O 1
ATOM 2392 N N . PHE A 1 315 ? 6.263 -4.736 2.225 1.00 95.38 315 PHE A N 1
ATOM 2393 C CA . PHE A 1 315 ? 6.099 -5.545 3.425 1.00 95.38 315 PHE A CA 1
ATOM 2394 C C . PHE A 1 315 ? 5.010 -4.940 4.314 1.00 95.38 315 PHE A C 1
ATOM 2396 O O . PHE A 1 315 ? 4.961 -3.722 4.490 1.00 95.38 315 PHE A O 1
ATOM 2403 N N . ASN A 1 316 ? 4.150 -5.788 4.876 1.00 95.62 316 ASN A N 1
ATOM 2404 C CA . ASN A 1 316 ? 3.116 -5.408 5.830 1.00 95.62 316 ASN A CA 1
ATOM 2405 C C . ASN A 1 316 ? 3.056 -6.433 6.975 1.00 95.62 316 ASN A C 1
ATOM 2407 O O . ASN A 1 316 ? 3.407 -7.600 6.796 1.00 95.62 316 ASN A O 1
ATOM 2411 N N . THR A 1 317 ? 2.683 -5.993 8.177 1.00 96.50 317 THR A N 1
ATOM 2412 C CA . THR A 1 317 ? 2.497 -6.888 9.330 1.00 96.50 317 THR A CA 1
ATOM 2413 C C . THR A 1 317 ? 1.783 -6.175 10.479 1.00 96.50 317 THR A C 1
ATOM 2415 O O . THR A 1 317 ? 1.840 -4.947 10.578 1.00 96.50 317 THR A O 1
ATOM 2418 N N . TYR A 1 318 ? 1.155 -6.936 11.377 1.00 96.69 318 TYR A N 1
ATOM 2419 C CA . TYR A 1 318 ? 0.707 -6.418 12.670 1.00 96.69 318 TYR A CA 1
ATOM 2420 C C . TYR A 1 318 ? 1.878 -6.289 13.645 1.00 96.69 318 TYR A C 1
ATOM 2422 O O . TYR A 1 318 ? 2.842 -7.053 13.581 1.00 96.69 318 TYR A O 1
ATOM 2430 N N . LEU A 1 319 ? 1.797 -5.315 14.548 1.00 95.62 319 LEU A N 1
ATOM 2431 C CA . LEU A 1 319 ? 2.893 -4.924 15.423 1.00 95.62 319 LEU A CA 1
ATOM 2432 C C . LEU A 1 319 ? 2.506 -4.996 16.899 1.00 95.62 319 LEU A C 1
ATOM 2434 O O . LEU A 1 319 ? 1.368 -4.740 17.285 1.00 95.62 319 LEU A O 1
ATOM 2438 N N . LYS A 1 320 ? 3.515 -5.249 17.731 1.00 93.44 320 LYS A N 1
ATOM 2439 C CA . LYS A 1 320 ? 3.463 -5.094 19.187 1.00 93.44 320 LYS A CA 1
ATOM 2440 C C . LYS A 1 320 ? 4.696 -4.349 19.696 1.00 93.44 320 LYS A C 1
ATOM 2442 O O . LYS A 1 320 ? 5.701 -4.297 18.974 1.00 93.44 320 LYS A O 1
ATOM 2447 N N . PRO A 1 321 ? 4.660 -3.789 20.916 1.00 91.31 321 PRO A N 1
ATOM 2448 C CA . PRO A 1 321 ? 5.824 -3.130 21.486 1.00 91.31 321 PRO A CA 1
ATOM 2449 C C . PRO A 1 321 ? 7.046 -4.055 21.485 1.00 91.31 321 PRO A C 1
ATOM 2451 O O . PRO A 1 321 ? 6.958 -5.238 21.840 1.00 91.31 321 PRO A O 1
ATOM 2454 N N . GLY A 1 322 ? 8.179 -3.522 21.034 1.00 86.69 322 GLY A N 1
ATOM 2455 C CA . GLY A 1 322 ? 9.455 -4.229 21.055 1.00 86.69 322 GLY A CA 1
ATOM 2456 C C . GLY A 1 322 ? 10.014 -4.365 22.473 1.00 86.69 322 GLY A C 1
ATOM 2457 O O . GLY A 1 322 ? 9.562 -3.715 23.417 1.00 86.69 322 GLY A O 1
ATOM 2458 N N . VAL A 1 323 ? 11.014 -5.234 22.638 1.00 81.38 323 VAL A N 1
ATOM 2459 C CA . VAL A 1 323 ? 11.729 -5.358 23.916 1.00 81.38 323 VAL A CA 1
ATOM 2460 C C . VAL A 1 323 ? 12.576 -4.103 24.130 1.00 81.38 323 VAL A C 1
ATOM 2462 O O . VAL A 1 323 ? 13.222 -3.617 23.199 1.00 81.38 323 VAL A O 1
ATOM 2465 N N . THR A 1 324 ? 12.595 -3.583 25.359 1.00 70.69 324 THR A N 1
ATOM 2466 C CA . THR A 1 324 ? 13.342 -2.375 25.730 1.00 70.69 324 THR A CA 1
ATOM 2467 C C . THR A 1 324 ? 14.781 -2.411 25.201 1.00 70.69 324 THR A C 1
ATOM 2469 O O . THR A 1 324 ? 15.556 -3.295 25.558 1.00 70.69 324 THR A O 1
ATOM 2472 N N . GLY A 1 325 ? 15.145 -1.433 24.362 1.00 65.38 325 GLY A N 1
ATOM 2473 C CA . GLY A 1 325 ? 16.490 -1.282 23.784 1.00 65.38 325 GLY A CA 1
ATOM 2474 C C . GLY A 1 325 ? 16.686 -1.882 22.383 1.00 65.38 325 GLY A C 1
ATOM 2475 O O . GLY A 1 325 ? 17.635 -1.490 21.696 1.00 65.38 325 GLY A O 1
ATOM 2476 N N . GLN A 1 326 ? 15.779 -2.755 21.926 1.00 74.50 326 GLN A N 1
ATOM 2477 C CA . GLN A 1 326 ? 15.783 -3.278 20.556 1.00 74.50 326 GLN A CA 1
ATOM 2478 C C . GLN A 1 326 ? 15.085 -2.295 19.616 1.00 74.50 326 GLN A C 1
ATOM 2480 O O . GLN A 1 326 ? 15.753 -1.495 18.977 1.00 74.50 326 GLN A O 1
ATOM 2485 N N . SER A 1 327 ? 13.758 -2.280 19.584 1.00 84.50 327 SER A N 1
ATOM 2486 C CA . SER A 1 327 ? 12.951 -1.429 18.705 1.00 84.50 327 SER A CA 1
ATOM 2487 C C . SER A 1 327 ? 11.704 -0.947 19.444 1.00 84.50 327 SER A C 1
ATOM 2489 O O . SER A 1 327 ? 11.287 -1.546 20.435 1.00 84.50 327 SER A O 1
ATOM 2491 N N . THR A 1 328 ? 11.094 0.147 18.983 1.00 90.06 328 THR A N 1
ATOM 2492 C CA . THR A 1 328 ? 9.809 0.606 19.540 1.00 90.06 328 THR A CA 1
ATOM 2493 C C . THR A 1 328 ? 8.692 -0.385 19.220 1.00 90.06 328 THR A C 1
ATOM 2495 O O . THR A 1 328 ? 7.890 -0.718 20.090 1.00 90.06 328 THR A O 1
ATOM 2498 N N . TRP A 1 329 ? 8.683 -0.897 17.990 1.00 92.94 329 TRP A N 1
ATOM 2499 C CA . TRP A 1 329 ? 7.697 -1.844 17.485 1.00 92.94 329 TRP A CA 1
ATOM 2500 C C . TRP A 1 329 ? 8.389 -3.033 16.838 1.00 92.94 329 TRP A C 1
ATOM 2502 O O . TRP A 1 329 ? 9.379 -2.870 16.127 1.00 92.94 329 TRP A O 1
ATOM 2512 N N . ARG A 1 330 ? 7.818 -4.222 17.025 1.00 93.88 330 ARG A N 1
ATOM 2513 C CA . ARG A 1 330 ? 8.217 -5.434 16.315 1.00 93.88 330 ARG A CA 1
ATOM 2514 C C . ARG A 1 330 ? 7.010 -6.130 15.683 1.00 93.88 330 ARG A C 1
ATOM 2516 O O . ARG A 1 330 ? 5.917 -6.037 16.242 1.00 93.88 330 ARG A O 1
ATOM 2523 N N . PRO A 1 331 ? 7.205 -6.873 14.581 1.00 95.00 331 PRO A N 1
ATOM 2524 C CA . PRO A 1 331 ? 6.191 -7.767 14.037 1.00 95.00 331 PRO A CA 1
ATOM 2525 C C . PRO A 1 331 ? 5.655 -8.739 15.094 1.00 95.00 331 PRO A C 1
ATOM 2527 O O . PRO A 1 331 ? 6.426 -9.269 15.908 1.00 95.00 331 PRO A O 1
ATOM 2530 N N . CYS A 1 332 ? 4.347 -8.972 15.066 1.00 93.00 332 CYS A N 1
ATOM 2531 C CA . CYS A 1 332 ? 3.708 -10.055 15.802 1.00 93.00 332 CYS A CA 1
ATOM 2532 C C . CYS A 1 332 ? 4.105 -11.406 15.192 1.00 93.00 332 CYS A C 1
ATOM 2534 O O . CYS A 1 332 ? 4.173 -11.562 13.971 1.00 93.00 332 CYS A O 1
ATOM 2536 N N . GLY A 1 333 ? 4.381 -12.387 16.049 1.00 89.88 333 GLY A N 1
ATOM 2537 C CA . GLY A 1 333 ? 4.527 -13.782 15.645 1.00 89.88 333 GLY A CA 1
ATOM 2538 C C . GLY A 1 333 ? 3.181 -14.424 15.300 1.00 89.88 333 GLY A C 1
ATOM 2539 O O . GLY A 1 333 ? 2.124 -13.907 15.643 1.00 89.88 333 GLY A O 1
ATOM 2540 N N . GLU A 1 334 ? 3.224 -15.595 14.668 1.00 85.94 334 GLU A N 1
ATOM 2541 C CA . GLU A 1 334 ? 2.038 -16.339 14.200 1.00 85.94 334 GLU A CA 1
ATOM 2542 C C . GLU A 1 334 ? 1.018 -16.666 15.312 1.00 85.94 334 GLU A C 1
ATOM 2544 O O . GLU A 1 334 ? -0.189 -16.702 15.073 1.00 85.94 334 GLU A O 1
ATOM 2549 N N . TRP A 1 335 ? 1.511 -16.859 16.538 1.00 86.94 335 TRP A N 1
ATOM 2550 C CA . TRP A 1 335 ? 0.723 -17.220 17.724 1.00 86.94 335 TRP A CA 1
ATOM 2551 C C . TRP A 1 335 ? 0.535 -16.054 18.703 1.00 86.94 335 TRP A C 1
ATOM 2553 O O . TRP A 1 335 ? 0.126 -16.263 19.843 1.00 86.94 335 TRP A O 1
ATOM 2563 N N . GLU A 1 336 ? 0.876 -14.831 18.293 1.00 90.00 336 GLU A N 1
ATOM 2564 C CA . GLU A 1 336 ? 0.663 -13.627 19.094 1.00 90.00 336 GLU A CA 1
ATOM 2565 C C . GLU A 1 336 ? -0.588 -12.899 18.601 1.00 90.00 336 GLU A C 1
ATOM 2567 O O . GLU A 1 336 ? -0.737 -12.647 17.409 1.00 90.00 336 GLU A O 1
ATOM 2572 N N . ASP A 1 337 ? -1.484 -12.547 19.522 1.00 89.75 337 ASP A N 1
ATOM 2573 C CA . ASP A 1 337 ? -2.715 -11.830 19.191 1.00 89.75 337 ASP A CA 1
ATOM 2574 C C . ASP A 1 337 ? -2.392 -10.360 18.853 1.00 89.75 337 ASP A C 1
ATOM 2576 O O . ASP A 1 337 ? -1.853 -9.654 19.712 1.00 89.75 337 ASP A O 1
ATOM 2580 N N . PRO A 1 338 ? -2.692 -9.874 17.635 1.00 92.44 338 PRO A N 1
ATOM 2581 C CA . PRO A 1 338 ? -2.408 -8.498 17.242 1.00 92.44 338 PRO A CA 1
ATOM 2582 C C . PRO A 1 338 ? -3.483 -7.490 17.679 1.00 92.44 338 PRO A C 1
ATOM 2584 O O . PRO A 1 338 ? -3.273 -6.282 17.548 1.00 92.44 338 PRO A O 1
ATOM 2587 N N . VAL A 1 339 ? -4.641 -7.949 18.164 1.00 94.06 339 VAL A N 1
ATOM 2588 C CA . VAL A 1 339 ? -5.802 -7.091 18.417 1.00 94.06 339 VAL A CA 1
ATOM 2589 C C . VAL A 1 339 ? -5.702 -6.440 19.794 1.00 94.06 339 VAL A C 1
ATOM 2591 O O . VAL A 1 339 ? -5.470 -7.107 20.797 1.00 94.06 339 VAL A O 1
ATOM 2594 N N . CYS A 1 340 ? -5.886 -5.122 19.857 1.00 93.88 340 CYS A N 1
ATOM 2595 C CA . CYS A 1 340 ? -5.935 -4.355 21.105 1.00 93.88 340 CYS A CA 1
ATOM 2596 C C . CYS A 1 340 ? -7.330 -4.392 21.750 1.00 93.88 340 CYS A C 1
ATOM 2598 O O . CYS A 1 340 ? -7.457 -4.411 22.972 1.00 93.88 340 CYS A O 1
ATOM 2600 N N . GLY A 1 341 ? -8.375 -4.431 20.925 1.00 92.81 341 GLY A N 1
ATOM 2601 C CA . GLY A 1 341 ? -9.770 -4.541 21.337 1.00 92.81 341 GLY A CA 1
ATOM 2602 C C . GLY A 1 341 ? -10.698 -4.573 20.129 1.00 92.81 341 GLY A C 1
ATOM 2603 O O . GLY A 1 341 ? -10.253 -4.371 19.000 1.00 92.81 341 GLY A O 1
ATOM 2604 N N . TYR A 1 342 ? -11.983 -4.813 20.362 1.00 92.56 342 TYR A N 1
ATOM 2605 C CA . TYR A 1 342 ? -13.002 -4.811 19.313 1.00 92.56 342 TYR A CA 1
ATOM 2606 C C . TYR A 1 342 ? -14.006 -3.695 19.557 1.00 92.56 342 TYR A C 1
ATOM 2608 O O . TYR A 1 342 ? -14.419 -3.467 20.687 1.00 92.56 342 TYR A O 1
ATOM 2616 N N . ILE A 1 343 ? -14.421 -3.019 18.496 1.00 93.00 343 ILE A N 1
ATOM 2617 C CA . ILE A 1 343 ? -15.441 -1.978 18.513 1.00 93.00 343 ILE A CA 1
ATOM 2618 C C . ILE A 1 343 ? -16.596 -2.457 17.649 1.00 93.00 343 ILE A C 1
ATOM 2620 O O . ILE A 1 343 ? -16.408 -2.780 16.479 1.00 93.00 343 ILE A O 1
ATOM 2624 N N . MET A 1 344 ? -17.791 -2.518 18.214 1.00 88.56 344 MET A N 1
ATOM 2625 C CA . MET A 1 344 ? -18.993 -2.916 17.499 1.00 88.56 344 MET A CA 1
ATOM 2626 C C . MET A 1 344 ? -19.963 -1.746 17.453 1.00 88.56 344 MET A C 1
ATOM 2628 O O . MET A 1 344 ? -20.277 -1.150 18.482 1.00 88.56 344 MET A O 1
ATOM 2632 N N . TYR A 1 345 ? -20.436 -1.433 16.253 1.00 87.25 345 TYR A N 1
ATOM 2633 C CA . TYR A 1 345 ? -21.542 -0.507 16.062 1.00 87.25 345 TYR A CA 1
ATOM 2634 C C . TYR A 1 345 ? -22.858 -1.274 16.195 1.00 87.25 345 TYR A C 1
ATOM 2636 O O . TYR A 1 345 ? -23.137 -2.163 15.389 1.00 87.25 345 TYR A O 1
ATOM 2644 N N . ASN A 1 346 ? -23.644 -0.953 17.223 1.00 82.50 346 ASN A N 1
ATOM 2645 C CA . ASN A 1 346 ? -24.954 -1.549 17.433 1.00 82.50 346 ASN A CA 1
ATOM 2646 C C . ASN A 1 346 ? -26.006 -0.758 16.650 1.00 82.50 346 ASN A C 1
ATOM 2648 O O . ASN A 1 346 ? -26.391 0.351 17.015 1.00 82.50 346 ASN A O 1
ATOM 2652 N N . SER A 1 347 ? -26.500 -1.355 15.572 1.00 75.81 347 SER A N 1
ATOM 2653 C CA . SER A 1 347 ? -27.509 -0.732 14.713 1.00 75.81 347 SER A CA 1
ATOM 2654 C C . SER A 1 347 ? -28.886 -0.582 15.376 1.00 75.81 347 SER A C 1
ATOM 2656 O O . SER A 1 347 ? -29.692 0.220 14.906 1.00 75.81 347 SER A O 1
ATOM 2658 N N . ALA A 1 348 ? -29.169 -1.320 16.457 1.00 73.62 348 ALA A N 1
ATOM 2659 C CA . ALA A 1 348 ? -30.475 -1.302 17.117 1.00 73.62 348 ALA A CA 1
ATOM 2660 C C . ALA A 1 348 ? -30.712 -0.034 17.955 1.00 73.62 348 ALA A C 1
ATOM 2662 O O . ALA A 1 348 ? -31.828 0.483 17.977 1.00 73.62 348 ALA A O 1
ATOM 2663 N N . ASP A 1 349 ? -29.677 0.465 18.633 1.00 74.06 349 ASP A N 1
ATOM 2664 C CA . ASP A 1 349 ? -29.740 1.636 19.521 1.00 74.06 349 ASP A CA 1
ATOM 2665 C C . ASP A 1 349 ? -28.710 2.726 19.176 1.00 74.06 349 ASP A C 1
ATOM 2667 O O . ASP A 1 349 ? -28.580 3.708 19.906 1.00 74.06 349 ASP A O 1
ATOM 2671 N N . LEU A 1 350 ? -28.011 2.575 18.043 1.00 77.31 350 LEU A N 1
ATOM 2672 C CA . LEU A 1 350 ? -26.973 3.483 17.547 1.00 77.31 350 LEU A CA 1
ATOM 2673 C C . LEU A 1 350 ? -25.822 3.695 18.549 1.00 77.31 350 LEU A C 1
ATOM 2675 O O . LEU A 1 350 ? -25.187 4.751 18.548 1.00 77.31 350 LEU A O 1
ATOM 2679 N N . SER A 1 351 ? -25.547 2.712 19.411 1.00 81.81 351 SER A N 1
ATOM 2680 C CA . SER A 1 351 ? -24.432 2.758 20.361 1.00 81.81 351 SER A CA 1
ATOM 2681 C C . SER A 1 351 ? -23.135 2.180 19.780 1.00 81.81 351 SER A C 1
ATOM 2683 O O . SER A 1 351 ? -23.134 1.396 18.824 1.00 81.81 351 SER A O 1
ATOM 2685 N N . LEU A 1 352 ? -22.003 2.562 20.376 1.00 88.69 352 LEU A N 1
ATOM 2686 C CA . LEU A 1 352 ? -20.716 1.898 20.162 1.00 88.69 352 LEU A CA 1
ATOM 2687 C C . LEU A 1 352 ? -20.367 1.058 21.383 1.00 88.69 352 LEU A C 1
ATOM 2689 O O . LEU A 1 352 ? -20.346 1.561 22.503 1.00 88.69 352 LEU A O 1
ATOM 2693 N N . GLN A 1 353 ? -20.021 -0.203 21.168 1.00 87.50 353 GLN A N 1
ATOM 2694 C CA . GLN A 1 353 ? -19.599 -1.114 22.225 1.00 87.50 353 GLN A CA 1
ATOM 2695 C C . GLN A 1 353 ? -18.128 -1.467 22.042 1.00 87.50 353 GLN A C 1
ATOM 2697 O O . GLN A 1 353 ? -17.728 -1.984 21.001 1.00 87.50 353 GLN A O 1
ATOM 2702 N N . GLY A 1 354 ? -17.321 -1.160 23.053 1.00 89.56 354 GLY A N 1
ATOM 2703 C CA . GLY A 1 354 ? -15.909 -1.505 23.119 1.00 89.56 354 GLY A CA 1
ATOM 2704 C C . GLY A 1 354 ? -15.696 -2.774 23.932 1.00 89.56 354 GLY A C 1
ATOM 2705 O O . GLY A 1 354 ? -16.155 -2.874 25.070 1.00 89.56 354 GLY A O 1
ATOM 2706 N N . PHE A 1 355 ? -14.956 -3.717 23.368 1.00 87.94 355 PHE A N 1
ATOM 2707 C CA . PHE A 1 355 ? -14.598 -4.994 23.966 1.00 87.94 355 PHE A CA 1
ATOM 2708 C C . PHE A 1 355 ? -13.077 -5.126 24.064 1.00 87.94 355 PHE A C 1
ATOM 2710 O O . PHE A 1 355 ? -12.337 -4.615 23.220 1.00 87.94 355 PHE A O 1
ATOM 2717 N N . THR A 1 356 ? -12.602 -5.836 25.082 1.00 87.75 356 THR A N 1
ATOM 2718 C CA . THR A 1 356 ? -11.188 -6.209 25.218 1.00 87.75 356 THR A CA 1
ATOM 2719 C C . THR A 1 356 ? -10.759 -7.137 24.078 1.00 87.75 356 THR A C 1
ATOM 2721 O O . THR A 1 356 ? -11.596 -7.700 23.370 1.00 87.75 356 THR A O 1
ATOM 2724 N N . SER A 1 357 ? -9.454 -7.364 23.909 1.00 86.75 357 SER A N 1
ATOM 2725 C CA . SER A 1 357 ? -8.947 -8.357 22.947 1.00 86.75 357 SER A CA 1
ATOM 2726 C C . SER A 1 357 ? -9.455 -9.782 23.220 1.00 86.75 357 SER A C 1
ATOM 2728 O O . SER A 1 357 ? -9.561 -10.597 22.307 1.00 86.75 357 SER A O 1
ATOM 2730 N N . ALA A 1 358 ? -9.844 -10.077 24.465 1.00 82.44 358 ALA A N 1
ATOM 2731 C CA . ALA A 1 358 ? -10.473 -11.337 24.844 1.00 82.44 358 ALA A CA 1
ATOM 2732 C C . ALA A 1 358 ? -11.974 -11.406 24.499 1.00 82.44 358 ALA A C 1
ATOM 2734 O O . ALA A 1 358 ? -12.542 -12.493 24.564 1.00 82.44 358 ALA A O 1
ATOM 2735 N N . GLY A 1 359 ? -12.608 -10.293 24.115 1.00 79.69 359 GLY A N 1
ATOM 2736 C CA . GLY A 1 359 ? -14.036 -10.211 23.794 1.00 79.69 359 GLY A CA 1
ATOM 2737 C C . GLY A 1 359 ? -14.938 -9.796 24.961 1.00 79.69 359 GLY A C 1
ATOM 2738 O O . GLY A 1 359 ? -16.157 -9.840 24.820 1.00 79.69 359 GLY A O 1
ATOM 2739 N N . ASP A 1 360 ? -14.379 -9.378 26.099 1.00 80.06 360 ASP A N 1
ATOM 2740 C CA . ASP A 1 360 ? -15.163 -8.928 27.256 1.00 80.06 360 ASP A CA 1
ATOM 2741 C C . ASP A 1 360 ? -15.602 -7.470 27.083 1.00 80.06 360 ASP A C 1
ATOM 2743 O O . ASP A 1 360 ? -14.811 -6.631 26.652 1.00 80.06 360 ASP A O 1
ATOM 2747 N N . LEU A 1 361 ? -16.848 -7.143 27.439 1.00 81.56 361 LEU A N 1
ATOM 2748 C CA . LEU A 1 361 ? -17.368 -5.777 27.327 1.00 81.56 361 LEU A CA 1
ATOM 2749 C C . LEU A 1 361 ? -16.596 -4.833 28.263 1.00 81.56 361 LEU A C 1
ATOM 2751 O O . LEU A 1 361 ? -16.594 -5.009 29.480 1.00 81.56 361 LEU A O 1
ATOM 2755 N N . ARG A 1 362 ? -15.961 -3.808 27.687 1.00 82.44 362 ARG A N 1
ATOM 2756 C CA . ARG A 1 362 ? -15.175 -2.792 28.400 1.00 82.44 362 ARG A CA 1
ATOM 2757 C C . ARG A 1 362 ? -15.980 -1.520 28.641 1.00 82.44 362 ARG A C 1
ATOM 2759 O O . ARG A 1 362 ? -15.923 -0.961 29.735 1.00 82.44 362 ARG A O 1
ATOM 2766 N N . ALA A 1 363 ? -16.700 -1.058 27.624 1.00 83.31 363 ALA A N 1
ATOM 2767 C CA . ALA A 1 363 ? -17.510 0.151 27.688 1.00 83.31 363 ALA A CA 1
ATOM 2768 C C . ALA A 1 363 ? -18.596 0.152 26.608 1.00 83.31 363 ALA A C 1
ATOM 2770 O O . ALA A 1 363 ? -18.390 -0.361 25.513 1.00 83.31 363 ALA A O 1
ATOM 2771 N N . GLU A 1 364 ? -19.716 0.796 26.901 1.00 84.00 364 GLU A N 1
ATOM 2772 C CA . GLU A 1 364 ? -20.747 1.156 25.931 1.00 84.00 364 GLU A CA 1
ATOM 2773 C C . GLU A 1 364 ? -20.845 2.682 25.862 1.00 84.00 364 GLU A C 1
ATOM 2775 O O . GLU A 1 364 ? -20.920 3.355 26.893 1.00 84.00 364 GLU A O 1
ATOM 2780 N N . ILE A 1 365 ? -20.818 3.232 24.653 1.00 84.44 365 ILE A N 1
ATOM 2781 C CA . ILE A 1 365 ? -20.951 4.657 24.376 1.00 84.44 365 ILE A CA 1
ATOM 2782 C C . ILE A 1 365 ? -22.312 4.877 23.735 1.00 84.44 365 ILE A C 1
ATOM 2784 O O . ILE A 1 365 ? -22.563 4.426 22.617 1.00 84.44 365 ILE A O 1
ATOM 2788 N N . LEU A 1 366 ? -23.181 5.587 24.449 1.00 76.75 366 LEU A N 1
ATOM 2789 C CA . LEU A 1 366 ? -24.495 5.979 23.953 1.00 76.75 366 LEU A CA 1
ATOM 2790 C C . LEU A 1 366 ? -24.535 7.462 23.663 1.00 76.75 366 LEU A C 1
ATOM 2792 O O . LEU A 1 366 ? -23.994 8.270 24.418 1.00 76.75 366 LEU A O 1
ATOM 2796 N N . ILE A 1 367 ? -25.261 7.807 22.610 1.00 70.69 367 ILE A N 1
ATOM 2797 C CA . ILE A 1 367 ? -25.531 9.189 22.257 1.00 70.69 367 ILE A CA 1
ATOM 2798 C C . ILE A 1 367 ? -26.990 9.469 22.566 1.00 70.69 367 ILE A C 1
ATOM 2800 O O . ILE A 1 367 ? -27.887 8.960 21.901 1.00 70.69 367 ILE A O 1
ATOM 2804 N N . SER A 1 368 ? -27.215 10.263 23.608 1.00 64.38 368 SER A N 1
ATOM 2805 C CA . SER A 1 368 ? -28.555 10.655 24.036 1.00 64.38 368 SER A CA 1
ATOM 2806 C C . SER A 1 368 ? -28.880 12.066 23.558 1.00 64.38 368 SER A C 1
ATOM 2808 O O . SER A 1 368 ? -28.008 12.937 23.517 1.00 64.38 368 SER A O 1
ATOM 2810 N N . GLU A 1 369 ? -30.147 12.309 23.231 1.00 56.56 369 GLU A N 1
ATOM 2811 C CA . GLU A 1 369 ? -30.679 13.663 23.108 1.00 56.56 369 GLU A CA 1
ATOM 2812 C C . GLU A 1 369 ? -30.930 14.196 24.522 1.00 56.56 369 GLU A C 1
ATOM 2814 O O . GLU A 1 369 ? -31.848 13.760 25.219 1.00 56.56 369 GLU A O 1
ATOM 2819 N N . SER A 1 370 ? -30.082 15.113 24.992 1.00 50.25 370 SER A N 1
ATOM 2820 C CA . SER A 1 370 ? -30.339 15.770 26.273 1.00 50.25 370 SER A CA 1
ATOM 2821 C C . SER A 1 370 ? -31.523 16.747 26.135 1.00 50.25 370 SER A C 1
ATOM 2823 O O . SER A 1 370 ? -31.835 17.223 25.047 1.00 50.25 370 SER A O 1
ATOM 2825 N N . ASN A 1 371 ? -32.194 17.096 27.242 1.00 42.94 371 ASN A N 1
ATOM 2826 C CA . ASN A 1 371 ? -33.268 18.114 27.246 1.00 42.94 371 ASN A CA 1
ATOM 2827 C C . ASN A 1 371 ? -32.775 19.532 26.879 1.00 42.94 371 ASN A C 1
ATOM 2829 O O . ASN A 1 371 ? -33.566 20.469 26.763 1.00 42.94 371 ASN A O 1
ATOM 2833 N N . THR A 1 372 ? -31.467 19.702 26.719 1.00 43.12 372 THR A N 1
ATOM 2834 C CA . THR A 1 372 ? -30.839 20.843 26.059 1.00 43.12 372 THR A CA 1
ATOM 2835 C C . THR A 1 372 ? -30.513 20.422 24.632 1.00 43.12 372 THR A C 1
ATOM 2837 O O . THR A 1 372 ? -30.070 19.310 24.431 1.00 43.12 372 THR A O 1
ATOM 2840 N N . THR A 1 373 ? -30.709 21.271 23.628 1.00 43.78 373 THR A N 1
ATOM 2841 C CA . THR A 1 373 ? -30.576 20.980 22.179 1.00 43.78 373 THR A CA 1
ATOM 2842 C C . THR A 1 373 ? -29.215 20.432 21.679 1.00 43.78 373 THR A C 1
ATOM 2844 O O . THR A 1 373 ? -28.973 20.435 20.476 1.00 43.78 373 THR A O 1
ATOM 2847 N N . ALA A 1 374 ? -28.324 19.984 22.565 1.00 50.50 374 ALA A N 1
ATOM 2848 C CA . ALA A 1 374 ? -27.088 19.263 22.290 1.00 50.50 374 ALA A CA 1
ATOM 2849 C C . ALA A 1 374 ? -27.267 17.757 22.564 1.00 50.50 374 ALA A C 1
ATOM 2851 O O . ALA A 1 374 ? -27.902 17.357 23.553 1.00 50.50 374 ALA A O 1
ATOM 2852 N N . LYS A 1 375 ? -26.697 16.922 21.688 1.00 55.78 375 LYS A N 1
ATOM 2853 C CA . LYS A 1 375 ? -26.545 15.492 21.964 1.00 55.78 375 LYS A CA 1
ATOM 2854 C C . LYS A 1 375 ? -25.464 15.345 23.046 1.00 55.78 375 LYS A C 1
ATOM 2856 O O . LYS A 1 375 ? -24.751 16.288 23.352 1.00 55.78 375 LYS A O 1
ATOM 2861 N N . ALA A 1 376 ? -25.382 14.211 23.723 1.00 54.69 376 ALA A N 1
ATOM 2862 C CA . ALA A 1 376 ? -24.308 13.969 24.686 1.00 54.69 376 ALA A CA 1
ATOM 2863 C C . ALA A 1 376 ? -23.864 12.512 24.603 1.00 54.69 376 ALA A C 1
ATOM 2865 O O . ALA A 1 376 ? -24.704 11.609 24.593 1.00 54.69 376 ALA A O 1
ATOM 2866 N N . ALA A 1 377 ? -22.548 12.293 24.542 1.00 57.47 377 ALA A N 1
ATOM 2867 C CA . ALA A 1 377 ? -21.957 10.964 24.613 1.00 57.47 377 ALA A CA 1
ATOM 2868 C C . ALA A 1 377 ? -21.787 10.547 26.081 1.00 57.47 377 ALA A C 1
ATOM 2870 O O . ALA A 1 377 ? -21.115 11.220 26.865 1.00 57.47 377 ALA A O 1
ATOM 2871 N N . HIS A 1 378 ? -22.389 9.423 26.457 1.00 62.06 378 HIS A N 1
ATOM 2872 C CA . HIS A 1 378 ? -22.279 8.839 27.787 1.00 62.06 378 HIS A CA 1
ATOM 2873 C C . HIS A 1 378 ? -21.557 7.501 27.704 1.00 62.06 378 HIS A C 1
ATOM 2875 O O . HIS A 1 378 ? -22.008 6.590 27.011 1.00 62.06 378 HIS A O 1
ATOM 2881 N N . VAL A 1 379 ? -20.456 7.377 28.446 1.00 63.69 379 VAL A N 1
ATOM 2882 C CA . VAL A 1 379 ? -19.726 6.115 28.584 1.00 63.69 379 VAL A CA 1
ATOM 2883 C C . VAL A 1 379 ? -20.242 5.376 29.805 1.00 63.69 379 VAL A C 1
ATOM 2885 O O . VAL A 1 379 ? -20.103 5.851 30.932 1.00 63.69 379 VAL A O 1
ATOM 2888 N N . TYR A 1 380 ? -20.801 4.198 29.575 1.00 64.75 380 TYR A N 1
ATOM 2889 C CA . TYR A 1 380 ? -21.237 3.285 30.615 1.00 64.75 380 TYR A CA 1
ATOM 2890 C C . TYR A 1 380 ? -20.274 2.111 30.686 1.00 64.75 380 TYR A C 1
ATOM 2892 O O . TYR A 1 380 ? -20.043 1.408 29.704 1.00 64.75 380 TYR A O 1
ATOM 2900 N N . GLN A 1 381 ? -19.698 1.906 31.864 1.00 62.84 381 GLN A N 1
ATOM 2901 C CA . GLN A 1 381 ? -18.949 0.694 32.158 1.00 62.84 381 GLN A CA 1
ATOM 2902 C C . GLN A 1 381 ? -19.918 -0.316 32.778 1.00 62.84 381 GLN A C 1
ATOM 2904 O O . GLN A 1 381 ? -20.663 0.059 33.691 1.00 62.84 381 GLN A O 1
ATOM 2909 N N . PRO A 1 382 ? -19.948 -1.572 32.302 1.00 58.16 382 PRO A N 1
ATOM 2910 C CA . PRO A 1 382 ? -20.744 -2.598 32.954 1.00 58.16 382 PRO A CA 1
ATOM 2911 C C . PRO A 1 382 ? -20.271 -2.775 34.410 1.00 58.16 382 PRO A C 1
ATOM 2913 O O . PRO A 1 382 ? -19.082 -2.611 34.706 1.00 58.16 382 PRO A O 1
ATOM 2916 N N . PRO A 1 383 ? -21.178 -3.084 35.349 1.00 50.97 383 PRO A N 1
ATOM 2917 C CA . PRO A 1 383 ? -20.811 -3.255 36.747 1.00 50.97 383 PRO A CA 1
ATOM 2918 C C . PRO A 1 383 ? -19.891 -4.469 36.908 1.00 50.97 383 PRO A C 1
ATOM 2920 O O . PRO A 1 383 ? -20.294 -5.611 36.709 1.00 50.97 383 PRO A O 1
ATOM 2923 N N . MET A 1 384 ? -18.656 -4.219 37.342 1.00 47.53 384 MET A N 1
ATOM 2924 C CA . MET A 1 384 ? -17.659 -5.254 37.661 1.00 47.53 384 MET A CA 1
ATOM 2925 C C . MET A 1 384 ? -18.002 -6.062 38.932 1.00 47.53 384 MET A C 1
ATOM 2927 O O . MET A 1 384 ? -17.192 -6.861 39.392 1.00 47.53 384 MET A O 1
ATOM 2931 N N . SER A 1 385 ? -19.158 -5.823 39.564 1.00 39.12 385 SER A N 1
ATOM 2932 C CA . SER A 1 385 ? -19.365 -6.120 40.986 1.00 39.12 385 SER A CA 1
ATOM 2933 C C . SER A 1 385 ? -19.942 -7.491 41.354 1.00 39.12 385 SER A C 1
ATOM 2935 O O . SER A 1 385 ? -20.015 -7.742 42.545 1.00 39.12 385 SER A O 1
ATOM 2937 N N . ASP A 1 386 ? -20.265 -8.397 40.424 1.00 40.94 386 ASP A N 1
ATOM 2938 C CA . ASP A 1 386 ? -20.887 -9.701 40.776 1.00 40.94 386 ASP A CA 1
ATOM 2939 C C . ASP A 1 386 ? -20.231 -10.933 40.113 1.00 40.94 386 ASP A C 1
ATOM 2941 O O . ASP A 1 386 ? -20.859 -11.975 39.940 1.00 40.94 386 ASP A O 1
ATOM 2945 N N . GLY A 1 387 ? -18.963 -10.848 39.694 1.00 45.00 387 GLY A N 1
ATOM 2946 C CA . GLY A 1 387 ? -18.254 -11.988 39.080 1.00 45.00 387 GLY A CA 1
ATOM 2947 C C . GLY A 1 387 ? -18.773 -12.408 37.693 1.00 45.00 387 GLY A C 1
ATOM 2948 O O . GLY A 1 387 ? -18.280 -13.377 37.123 1.00 45.00 387 GLY A O 1
ATOM 2949 N N . LEU A 1 388 ? -19.741 -11.671 37.132 1.00 45.03 388 LEU A N 1
ATOM 2950 C CA . LEU A 1 388 ? -20.222 -11.809 35.749 1.00 45.03 388 LEU A CA 1
ATOM 2951 C C . LEU A 1 388 ? -19.225 -11.261 34.718 1.00 45.03 388 LEU A C 1
ATOM 2953 O O . LEU A 1 388 ? -19.217 -11.710 33.573 1.00 45.03 388 LEU A O 1
ATOM 2957 N N . PHE A 1 389 ? -18.389 -10.314 35.146 1.00 49.69 389 PHE A N 1
ATOM 2958 C CA . PHE A 1 389 ? -17.277 -9.755 34.391 1.00 49.69 389 PHE A CA 1
ATOM 2959 C C . PHE A 1 389 ? -16.001 -10.047 35.175 1.00 49.69 389 PHE A C 1
ATOM 2961 O O . PHE A 1 389 ? -15.873 -9.637 36.332 1.00 49.69 389 PHE A O 1
ATOM 2968 N N . GLU A 1 390 ? -15.081 -10.803 34.578 1.00 48.94 390 GLU A N 1
ATOM 2969 C CA . GLU A 1 390 ? -13.782 -11.044 35.198 1.00 48.94 390 GLU A CA 1
ATOM 2970 C C . GLU A 1 390 ? -12.996 -9.722 35.220 1.00 48.94 390 GLU A C 1
ATOM 2972 O O . GLU A 1 390 ? -13.007 -8.985 34.227 1.00 48.94 390 GLU A O 1
ATOM 2977 N N . PRO A 1 391 ? -12.318 -9.377 36.332 1.00 49.09 391 PRO A N 1
ATOM 2978 C CA . PRO A 1 391 ? -11.388 -8.261 36.310 1.00 49.09 391 PRO A CA 1
ATOM 2979 C C . PRO A 1 391 ? -10.357 -8.525 35.203 1.00 49.09 391 PRO A C 1
ATOM 2981 O O . PRO A 1 391 ? -9.912 -9.668 35.061 1.00 49.09 391 PRO A O 1
ATOM 2984 N N . PRO A 1 392 ? -9.980 -7.504 34.411 1.00 53.72 392 PRO A N 1
ATOM 2985 C CA . PRO A 1 392 ? -9.049 -7.694 33.311 1.00 53.72 392 PRO A CA 1
ATOM 2986 C C . PRO A 1 392 ? -7.791 -8.372 33.848 1.00 53.72 392 PRO A C 1
ATOM 2988 O O . PRO A 1 392 ? -7.219 -7.917 34.842 1.00 53.72 392 PRO A O 1
ATOM 2991 N N . LEU A 1 393 ? -7.400 -9.483 33.217 1.00 50.00 393 LEU A N 1
ATOM 2992 C CA . LEU A 1 393 ? -6.176 -10.203 33.549 1.00 50.00 393 LEU A CA 1
ATOM 2993 C C . LEU A 1 393 ? -5.028 -9.190 33.580 1.00 50.00 393 LEU A C 1
ATOM 2995 O O . LEU A 1 393 ? -4.683 -8.595 32.561 1.00 50.00 393 LEU A O 1
ATOM 2999 N N . THR A 1 394 ? -4.451 -8.979 34.761 1.00 48.56 394 THR A N 1
ATOM 3000 C CA . THR A 1 394 ? -3.279 -8.124 34.978 1.00 48.56 394 THR A CA 1
ATOM 3001 C C . THR A 1 394 ? -2.019 -8.829 34.484 1.00 48.56 394 THR A C 1
ATOM 3003 O O . THR A 1 394 ? -1.055 -8.985 35.234 1.00 48.56 394 THR A O 1
ATOM 3006 N N . ASP A 1 395 ? -2.034 -9.325 33.249 1.00 55.94 395 ASP A N 1
ATOM 3007 C CA . ASP A 1 395 ? -0.803 -9.742 32.602 1.00 55.94 395 ASP A CA 1
ATOM 3008 C C . ASP A 1 395 ? -0.087 -8.472 32.138 1.00 55.94 395 ASP A C 1
ATOM 3010 O O . ASP A 1 395 ? -0.528 -7.768 31.225 1.00 55.94 395 ASP A O 1
ATOM 3014 N N . THR A 1 396 ? 1.005 -8.129 32.820 1.00 62.41 396 THR A N 1
ATOM 3015 C CA . THR A 1 396 ? 1.781 -6.916 32.539 1.00 62.41 396 THR A CA 1
ATOM 3016 C C . THR A 1 396 ? 2.294 -6.880 31.099 1.00 62.41 396 THR A C 1
ATOM 3018 O O . THR A 1 396 ? 2.551 -5.793 30.583 1.00 62.41 396 THR A O 1
ATOM 3021 N N . ALA A 1 397 ? 2.401 -8.038 30.436 1.00 68.38 397 ALA A N 1
ATOM 3022 C CA . ALA A 1 397 ? 2.829 -8.156 29.047 1.00 68.38 397 ALA A CA 1
ATOM 3023 C C . ALA A 1 397 ? 1.825 -7.574 28.031 1.00 68.38 397 ALA A C 1
ATOM 3025 O O . ALA A 1 397 ? 2.248 -7.055 27.000 1.00 68.38 397 ALA A O 1
ATOM 3026 N N . GLU A 1 398 ? 0.521 -7.601 28.323 1.00 80.12 398 GLU A N 1
ATOM 3027 C CA . GLU A 1 398 ? -0.545 -7.183 27.393 1.00 80.12 398 GLU A CA 1
ATOM 3028 C C . GLU A 1 398 ? -1.208 -5.855 27.801 1.00 80.12 398 GLU A C 1
ATOM 3030 O O . GLU A 1 398 ? -2.096 -5.355 27.115 1.00 80.12 398 GLU A O 1
ATOM 3035 N N . GLN A 1 399 ? -0.729 -5.218 28.876 1.00 85.69 399 GLN A N 1
ATOM 3036 C CA . GLN A 1 399 ? -1.250 -3.940 29.378 1.00 85.69 399 GLN A CA 1
ATOM 3037 C C . GLN A 1 399 ? -1.271 -2.832 28.311 1.00 85.69 399 GLN A C 1
ATOM 3039 O O . GLN A 1 399 ? -2.136 -1.960 28.333 1.00 85.69 399 GLN A O 1
ATOM 3044 N N . TRP A 1 400 ? -0.334 -2.862 27.361 1.00 89.44 400 TRP A N 1
ATOM 3045 C CA . TRP A 1 400 ? -0.268 -1.892 26.268 1.00 89.44 400 TRP A CA 1
ATOM 3046 C C . TRP A 1 400 ? -1.523 -1.915 25.378 1.00 89.44 400 TRP A C 1
ATOM 3048 O O . TRP A 1 400 ? -1.961 -0.851 24.946 1.00 89.44 400 TRP A O 1
ATOM 3058 N N . LYS A 1 401 ? -2.140 -3.088 25.162 1.00 91.44 401 LYS A N 1
ATOM 3059 C CA . LYS A 1 401 ? -3.396 -3.228 24.407 1.00 91.44 401 LYS A CA 1
ATOM 3060 C C . LYS A 1 401 ? -4.539 -2.531 25.119 1.00 91.44 401 LYS A C 1
ATOM 3062 O O . LYS A 1 401 ? -5.241 -1.720 24.521 1.00 91.44 401 LYS A O 1
ATOM 3067 N N . THR A 1 402 ? -4.676 -2.819 26.413 1.00 88.56 402 THR A N 1
ATOM 3068 C CA . THR A 1 402 ? -5.692 -2.210 27.273 1.00 88.56 402 THR A CA 1
ATOM 3069 C C . THR A 1 402 ? -5.518 -0.700 27.328 1.00 88.56 402 THR A C 1
ATOM 3071 O O . THR A 1 402 ? -6.507 0.012 27.236 1.00 88.56 402 THR A O 1
ATOM 3074 N N . ASN A 1 403 ? -4.280 -0.200 27.393 1.00 91.06 403 ASN A N 1
ATOM 3075 C CA . ASN A 1 403 ? -4.012 1.237 27.369 1.00 91.06 403 ASN A CA 1
ATOM 3076 C C . ASN A 1 403 ? -4.456 1.879 26.045 1.00 91.06 403 ASN A C 1
ATOM 3078 O O . ASN A 1 403 ? -5.124 2.902 26.075 1.00 91.06 403 ASN A O 1
ATOM 3082 N N . ILE A 1 404 ? -4.141 1.270 24.895 1.00 94.25 404 ILE A N 1
ATOM 3083 C CA . ILE A 1 404 ? -4.572 1.778 23.579 1.00 94.25 404 ILE A CA 1
ATOM 3084 C C . ILE A 1 404 ? -6.101 1.782 23.459 1.00 94.25 404 ILE A C 1
ATOM 3086 O O . ILE A 1 404 ? -6.676 2.754 22.972 1.00 94.25 404 ILE A O 1
ATOM 3090 N N . LEU A 1 405 ? -6.762 0.711 23.910 1.00 93.50 405 LEU A N 1
ATOM 3091 C CA . LEU A 1 405 ? -8.221 0.619 23.916 1.00 93.50 405 LEU A CA 1
ATOM 3092 C C . LEU A 1 405 ? -8.849 1.655 24.858 1.00 93.50 405 LEU A C 1
ATOM 3094 O O . LEU A 1 405 ? -9.807 2.322 24.477 1.00 93.50 405 LEU A O 1
ATOM 3098 N N . ASP A 1 406 ? -8.320 1.796 26.072 1.00 90.81 406 ASP A N 1
ATOM 3099 C CA . ASP A 1 406 ? -8.811 2.763 27.049 1.00 90.81 406 ASP A CA 1
ATOM 3100 C C . ASP A 1 406 ? -8.614 4.193 26.530 1.00 90.81 406 ASP A C 1
ATOM 3102 O O . ASP A 1 406 ? -9.555 4.978 26.596 1.00 90.81 406 ASP A O 1
ATOM 3106 N N . ASP A 1 407 ? -7.460 4.521 25.941 1.00 91.94 407 ASP A N 1
ATOM 3107 C CA . ASP A 1 407 ? -7.198 5.822 25.314 1.00 91.94 407 ASP A CA 1
ATOM 3108 C C . ASP A 1 407 ? -8.199 6.105 24.175 1.00 91.94 407 ASP A C 1
ATOM 3110 O O . ASP A 1 407 ? -8.757 7.201 24.102 1.00 91.94 407 ASP A O 1
ATOM 3114 N N . PHE A 1 408 ? -8.512 5.105 23.341 1.00 94.06 408 PHE A N 1
ATOM 3115 C CA . PHE A 1 408 ? -9.538 5.230 22.301 1.00 94.06 408 PHE A CA 1
ATOM 3116 C C . PHE A 1 408 ? -10.939 5.474 22.892 1.00 94.06 408 PHE A C 1
ATOM 3118 O O . PHE A 1 408 ? -11.666 6.361 22.442 1.00 94.06 408 PHE A O 1
ATOM 3125 N N . ILE A 1 409 ? -11.313 4.740 23.947 1.00 90.75 409 ILE A N 1
ATOM 3126 C CA . ILE A 1 409 ? -12.584 4.931 24.668 1.00 90.75 409 ILE A CA 1
ATOM 3127 C C . ILE A 1 409 ? -12.652 6.323 25.312 1.00 90.75 409 ILE A C 1
ATOM 3129 O O . ILE A 1 409 ? -13.728 6.920 25.369 1.00 90.75 409 ILE A O 1
ATOM 3133 N N . GLN A 1 410 ? -11.531 6.870 25.789 1.00 89.56 410 GLN A N 1
ATOM 3134 C CA . GLN A 1 410 ? -11.488 8.241 26.301 1.00 89.56 410 GLN A CA 1
ATOM 3135 C C . GLN A 1 410 ? -11.765 9.258 25.190 1.00 89.56 410 GLN A C 1
ATOM 3137 O O . GLN A 1 410 ? -12.536 10.184 25.425 1.00 89.56 410 GLN A O 1
ATOM 3142 N N . SER A 1 411 ? -11.225 9.074 23.980 1.00 89.94 411 SER A N 1
ATOM 3143 C CA . SER A 1 411 ? -11.558 9.930 22.828 1.00 89.94 411 SER A CA 1
ATOM 3144 C C . SER A 1 411 ? -13.044 9.862 22.462 1.00 89.94 411 SER A C 1
ATOM 3146 O O . SER A 1 411 ? -13.648 10.888 22.159 1.00 89.94 411 SER A O 1
ATOM 3148 N N . LEU A 1 412 ? -13.678 8.691 22.593 1.00 88.62 412 LEU A N 1
ATOM 3149 C CA . LEU A 1 412 ? -15.126 8.517 22.404 1.00 88.62 412 LEU A CA 1
ATOM 3150 C C . LEU A 1 412 ? -15.994 9.212 23.474 1.00 88.62 412 LEU A C 1
ATOM 3152 O O . LEU A 1 412 ? -17.214 9.245 23.332 1.00 88.62 412 LEU A O 1
ATOM 3156 N N . LYS A 1 413 ? -15.421 9.790 24.539 1.00 84.12 413 LYS A N 1
ATOM 3157 C CA . LYS A 1 413 ? -16.182 10.660 25.459 1.00 84.12 413 LYS A CA 1
ATOM 3158 C C . LYS A 1 413 ? -16.484 12.023 24.854 1.00 84.12 413 LYS A C 1
ATOM 3160 O O . LYS A 1 413 ? -17.431 12.677 25.283 1.00 84.12 413 LYS A O 1
ATOM 3165 N N . THR A 1 414 ? -15.688 12.455 23.882 1.00 84.62 414 THR A N 1
ATOM 3166 C CA . THR A 1 414 ? -15.944 13.690 23.151 1.00 84.62 414 THR A CA 1
ATOM 3167 C C . THR A 1 414 ? -17.132 13.462 22.222 1.00 84.62 414 THR A C 1
ATOM 3169 O O . THR A 1 414 ? -17.077 12.617 21.330 1.00 84.62 414 THR A O 1
ATOM 3172 N N . GLU A 1 415 ? -18.213 14.218 22.425 1.00 81.00 415 GLU A N 1
ATOM 3173 C CA . GLU A 1 415 ? -19.496 14.042 21.725 1.00 81.00 415 GLU A CA 1
ATOM 3174 C C . GLU A 1 415 ? -19.327 13.961 20.204 1.00 81.00 415 GLU A C 1
ATOM 3176 O O . GLU A 1 415 ? -19.759 13.002 19.564 1.00 81.00 415 GLU A O 1
ATOM 3181 N N . HIS A 1 416 ? -18.644 14.949 19.629 1.00 82.25 416 HIS A N 1
ATOM 3182 C CA . HIS A 1 416 ? -18.430 15.024 18.191 1.00 82.25 416 HIS A CA 1
ATOM 3183 C C . HIS A 1 416 ? -17.539 13.900 17.658 1.00 82.25 416 HIS A C 1
ATOM 3185 O O . HIS A 1 416 ? -17.760 13.428 16.545 1.00 82.25 416 HIS A O 1
ATOM 3191 N N . TYR A 1 417 ? -16.574 13.437 18.454 1.00 86.94 417 TYR A N 1
ATOM 3192 C CA . TYR A 1 417 ? -15.722 12.309 18.090 1.00 86.94 417 TYR A CA 1
ATOM 3193 C C . TYR A 1 417 ? -16.538 11.012 18.022 1.00 86.94 417 TYR A C 1
ATOM 3195 O O . TYR A 1 417 ? -16.458 10.276 17.041 1.00 86.94 417 TYR A O 1
ATOM 3203 N N . ALA A 1 418 ? -17.379 10.757 19.030 1.00 86.88 418 ALA A N 1
ATOM 3204 C CA . ALA A 1 418 ? -18.250 9.583 19.077 1.00 86.88 418 ALA A CA 1
ATOM 3205 C C . ALA A 1 418 ? -19.264 9.559 17.928 1.00 86.88 418 ALA A C 1
ATOM 3207 O O . ALA A 1 418 ? -19.399 8.537 17.256 1.00 86.88 418 ALA A O 1
ATOM 3208 N N . LEU A 1 419 ? -19.931 10.693 17.670 1.00 84.88 419 LEU A N 1
ATOM 3209 C CA . LEU A 1 419 ? -20.843 10.854 16.533 1.00 84.88 419 LEU A CA 1
ATOM 3210 C C . LEU A 1 419 ? -20.139 10.516 15.221 1.00 84.88 419 LEU A C 1
ATOM 3212 O O . LEU A 1 419 ? -20.639 9.716 14.431 1.00 84.88 419 LEU A O 1
ATOM 3216 N N . ARG A 1 420 ? -18.944 11.079 15.020 1.00 86.06 420 ARG A N 1
ATOM 3217 C CA . ARG A 1 420 ? -18.176 10.855 13.801 1.00 86.06 420 ARG A CA 1
ATOM 3218 C C . ARG A 1 420 ? -17.743 9.402 13.649 1.00 86.06 420 ARG A C 1
ATOM 3220 O O . ARG A 1 420 ? -17.803 8.860 12.551 1.00 86.06 420 ARG A O 1
ATOM 3227 N N . MET A 1 421 ? -17.344 8.751 14.738 1.00 90.50 421 MET A N 1
ATOM 3228 C CA . MET A 1 421 ? -16.985 7.335 14.714 1.00 90.50 421 MET A CA 1
ATOM 3229 C C . MET A 1 421 ? -18.181 6.429 14.404 1.00 90.50 421 MET A C 1
ATOM 3231 O O . MET A 1 421 ? -18.009 5.453 13.678 1.00 90.50 421 MET A O 1
ATOM 3235 N N . ILE A 1 422 ? -19.384 6.753 14.886 1.00 88.38 422 ILE A N 1
ATOM 3236 C CA . ILE A 1 422 ? -20.612 6.032 14.511 1.00 88.38 422 ILE A CA 1
ATOM 3237 C C . ILE A 1 422 ? -20.885 6.161 13.015 1.00 88.38 422 ILE A C 1
ATOM 3239 O O . ILE A 1 422 ? -21.150 5.152 12.368 1.00 88.38 422 ILE A O 1
ATOM 3243 N N . GLU A 1 423 ? -20.780 7.369 12.457 1.00 87.62 423 GLU A N 1
ATOM 3244 C CA . GLU A 1 423 ? -20.946 7.591 11.015 1.00 87.62 423 GLU A CA 1
ATOM 3245 C C . GLU A 1 423 ? -19.923 6.786 10.208 1.00 87.62 423 GLU A C 1
ATOM 3247 O O . GLU A 1 423 ? -20.299 6.035 9.315 1.00 87.62 423 GLU A O 1
ATOM 3252 N N . ILE A 1 424 ? -18.637 6.878 10.568 1.00 90.88 424 ILE A N 1
ATOM 3253 C CA . ILE A 1 424 ? -17.547 6.154 9.898 1.00 90.88 424 ILE A CA 1
ATOM 3254 C C . ILE A 1 424 ? -17.800 4.644 9.919 1.00 90.88 424 ILE A C 1
ATOM 3256 O O . ILE A 1 424 ? -17.717 4.003 8.876 1.00 90.88 424 ILE A O 1
ATOM 3260 N N . LEU A 1 425 ? -18.104 4.062 11.084 1.00 91.38 425 LEU A N 1
ATOM 3261 C CA . LEU A 1 425 ? -18.293 2.614 11.220 1.00 91.38 425 LEU A CA 1
ATOM 3262 C C . LEU A 1 425 ? -19.610 2.132 10.598 1.00 91.38 425 LEU A C 1
ATOM 3264 O O . LEU A 1 425 ? -19.650 1.044 10.020 1.00 91.38 425 LEU A O 1
ATOM 3268 N N . GLY A 1 426 ? -20.672 2.935 10.680 1.00 87.62 426 GLY A N 1
ATOM 3269 C CA . GLY A 1 426 ? -21.947 2.664 10.020 1.00 87.62 426 GLY A CA 1
ATOM 3270 C C . GLY A 1 426 ? -21.808 2.663 8.498 1.00 87.62 426 GLY A C 1
ATOM 3271 O O . GLY A 1 426 ? -22.208 1.695 7.844 1.00 87.62 426 GLY A O 1
ATOM 3272 N N . ASP A 1 427 ? -21.165 3.690 7.939 1.00 87.44 427 ASP A N 1
ATOM 3273 C CA . ASP A 1 427 ? -20.908 3.799 6.502 1.00 87.44 427 ASP A CA 1
ATOM 3274 C C . ASP A 1 427 ? -19.967 2.687 6.023 1.00 87.44 427 ASP A C 1
ATOM 3276 O O . ASP A 1 427 ? -20.259 2.033 5.016 1.00 87.44 427 ASP A O 1
ATOM 3280 N N . ALA A 1 428 ? -18.901 2.397 6.778 1.00 88.56 428 ALA A N 1
ATOM 3281 C CA . ALA A 1 428 ? -18.008 1.268 6.521 1.00 88.56 428 ALA A CA 1
ATOM 3282 C C . ALA A 1 428 ? -18.779 -0.049 6.430 1.00 88.56 428 ALA A C 1
ATOM 3284 O O . ALA A 1 428 ? -18.693 -0.763 5.429 1.00 88.56 428 ALA A O 1
ATOM 3285 N N . SER A 1 429 ? -19.596 -0.344 7.445 1.00 85.31 429 SER A N 1
ATOM 3286 C CA . SER A 1 429 ? -20.361 -1.586 7.498 1.00 85.31 429 SER A CA 1
ATOM 3287 C C . SER A 1 429 ? -21.389 -1.707 6.371 1.00 85.31 429 SER A C 1
ATOM 3289 O O . SER A 1 429 ? -21.753 -2.829 6.028 1.00 85.31 429 SER A O 1
ATOM 3291 N N . SER A 1 430 ? -21.870 -0.593 5.810 1.00 82.69 430 SER A N 1
ATOM 3292 C CA . SER A 1 430 ? -22.847 -0.595 4.711 1.00 82.69 430 SER A CA 1
ATOM 3293 C C . SER A 1 430 ? -22.220 -0.846 3.334 1.00 82.69 430 SER A C 1
ATOM 3295 O O . SER A 1 430 ? -22.899 -1.323 2.425 1.00 82.69 430 SER A O 1
ATOM 3297 N N . CYS A 1 431 ? -20.932 -0.520 3.181 1.00 79.94 431 CYS A N 1
ATOM 3298 C CA . CYS A 1 431 ? -20.211 -0.563 1.907 1.00 79.94 431 CYS A CA 1
ATOM 3299 C C . CYS A 1 431 ? -19.365 -1.836 1.733 1.00 79.94 431 CYS A C 1
ATOM 3301 O O . CYS A 1 431 ? -19.018 -2.197 0.607 1.00 79.94 431 CYS A O 1
ATOM 3303 N N . MET A 1 432 ? -19.012 -2.505 2.832 1.00 82.25 432 MET A N 1
ATOM 3304 C CA . MET A 1 432 ? -18.198 -3.719 2.807 1.00 82.25 432 MET A CA 1
ATOM 3305 C C . MET A 1 432 ? -18.993 -4.954 2.366 1.00 82.25 432 MET A C 1
ATOM 3307 O O . MET A 1 432 ? -20.210 -5.051 2.535 1.00 82.25 432 MET A O 1
ATOM 3311 N N . ALA A 1 433 ? -18.278 -5.939 1.827 1.00 81.94 433 ALA A N 1
ATOM 3312 C CA . ALA A 1 433 ? -18.838 -7.215 1.422 1.00 81.94 433 ALA A CA 1
ATOM 3313 C C . ALA A 1 433 ? -19.419 -7.971 2.633 1.00 81.94 433 ALA A C 1
ATOM 3315 O O . ALA A 1 433 ? -18.915 -7.832 3.757 1.00 81.94 433 ALA A O 1
ATOM 3316 N N . PRO A 1 434 ? -20.472 -8.788 2.431 1.00 78.94 434 PRO A N 1
ATOM 3317 C CA . PRO A 1 434 ? -21.106 -9.527 3.513 1.00 78.94 434 PRO A CA 1
ATOM 3318 C C . PRO A 1 434 ? -20.097 -10.396 4.284 1.00 78.94 434 PRO A C 1
ATOM 3320 O O . PRO A 1 434 ? -19.211 -10.989 3.667 1.00 78.94 434 PRO A O 1
ATOM 3323 N N . PRO A 1 435 ? -20.215 -10.507 5.622 1.00 79.19 435 PRO A N 1
ATOM 3324 C CA . PRO A 1 435 ? -19.455 -11.487 6.395 1.00 79.19 435 PRO A CA 1
ATOM 3325 C C . PRO A 1 435 ? -19.653 -12.916 5.871 1.00 79.19 435 PRO A C 1
ATOM 3327 O O . PRO A 1 435 ? -20.663 -13.225 5.236 1.00 79.19 435 PRO A O 1
ATOM 3330 N N . ALA A 1 436 ? -18.729 -13.814 6.217 1.00 75.00 436 ALA A N 1
ATOM 3331 C CA . ALA A 1 436 ? -18.888 -15.239 5.941 1.00 75.00 436 ALA A CA 1
ATOM 3332 C C . ALA A 1 436 ? -20.200 -15.792 6.536 1.00 75.00 436 ALA A C 1
ATOM 3334 O O . ALA A 1 436 ? -20.629 -15.387 7.619 1.00 75.00 436 ALA A O 1
ATOM 3335 N N . GLU A 1 437 ? -20.813 -16.770 5.861 1.00 70.69 437 GLU A N 1
ATOM 3336 C CA . GLU A 1 437 ? -22.092 -17.376 6.268 1.00 70.69 437 GLU A CA 1
ATOM 3337 C C . GLU A 1 437 ? -22.049 -17.934 7.701 1.00 70.69 437 GLU A C 1
ATOM 3339 O O . GLU A 1 437 ? -23.023 -17.826 8.447 1.00 70.69 437 GLU A O 1
ATOM 3344 N N . SER A 1 438 ? -20.890 -18.433 8.137 1.00 68.44 438 SER A N 1
ATOM 3345 C CA . SER A 1 438 ? -20.663 -18.889 9.511 1.00 68.44 438 SER A CA 1
ATOM 3346 C C . SER A 1 438 ? -20.961 -17.809 10.555 1.00 68.44 438 SER A C 1
ATOM 3348 O O . SER A 1 438 ? -21.497 -18.130 11.614 1.00 68.44 438 SER A O 1
ATOM 3350 N N . TYR A 1 439 ? -20.693 -16.535 10.256 1.00 72.00 439 TYR A N 1
ATOM 3351 C CA . TYR A 1 439 ? -20.997 -15.430 11.159 1.00 72.00 439 TYR A CA 1
ATOM 3352 C C . TYR A 1 439 ? -22.494 -15.126 11.229 1.00 72.00 439 TYR A C 1
ATOM 3354 O O . TYR A 1 439 ? -22.989 -14.841 12.311 1.00 72.00 439 TYR A O 1
ATOM 3362 N N . SER A 1 440 ? -23.238 -15.271 10.126 1.00 65.56 440 SER A N 1
ATOM 3363 C CA . SER A 1 440 ? -24.694 -15.030 10.108 1.00 65.56 440 SER A CA 1
ATOM 3364 C C . SER A 1 440 ? -25.475 -15.929 11.078 1.00 65.56 440 SER A C 1
ATOM 3366 O O . SER A 1 440 ? -26.562 -15.572 11.527 1.00 65.56 440 SER A O 1
ATOM 3368 N N . SER A 1 441 ? -24.898 -17.082 11.431 1.00 63.91 441 SER A N 1
ATOM 3369 C CA . SER A 1 441 ? -25.453 -18.011 12.417 1.00 63.91 441 SER A CA 1
ATOM 3370 C C . SER A 1 441 ? -25.177 -17.615 13.875 1.00 63.91 441 SER A C 1
ATOM 3372 O O . SER A 1 441 ? -25.810 -18.146 14.787 1.00 63.91 441 SER A O 1
ATOM 3374 N N . VAL A 1 442 ? -24.245 -16.684 14.109 1.00 68.12 442 VAL A N 1
ATOM 3375 C CA . VAL A 1 442 ? -23.890 -16.182 15.438 1.00 68.12 442 VAL A CA 1
ATOM 3376 C C . VAL A 1 442 ? -24.808 -15.019 15.785 1.00 68.12 442 VAL A C 1
ATOM 3378 O O . VAL A 1 442 ? -25.008 -14.108 14.987 1.00 68.12 442 VAL A O 1
ATOM 3381 N N . MET A 1 443 ? -25.325 -15.017 17.012 1.00 65.69 443 MET A N 1
ATOM 3382 C CA . MET A 1 443 ? -26.251 -13.995 17.505 1.00 65.69 443 MET A CA 1
ATOM 3383 C C . MET A 1 443 ? -25.754 -12.558 17.279 1.00 65.69 443 MET A C 1
ATOM 3385 O O . MET A 1 443 ? -26.543 -11.668 16.967 1.00 65.69 443 MET A O 1
ATOM 3389 N N . ASN A 1 444 ? -24.438 -12.355 17.382 1.00 69.12 444 ASN A N 1
ATOM 3390 C CA . ASN A 1 444 ? -23.773 -11.062 17.231 1.00 69.12 444 ASN A CA 1
ATOM 3391 C C . ASN A 1 444 ? -24.034 -10.419 15.861 1.00 69.12 444 ASN A C 1
ATOM 3393 O O . ASN A 1 444 ? -24.152 -9.198 15.778 1.00 69.12 444 ASN A O 1
ATOM 3397 N N . ALA A 1 445 ? -24.227 -11.229 14.815 1.00 70.69 445 ALA A N 1
ATOM 3398 C CA . ALA A 1 445 ? -24.502 -10.741 13.468 1.00 70.69 445 ALA A CA 1
ATOM 3399 C C . ALA A 1 445 ? -25.820 -9.963 13.350 1.00 70.69 445 ALA A C 1
ATOM 3401 O O . ALA A 1 445 ? -25.975 -9.178 12.419 1.00 70.69 445 ALA A O 1
ATOM 3402 N N . ALA A 1 446 ? -26.764 -10.159 14.278 1.00 68.25 446 ALA A N 1
ATOM 3403 C CA . ALA A 1 446 ? -28.035 -9.440 14.274 1.00 68.25 446 ALA A CA 1
ATOM 3404 C C . ALA A 1 446 ? -27.905 -7.969 14.707 1.00 68.25 446 ALA A C 1
ATOM 3406 O O . ALA A 1 446 ? -28.783 -7.172 14.386 1.00 68.25 446 ALA A O 1
ATOM 3407 N N . PHE A 1 447 ? -26.845 -7.611 15.437 1.00 71.25 447 PHE A N 1
ATOM 3408 C CA . PHE A 1 447 ? -26.703 -6.285 16.048 1.00 71.25 447 PHE A CA 1
ATOM 3409 C C . PHE A 1 447 ? -25.691 -5.408 15.315 1.00 71.25 447 PHE A C 1
ATOM 3411 O O . PHE A 1 447 ? -25.916 -4.205 15.165 1.00 71.25 447 PHE A O 1
ATOM 3418 N N . GLY A 1 448 ? -24.615 -6.004 14.800 1.00 77.06 448 GLY A N 1
ATOM 3419 C CA . GLY A 1 448 ? -23.632 -5.275 14.016 1.00 77.06 448 GLY A CA 1
ATOM 3420 C C . GLY A 1 448 ? -22.420 -6.104 13.632 1.00 77.06 448 GLY A C 1
ATOM 3421 O O . GLY A 1 448 ? -22.276 -7.264 14.010 1.00 77.06 448 GLY A O 1
ATOM 3422 N N . ARG A 1 449 ? -21.526 -5.477 12.871 1.00 84.31 449 ARG A N 1
ATOM 3423 C CA . ARG A 1 449 ? -20.217 -6.021 12.512 1.00 84.31 449 ARG A CA 1
ATOM 3424 C C . ARG A 1 449 ? -19.160 -5.483 13.490 1.00 84.31 449 ARG A C 1
ATOM 3426 O O . ARG A 1 449 ? -19.121 -4.270 13.709 1.00 84.31 449 ARG A O 1
ATOM 3433 N N . PRO A 1 450 ? -18.305 -6.337 14.077 1.00 89.25 450 PRO A N 1
ATOM 3434 C CA . PRO A 1 450 ? -17.205 -5.878 14.909 1.00 89.25 450 PRO A CA 1
ATOM 3435 C C . PRO A 1 450 ? -16.021 -5.439 14.043 1.00 89.25 450 PRO A C 1
ATOM 3437 O O . PRO A 1 450 ? -15.734 -6.038 13.011 1.00 89.25 450 PRO A O 1
ATOM 3440 N N . PHE A 1 451 ? -15.316 -4.415 14.508 1.00 93.44 451 PHE A N 1
ATOM 3441 C CA . PHE A 1 451 ? -14.065 -3.913 13.957 1.00 93.44 451 PHE A CA 1
ATOM 3442 C C . PHE A 1 451 ? -12.960 -4.103 14.992 1.00 93.44 451 PHE A C 1
ATOM 3444 O O . PHE A 1 451 ? -13.143 -3.784 16.164 1.00 93.44 451 PHE A O 1
ATOM 3451 N N . ALA A 1 452 ? -11.810 -4.621 14.587 1.00 95.31 452 ALA A N 1
ATOM 3452 C CA . ALA A 1 452 ? -10.655 -4.765 15.457 1.00 95.31 452 ALA A CA 1
ATOM 3453 C C . ALA A 1 452 ? -9.826 -3.476 15.465 1.00 95.31 452 ALA A C 1
ATOM 3455 O O . ALA A 1 452 ? -9.477 -2.940 14.413 1.00 95.31 452 ALA A O 1
ATOM 3456 N N . LEU A 1 453 ? -9.471 -3.018 16.662 1.00 96.94 453 LEU A N 1
ATOM 3457 C CA . LEU A 1 453 ? -8.453 -2.002 16.887 1.00 96.94 453 LEU A CA 1
ATOM 3458 C C . LEU A 1 453 ? -7.093 -2.702 16.954 1.00 96.94 453 LEU A C 1
ATOM 3460 O O . LEU A 1 453 ? -6.874 -3.518 17.849 1.00 96.94 453 LEU A O 1
ATOM 3464 N N . ALA A 1 454 ? -6.183 -2.415 16.028 1.00 96.31 454 ALA A N 1
ATOM 3465 C CA . ALA A 1 454 ? -4.873 -3.068 15.972 1.00 96.31 454 ALA A CA 1
ATOM 3466 C C . ALA A 1 454 ? -3.780 -2.113 15.484 1.00 96.31 454 ALA A C 1
ATOM 3468 O O . ALA A 1 454 ? -4.050 -1.178 14.731 1.00 96.31 454 ALA A O 1
ATOM 3469 N N . ILE A 1 455 ? -2.530 -2.367 15.879 1.00 97.00 455 ILE A N 1
ATOM 3470 C CA . ILE A 1 455 ? -1.371 -1.658 15.327 1.00 97.00 455 ILE A CA 1
ATOM 3471 C C . ILE A 1 455 ? -0.787 -2.493 14.193 1.00 97.00 455 ILE A C 1
ATOM 3473 O O . ILE A 1 455 ? -0.501 -3.677 14.365 1.00 97.00 455 ILE A O 1
ATOM 3477 N N . ALA A 1 456 ? -0.581 -1.876 13.039 1.00 97.38 456 ALA A N 1
ATOM 3478 C CA . ALA A 1 456 ? 0.073 -2.499 11.896 1.00 97.38 456 ALA A CA 1
ATOM 3479 C C . ALA A 1 456 ? 1.091 -1.550 11.283 1.00 97.38 456 ALA A C 1
ATOM 3481 O O . ALA A 1 456 ? 1.063 -0.351 11.545 1.00 97.38 456 ALA A O 1
ATOM 3482 N N . GLY A 1 457 ? 1.992 -2.067 10.457 1.00 96.81 457 GLY A N 1
ATOM 3483 C CA . GLY A 1 457 ? 2.948 -1.220 9.768 1.00 96.81 457 GLY A CA 1
ATOM 3484 C C . GLY A 1 457 ? 3.387 -1.741 8.415 1.00 96.81 457 GLY A C 1
ATOM 3485 O O . GLY A 1 457 ? 3.236 -2.923 8.100 1.00 96.81 457 GLY A O 1
ATOM 3486 N N . TRP A 1 458 ? 3.946 -0.819 7.634 1.00 97.25 458 TRP A N 1
ATOM 3487 C CA . TRP A 1 458 ? 4.385 -1.049 6.262 1.00 97.25 458 TRP A CA 1
ATOM 3488 C C . TRP A 1 458 ? 5.817 -0.573 6.044 1.00 97.25 458 TRP A C 1
ATOM 3490 O O . TRP A 1 458 ? 6.253 0.419 6.627 1.00 97.25 458 TRP A O 1
ATOM 3500 N N . SER A 1 459 ? 6.546 -1.262 5.173 1.00 96.19 459 SER A N 1
ATOM 3501 C CA . SER A 1 459 ? 7.867 -0.844 4.701 1.00 96.19 459 SER A CA 1
ATOM 3502 C C . SER A 1 459 ? 8.110 -1.322 3.271 1.00 96.19 459 SER A C 1
ATOM 3504 O O . SER A 1 459 ? 7.410 -2.197 2.760 1.00 96.19 459 SER A O 1
ATOM 3506 N N . ILE A 1 460 ? 9.109 -0.739 2.606 1.00 95.81 460 ILE A N 1
ATOM 3507 C CA . ILE A 1 460 ? 9.578 -1.213 1.302 1.00 95.81 460 ILE A CA 1
ATOM 3508 C C . ILE A 1 460 ? 10.937 -1.874 1.506 1.00 95.81 460 ILE A C 1
ATOM 3510 O O . ILE A 1 460 ? 11.930 -1.197 1.783 1.00 95.81 460 ILE A O 1
ATOM 3514 N N . GLU A 1 461 ? 10.964 -3.197 1.370 1.00 93.50 461 GLU A N 1
ATOM 3515 C CA . GLU A 1 461 ? 12.159 -4.011 1.574 1.00 93.50 461 GLU A CA 1
ATOM 3516 C C . GLU A 1 461 ? 12.822 -4.333 0.233 1.00 93.50 461 GLU A C 1
ATOM 3518 O O . GLU A 1 461 ? 12.181 -4.841 -0.693 1.00 93.50 461 GLU A O 1
ATOM 3523 N N . LEU A 1 462 ? 14.122 -4.057 0.148 1.00 93.12 462 LEU A N 1
ATOM 3524 C CA . LEU A 1 462 ? 14.964 -4.406 -0.991 1.00 93.12 462 LEU A CA 1
ATOM 3525 C C . LEU A 1 462 ? 15.626 -5.766 -0.788 1.00 93.12 462 LEU A C 1
ATOM 3527 O O . LEU A 1 462 ? 16.157 -6.048 0.290 1.00 93.12 462 LEU A O 1
ATOM 3531 N N . ASN A 1 463 ? 15.654 -6.577 -1.846 1.00 89.12 463 ASN A N 1
ATOM 3532 C CA . ASN A 1 463 ? 16.277 -7.902 -1.805 1.00 89.12 463 ASN A CA 1
ATOM 3533 C C . ASN A 1 463 ? 17.798 -7.836 -1.559 1.00 89.12 463 ASN A C 1
ATOM 3535 O O . ASN A 1 463 ? 18.356 -8.673 -0.857 1.00 89.12 463 ASN A O 1
ATOM 3539 N N . HIS A 1 464 ? 18.463 -6.825 -2.115 1.00 87.81 464 HIS A N 1
ATOM 3540 C CA . HIS A 1 464 ? 19.889 -6.556 -1.935 1.00 87.81 464 HIS A CA 1
ATOM 3541 C C . HIS A 1 464 ? 20.133 -5.043 -1.829 1.00 87.81 464 HIS A C 1
ATOM 3543 O O . HIS A 1 464 ? 19.193 -4.249 -1.931 1.00 87.81 464 HIS A O 1
ATOM 3549 N N . GLU A 1 465 ? 21.389 -4.647 -1.622 1.00 89.69 465 GLU A N 1
ATOM 3550 C CA . GLU A 1 465 ? 21.824 -3.246 -1.616 1.00 89.69 465 GLU A CA 1
ATOM 3551 C C . GLU A 1 465 ? 21.319 -2.483 -2.847 1.00 89.69 465 GLU A C 1
ATOM 3553 O O . GLU A 1 465 ? 21.162 -3.056 -3.924 1.00 89.69 465 GLU A O 1
ATOM 3558 N N . GLU A 1 466 ? 21.079 -1.179 -2.706 1.00 89.94 466 GLU A N 1
ATOM 3559 C CA . GLU A 1 466 ? 20.643 -0.353 -3.833 1.00 89.94 466 GLU A CA 1
ATOM 3560 C C . GLU A 1 466 ? 21.606 -0.492 -5.018 1.00 89.94 466 GLU A C 1
ATOM 3562 O O . GLU A 1 466 ? 22.818 -0.298 -4.857 1.00 89.94 466 GLU A O 1
ATOM 3567 N N . LEU A 1 467 ? 21.068 -0.800 -6.208 1.00 88.25 467 LEU A N 1
ATOM 3568 C CA . LEU A 1 467 ? 21.883 -0.917 -7.414 1.00 88.25 467 LEU A CA 1
ATOM 3569 C C . LEU A 1 467 ? 22.752 0.333 -7.590 1.00 88.25 467 LEU A C 1
ATOM 3571 O O . LEU A 1 467 ? 22.308 1.473 -7.444 1.00 88.25 467 LEU A O 1
ATOM 3575 N N . GLN A 1 468 ? 24.012 0.101 -7.926 1.00 86.12 468 GLN A N 1
ATOM 3576 C CA . GLN A 1 468 ? 24.949 1.153 -8.292 1.00 86.12 468 GLN A CA 1
ATOM 3577 C C . GLN A 1 468 ? 25.135 1.160 -9.810 1.00 86.12 468 GLN A C 1
ATOM 3579 O O . GLN A 1 468 ? 24.975 0.103 -10.433 1.00 86.12 468 GLN A O 1
ATOM 3584 N N . PRO A 1 469 ? 25.502 2.307 -10.410 1.00 83.56 469 PRO A N 1
ATOM 3585 C CA . PRO A 1 469 ? 25.837 2.378 -11.825 1.00 83.56 469 PRO A CA 1
ATOM 3586 C C . PRO A 1 469 ? 26.842 1.295 -12.234 1.00 83.56 469 PRO A C 1
ATOM 3588 O O . PRO A 1 469 ? 27.960 1.232 -11.723 1.00 83.56 469 PRO A O 1
ATOM 3591 N N . GLN A 1 470 ? 26.454 0.468 -13.197 1.00 78.00 470 GLN A N 1
ATOM 3592 C CA . GLN A 1 470 ? 27.222 -0.663 -13.714 1.00 78.00 470 GLN A CA 1
ATOM 3593 C C . GLN A 1 470 ? 28.030 -0.241 -14.947 1.00 78.00 470 GLN A C 1
ATOM 3595 O O . GLN A 1 470 ? 27.951 -0.848 -16.010 1.00 78.00 470 GLN A O 1
ATOM 3600 N N . THR A 1 471 ? 28.792 0.846 -14.814 1.00 77.12 471 THR A N 1
ATOM 3601 C CA . THR A 1 471 ? 29.654 1.383 -15.879 1.00 77.12 471 THR A CA 1
ATOM 3602 C C . THR A 1 471 ? 31.103 1.457 -15.406 1.00 77.12 471 THR A C 1
ATOM 3604 O O . THR A 1 471 ? 31.395 1.371 -14.213 1.00 77.12 471 THR A O 1
ATOM 3607 N N . SER A 1 472 ? 32.031 1.640 -16.344 1.00 70.56 472 SER A N 1
ATOM 3608 C CA . SER A 1 472 ? 33.449 1.848 -16.040 1.00 70.56 472 SER A CA 1
ATOM 3609 C C . SER A 1 472 ? 33.663 2.944 -14.979 1.00 70.56 472 SER A C 1
ATOM 3611 O O . SER A 1 472 ? 33.126 4.045 -15.133 1.00 70.56 472 SER A O 1
ATOM 3613 N N . PRO A 1 473 ? 34.507 2.728 -13.947 1.00 68.81 473 PRO A N 1
ATOM 3614 C CA . PRO A 1 473 ? 34.815 3.741 -12.930 1.00 68.81 473 PRO A CA 1
ATOM 3615 C C . PRO A 1 473 ? 35.307 5.072 -13.512 1.00 68.81 473 PRO A C 1
ATOM 3617 O O . PRO A 1 473 ? 35.097 6.133 -12.925 1.00 68.81 473 PRO A O 1
ATOM 3620 N N . ARG A 1 474 ? 35.928 5.033 -14.699 1.00 67.38 474 ARG A N 1
ATOM 3621 C CA . ARG A 1 474 ? 36.339 6.228 -15.444 1.00 67.38 474 ARG A CA 1
ATOM 3622 C C . ARG A 1 474 ? 35.146 7.100 -15.845 1.00 67.38 474 ARG A C 1
ATOM 3624 O O . ARG A 1 474 ? 35.258 8.321 -15.807 1.00 67.38 474 ARG A O 1
ATOM 3631 N N . ASN A 1 475 ? 34.021 6.478 -16.191 1.00 65.19 475 ASN A N 1
ATOM 3632 C CA . ASN A 1 475 ? 32.792 7.148 -16.621 1.00 65.19 475 ASN A CA 1
ATOM 3633 C C . ASN A 1 475 ? 31.969 7.692 -15.439 1.00 65.19 475 ASN A C 1
ATOM 3635 O O . ASN A 1 475 ? 31.128 8.571 -15.645 1.00 65.19 475 ASN A O 1
ATOM 3639 N N . LEU A 1 476 ? 32.247 7.214 -14.218 1.00 67.69 476 LEU A N 1
ATOM 3640 C CA . LEU A 1 476 ? 31.605 7.631 -12.962 1.00 67.69 476 LEU A CA 1
ATOM 3641 C C . LEU A 1 476 ? 32.328 8.781 -12.247 1.00 67.69 476 LEU A C 1
ATOM 3643 O O . LEU A 1 476 ? 31.763 9.412 -11.354 1.00 67.69 476 LEU A O 1
ATOM 3647 N N . ALA A 1 477 ? 33.573 9.081 -12.623 1.00 66.81 477 ALA A N 1
ATOM 3648 C CA . ALA A 1 477 ? 34.378 10.093 -11.949 1.00 66.81 477 ALA A CA 1
ATOM 3649 C C . ALA A 1 477 ? 33.699 11.480 -11.968 1.00 66.81 477 ALA A C 1
ATOM 3651 O O . ALA A 1 477 ? 33.520 12.089 -13.021 1.00 66.81 477 ALA A O 1
ATOM 3652 N N . GLY A 1 478 ? 33.344 11.992 -10.783 1.00 65.25 478 GLY A N 1
ATOM 3653 C CA . GLY A 1 478 ? 32.746 13.320 -10.604 1.00 65.25 478 GLY A CA 1
ATOM 3654 C C . GLY A 1 478 ? 31.242 13.413 -10.890 1.00 65.25 478 GLY A C 1
ATOM 3655 O O . GLY A 1 478 ? 30.697 14.514 -10.817 1.00 65.25 478 GLY A O 1
ATOM 3656 N N . LYS A 1 479 ? 30.562 12.296 -11.188 1.00 69.50 479 LYS A N 1
ATOM 3657 C CA . LYS A 1 479 ? 29.106 12.258 -11.384 1.00 69.50 479 LYS A CA 1
ATOM 3658 C C . LYS A 1 479 ? 28.413 11.792 -10.099 1.00 69.50 479 LYS A C 1
ATOM 3660 O O . LYS A 1 479 ? 28.792 10.785 -9.511 1.00 69.50 479 LYS A O 1
ATOM 3665 N N . SER A 1 480 ? 27.410 12.549 -9.654 1.00 68.19 480 SER A N 1
ATOM 3666 C CA . SER A 1 480 ? 26.490 12.117 -8.595 1.00 68.19 480 SER A CA 1
ATOM 3667 C C . SER A 1 480 ? 25.289 11.431 -9.234 1.00 68.19 480 SER A C 1
ATOM 3669 O O . SER A 1 480 ? 24.785 11.902 -10.256 1.00 68.19 480 SER A O 1
ATOM 3671 N N . HIS A 1 481 ? 24.826 10.346 -8.628 1.00 75.00 481 HIS A N 1
ATOM 3672 C CA . HIS A 1 481 ? 23.654 9.599 -9.070 1.00 75.00 481 HIS A CA 1
ATOM 3673 C C . HIS A 1 481 ? 22.609 9.618 -7.959 1.00 75.00 481 HIS A C 1
ATOM 3675 O O . HIS A 1 481 ? 22.960 9.641 -6.779 1.00 75.00 481 HIS A O 1
ATOM 3681 N N . GLN A 1 482 ? 21.333 9.631 -8.342 1.00 79.75 482 GLN A N 1
ATOM 3682 C CA . GLN A 1 482 ? 20.243 9.506 -7.378 1.00 79.75 482 GLN A CA 1
ATOM 3683 C C . GLN A 1 482 ? 20.285 8.123 -6.739 1.00 79.75 482 GLN A C 1
ATOM 3685 O O . GLN A 1 482 ? 20.515 7.130 -7.431 1.00 79.75 482 GLN A O 1
ATOM 3690 N N . LYS A 1 483 ? 20.050 8.077 -5.432 1.00 86.00 483 LYS A N 1
ATOM 3691 C CA . LYS A 1 483 ? 19.881 6.840 -4.675 1.00 86.00 483 LYS A CA 1
ATOM 3692 C C . LYS A 1 483 ? 18.410 6.470 -4.621 1.00 86.00 483 LYS A C 1
ATOM 3694 O O . LYS A 1 483 ? 17.544 7.336 -4.743 1.00 86.00 483 LYS A O 1
ATOM 3699 N N . LEU A 1 484 ? 18.101 5.195 -4.410 1.00 89.38 484 LEU A N 1
ATOM 3700 C CA . LEU A 1 484 ? 16.703 4.793 -4.268 1.00 89.38 484 LEU A CA 1
ATOM 3701 C C . LEU A 1 484 ? 16.107 5.331 -2.959 1.00 89.38 484 LEU A C 1
ATOM 3703 O O . LEU A 1 484 ? 14.940 5.710 -2.919 1.00 89.38 484 LEU A O 1
ATOM 3707 N N . SER A 1 485 ? 16.920 5.444 -1.910 1.00 86.75 485 SER A N 1
ATOM 3708 C CA . SER A 1 485 ? 16.545 6.062 -0.630 1.00 86.75 485 SER A CA 1
ATOM 3709 C C . SER A 1 485 ? 16.212 7.563 -0.709 1.00 86.75 485 SER A C 1
ATOM 3711 O O . SER A 1 485 ? 15.665 8.119 0.253 1.00 86.75 485 SER A O 1
ATOM 3713 N N . ASP A 1 486 ? 16.483 8.218 -1.843 1.00 88.19 486 ASP A N 1
ATOM 3714 C CA . ASP A 1 486 ? 16.075 9.604 -2.097 1.00 88.19 486 ASP A CA 1
ATOM 3715 C C . ASP A 1 486 ? 14.591 9.718 -2.500 1.00 88.19 486 ASP A C 1
ATOM 3717 O O . ASP A 1 486 ? 14.039 10.817 -2.483 1.00 88.19 486 ASP A O 1
ATOM 3721 N N . TYR A 1 487 ? 13.934 8.603 -2.844 1.00 91.31 487 TYR A N 1
ATOM 3722 C CA . TYR A 1 487 ? 12.540 8.578 -3.287 1.00 91.31 487 TYR A CA 1
ATOM 3723 C C . TYR A 1 487 ? 11.568 8.435 -2.112 1.00 91.31 487 TYR A C 1
ATOM 3725 O O . TYR A 1 487 ? 11.655 7.492 -1.325 1.00 91.31 487 TYR A O 1
ATOM 3733 N N . ASP A 1 488 ? 10.597 9.346 -2.050 1.00 92.19 488 ASP A N 1
ATOM 3734 C CA . ASP A 1 488 ? 9.442 9.274 -1.156 1.00 92.19 488 ASP A CA 1
ATOM 3735 C C . ASP A 1 488 ? 8.250 8.673 -1.917 1.00 92.19 488 ASP A C 1
ATOM 3737 O O . ASP A 1 488 ? 7.608 9.329 -2.742 1.00 92.19 488 ASP A O 1
ATOM 3741 N N . LEU A 1 489 ? 7.978 7.389 -1.682 1.00 92.81 489 LEU A N 1
ATOM 3742 C CA . LEU A 1 489 ? 6.926 6.648 -2.376 1.00 92.81 489 LEU A CA 1
ATOM 3743 C C . LEU A 1 489 ? 5.620 6.733 -1.574 1.00 92.81 489 LEU A C 1
ATOM 3745 O O . LEU A 1 489 ? 5.632 6.365 -0.401 1.00 92.81 489 LEU A O 1
ATOM 3749 N N . PRO A 1 490 ? 4.500 7.204 -2.147 1.00 93.44 490 PRO A N 1
ATOM 3750 C CA . PRO A 1 490 ? 3.242 7.317 -1.415 1.00 93.44 490 PRO A CA 1
ATOM 3751 C C . PRO A 1 490 ? 2.729 5.936 -0.992 1.00 93.44 490 PRO A C 1
ATOM 3753 O O . PRO A 1 490 ? 2.922 4.952 -1.700 1.00 93.44 490 PRO A O 1
ATOM 3756 N N . LEU A 1 491 ? 2.052 5.870 0.150 1.00 94.25 491 LEU A N 1
ATOM 3757 C CA . LEU A 1 491 ? 1.376 4.685 0.667 1.00 94.25 491 LEU A CA 1
ATOM 3758 C C . LEU A 1 491 ? -0.114 4.991 0.805 1.00 94.25 491 LEU A C 1
ATOM 3760 O O . LEU A 1 491 ? -0.525 5.785 1.647 1.00 94.25 491 LEU A O 1
ATOM 3764 N N . HIS A 1 492 ? -0.922 4.336 -0.018 1.00 92.56 492 HIS A N 1
ATOM 3765 C CA . HIS A 1 492 ? -2.373 4.368 0.072 1.00 92.56 492 HIS A CA 1
ATOM 3766 C C . HIS A 1 492 ? -2.851 3.162 0.877 1.00 92.56 492 HIS A C 1
ATOM 3768 O O . HIS A 1 492 ? -2.662 2.020 0.452 1.00 92.56 492 HIS A O 1
ATOM 3774 N N . LEU A 1 493 ? -3.431 3.431 2.047 1.00 92.75 493 LEU A N 1
ATOM 3775 C CA . LEU A 1 493 ? -4.022 2.429 2.928 1.00 92.75 493 LEU A CA 1
ATOM 3776 C C . LEU A 1 493 ? -5.524 2.344 2.664 1.00 92.75 493 LEU A C 1
ATOM 3778 O O . LEU A 1 493 ? -6.218 3.358 2.701 1.00 92.75 493 LEU A O 1
ATOM 3782 N N . GLY A 1 494 ? -5.998 1.128 2.425 1.00 87.75 494 GLY A N 1
ATOM 3783 C CA . GLY A 1 494 ? -7.365 0.809 2.043 1.00 87.75 494 GLY A CA 1
ATOM 3784 C C . GLY A 1 494 ? -7.729 1.248 0.624 1.00 87.75 494 GLY A C 1
ATOM 3785 O O . GLY A 1 494 ? -6.982 1.978 -0.030 1.00 87.75 494 GLY A O 1
ATOM 3786 N N . LEU A 1 495 ? -8.868 0.774 0.127 1.00 81.69 495 LEU A N 1
ATOM 3787 C CA . LEU A 1 495 ? -9.430 1.076 -1.188 1.00 81.69 495 LEU A CA 1
ATOM 3788 C C . LEU A 1 495 ? -10.961 1.095 -1.109 1.00 81.69 495 LEU A C 1
ATOM 3790 O O . LEU A 1 495 ? -11.598 0.045 -1.109 1.00 81.69 495 LEU A O 1
ATOM 3794 N N . LYS A 1 496 ? -11.558 2.292 -1.095 1.00 77.50 496 LYS A N 1
ATOM 3795 C CA . LYS A 1 496 ? -13.008 2.483 -0.917 1.00 77.50 496 LYS A CA 1
ATOM 3796 C C . LYS A 1 496 ? -13.861 1.714 -1.929 1.00 77.50 496 LYS A C 1
ATOM 3798 O O . LYS A 1 496 ? -14.950 1.254 -1.604 1.00 77.50 496 LYS A O 1
ATOM 3803 N N . GLU A 1 497 ? -13.402 1.631 -3.173 1.00 75.19 497 GLU A N 1
ATOM 3804 C CA . GLU A 1 497 ? -14.138 1.016 -4.280 1.00 75.19 497 GLU A CA 1
ATOM 3805 C C . GLU A 1 497 ? -14.187 -0.514 -4.183 1.00 75.19 497 GLU A C 1
ATOM 3807 O O . GLU A 1 497 ? -14.987 -1.154 -4.867 1.00 75.19 497 GLU A O 1
ATOM 3812 N N . TYR A 1 498 ? -13.326 -1.102 -3.353 1.00 74.25 498 TYR A N 1
ATOM 3813 C CA . TYR A 1 498 ? -13.256 -2.533 -3.131 1.00 74.25 498 TYR A CA 1
ATOM 3814 C C . TYR A 1 498 ? -14.083 -2.895 -1.904 1.00 74.25 498 TYR A C 1
ATOM 3816 O O . TYR A 1 498 ? -13.684 -2.654 -0.770 1.00 74.25 498 TYR A O 1
ATOM 3824 N N . SER A 1 499 ? -15.226 -3.542 -2.129 1.00 79.12 499 SER A N 1
ATOM 3825 C CA . SER A 1 499 ? -16.064 -4.046 -1.036 1.00 79.12 499 SER A CA 1
ATOM 3826 C C . SER A 1 499 ? -15.333 -5.059 -0.144 1.00 79.12 499 SER A C 1
ATOM 3828 O O . SER A 1 499 ? -15.743 -5.287 0.985 1.00 79.12 499 SER A O 1
ATOM 3830 N N . ASP A 1 500 ? -14.275 -5.696 -0.649 1.00 83.44 500 ASP A N 1
ATOM 3831 C CA . ASP A 1 500 ? -13.434 -6.647 0.080 1.00 83.44 500 ASP A CA 1
ATOM 3832 C C . ASP A 1 500 ? -12.227 -5.995 0.784 1.00 83.44 500 ASP A C 1
ATOM 3834 O O . ASP A 1 500 ? -11.345 -6.716 1.250 1.00 83.44 500 ASP A O 1
ATOM 3838 N N . ASP A 1 501 ? -12.157 -4.662 0.854 1.00 89.38 501 ASP A N 1
ATOM 3839 C CA . ASP A 1 501 ? -11.210 -3.958 1.720 1.00 89.38 501 ASP A CA 1
ATOM 3840 C C . ASP A 1 501 ? -11.794 -3.761 3.125 1.00 89.38 501 ASP A C 1
ATOM 3842 O O . ASP A 1 501 ? -12.890 -3.231 3.305 1.00 89.38 501 ASP A O 1
ATOM 3846 N N . GLY A 1 502 ? -11.041 -4.194 4.133 1.00 91.56 502 GLY A N 1
ATOM 3847 C CA . GLY A 1 502 ? -11.458 -4.163 5.529 1.00 91.56 502 GLY A CA 1
ATOM 3848 C C . GLY A 1 502 ? -11.135 -2.866 6.267 1.00 91.56 502 GLY A C 1
ATOM 3849 O O . GLY A 1 502 ? -11.445 -2.761 7.448 1.00 91.56 502 GLY A O 1
ATOM 3850 N N . LEU A 1 503 ? -10.491 -1.870 5.658 1.00 94.50 503 LEU A N 1
ATOM 3851 C CA . LEU A 1 503 ? -10.088 -0.676 6.403 1.00 94.50 503 LEU A CA 1
ATOM 3852 C C . LEU A 1 503 ? -11.275 0.247 6.684 1.00 94.50 503 LEU A C 1
ATOM 3854 O O . LEU A 1 503 ? -11.887 0.762 5.754 1.00 94.50 503 LEU A O 1
ATOM 3858 N N . ALA A 1 504 ? -11.537 0.543 7.961 1.00 93.69 504 ALA A N 1
ATOM 3859 C CA . ALA A 1 504 ? -12.474 1.597 8.327 1.00 93.69 504 ALA A CA 1
ATOM 3860 C C . ALA A 1 504 ? -11.780 2.970 8.450 1.00 93.69 504 ALA A C 1
ATOM 3862 O O . ALA A 1 504 ? -12.121 3.983 7.832 1.00 93.69 504 ALA A O 1
ATOM 3863 N N . THR A 1 505 ? -10.754 3.019 9.282 1.00 94.94 505 THR A N 1
ATOM 3864 C CA . THR A 1 505 ? -9.971 4.235 9.478 1.00 94.94 505 THR A CA 1
ATOM 3865 C C . THR A 1 505 ? -8.593 3.872 9.987 1.00 94.94 505 THR A C 1
ATOM 3867 O O . THR A 1 505 ? -8.407 2.819 10.601 1.00 94.94 505 THR A O 1
ATOM 3870 N N . TYR A 1 506 ? -7.635 4.766 9.771 1.00 96.06 506 TYR A N 1
ATOM 3871 C CA . TYR A 1 506 ? -6.340 4.697 10.428 1.00 96.06 506 TYR A CA 1
ATOM 3872 C C . TYR A 1 506 ? -6.002 5.998 11.154 1.00 96.06 506 TYR A C 1
ATOM 3874 O O . TYR A 1 506 ? -6.469 7.080 10.793 1.00 96.06 506 TYR A O 1
ATOM 3882 N N . MET A 1 507 ? -5.163 5.879 12.176 1.00 96.00 507 MET A N 1
ATOM 3883 C CA . MET A 1 507 ? -4.607 6.980 12.948 1.00 96.00 507 MET A CA 1
ATOM 3884 C C . MET A 1 507 ? -3.079 6.839 12.975 1.00 96.00 507 MET A C 1
ATOM 3886 O O . MET A 1 507 ? -2.565 5.741 13.234 1.00 96.00 507 MET A O 1
ATOM 3890 N N . PRO A 1 508 ? -2.320 7.913 12.699 1.00 95.62 508 PRO A N 1
ATOM 3891 C CA . PRO A 1 508 ? -0.869 7.880 12.822 1.00 95.62 508 PRO A CA 1
ATOM 3892 C C . PRO A 1 508 ? -0.460 7.725 14.292 1.00 95.62 508 PRO A C 1
ATOM 3894 O O . PRO A 1 508 ? -1.225 8.048 15.200 1.00 95.62 508 PRO A O 1
ATOM 3897 N N . LEU A 1 509 ? 0.762 7.255 14.546 1.00 94.50 509 LEU A N 1
ATOM 3898 C CA . LEU A 1 509 ? 1.330 7.316 15.894 1.00 94.50 509 LEU A CA 1
ATOM 3899 C C . LEU A 1 509 ? 1.855 8.720 16.204 1.00 94.50 509 LEU A C 1
ATOM 3901 O O . LEU A 1 509 ? 2.263 9.465 15.310 1.00 94.50 509 LEU A O 1
ATOM 3905 N N . ARG A 1 510 ? 1.856 9.081 17.487 1.00 92.56 510 ARG A N 1
ATOM 3906 C CA . ARG A 1 510 ? 2.315 10.392 17.941 1.00 92.56 510 ARG A CA 1
ATOM 3907 C C . ARG A 1 510 ? 3.835 10.519 17.843 1.00 92.56 510 ARG A C 1
ATOM 3909 O O . ARG A 1 510 ? 4.572 9.619 18.238 1.00 92.56 510 ARG A O 1
ATOM 3916 N N . SER A 1 511 ? 4.319 11.680 17.403 1.00 87.44 511 SER A N 1
ATOM 3917 C CA . SER A 1 511 ? 5.763 11.950 17.314 1.00 87.44 511 SER A CA 1
ATOM 3918 C C . SER A 1 511 ? 6.444 12.098 18.681 1.00 87.44 511 SER A C 1
ATOM 3920 O O . SER A 1 511 ? 7.634 11.820 18.798 1.00 87.44 511 SER A O 1
ATOM 3922 N N . ASP A 1 512 ? 5.716 12.556 19.706 1.00 88.12 512 ASP A N 1
ATOM 3923 C CA . ASP A 1 512 ? 6.211 12.722 21.082 1.00 88.12 512 ASP A CA 1
ATOM 3924 C C . ASP A 1 512 ? 6.116 11.431 21.914 1.00 88.12 512 ASP A C 1
ATOM 3926 O O . ASP A 1 512 ? 6.910 11.227 22.831 1.00 88.12 512 ASP A O 1
ATOM 3930 N N . ALA A 1 513 ? 5.183 10.545 21.561 1.00 88.00 513 ALA A N 1
ATOM 3931 C CA . ALA A 1 513 ? 4.967 9.246 22.186 1.00 88.00 513 ALA A CA 1
ATOM 3932 C C . ALA A 1 513 ? 4.788 8.161 21.101 1.00 88.00 513 ALA A C 1
ATOM 3934 O O . ALA A 1 513 ? 3.659 7.783 20.792 1.00 88.00 513 ALA A O 1
ATOM 3935 N N . PRO A 1 514 ? 5.880 7.613 20.530 1.00 85.56 514 PRO A N 1
ATOM 3936 C CA . PRO A 1 514 ? 5.830 6.739 19.349 1.00 85.56 514 PRO A CA 1
ATOM 3937 C C . PRO A 1 514 ? 5.209 5.357 19.606 1.00 85.56 514 PRO A C 1
ATOM 3939 O O . PRO A 1 514 ? 5.119 4.545 18.689 1.00 85.56 514 PRO A O 1
ATOM 3942 N N . THR A 1 515 ? 4.793 5.066 20.840 1.00 88.50 515 THR A N 1
ATOM 3943 C CA . THR A 1 515 ? 4.016 3.874 21.215 1.00 88.50 515 THR A CA 1
ATOM 3944 C C . THR A 1 515 ? 2.516 4.151 21.343 1.00 88.50 515 THR A C 1
ATOM 3946 O O . THR A 1 515 ? 1.761 3.225 21.619 1.00 88.50 515 THR A O 1
ATOM 3949 N N . GLN A 1 516 ? 2.076 5.404 21.186 1.00 91.44 516 GLN A N 1
ATOM 3950 C CA . GLN A 1 516 ? 0.683 5.816 21.346 1.00 91.44 516 GLN A CA 1
ATOM 3951 C C . GLN A 1 516 ? 0.100 6.338 20.025 1.00 91.44 516 GLN A C 1
ATOM 3953 O O . GLN A 1 516 ? 0.745 7.149 19.350 1.00 91.44 516 GLN A O 1
ATOM 3958 N N . PRO A 1 517 ? -1.119 5.914 19.649 1.00 95.19 517 PRO A N 1
ATOM 3959 C CA . PRO A 1 517 ? -1.844 6.502 18.528 1.00 95.19 517 PRO A CA 1
ATOM 3960 C C . PRO A 1 517 ? -2.213 7.968 18.779 1.00 95.19 517 PRO A C 1
ATOM 3962 O O . PRO A 1 517 ? -2.508 8.370 19.904 1.00 95.19 517 PRO A O 1
ATOM 3965 N N . ASP A 1 518 ? -2.230 8.771 17.721 1.00 94.38 518 ASP A N 1
ATOM 3966 C CA . ASP A 1 518 ? -2.800 10.115 17.730 1.00 94.38 518 ASP A CA 1
ATOM 3967 C C . ASP A 1 518 ? -4.285 10.030 17.364 1.00 94.38 518 ASP A C 1
ATOM 3969 O O . ASP A 1 518 ? -4.670 10.192 16.206 1.00 94.38 518 ASP A O 1
ATOM 3973 N N . PHE A 1 519 ? -5.135 9.756 18.356 1.00 93.25 519 PHE A N 1
ATOM 3974 C CA . PHE A 1 519 ? -6.581 9.691 18.138 1.00 93.25 519 PHE A CA 1
ATOM 3975 C C . PHE A 1 519 ? -7.191 11.031 17.714 1.00 93.25 519 PHE A C 1
ATOM 3977 O O . PHE A 1 519 ? -8.303 11.026 17.202 1.00 93.25 519 PHE A O 1
ATOM 3984 N N . GLY A 1 520 ? -6.473 12.154 17.836 1.00 90.75 520 GLY A N 1
ATOM 3985 C CA . GLY A 1 520 ? -6.915 13.453 17.327 1.00 90.75 520 GLY A CA 1
ATOM 3986 C C . GLY A 1 520 ? -6.867 13.574 15.800 1.00 90.75 520 GLY A C 1
ATOM 3987 O O . GLY A 1 520 ? -7.432 14.520 15.257 1.00 90.75 520 GLY A O 1
ATOM 3988 N N . LYS A 1 521 ? -6.222 12.637 15.088 1.00 91.50 521 LYS A N 1
ATOM 3989 C CA . LYS A 1 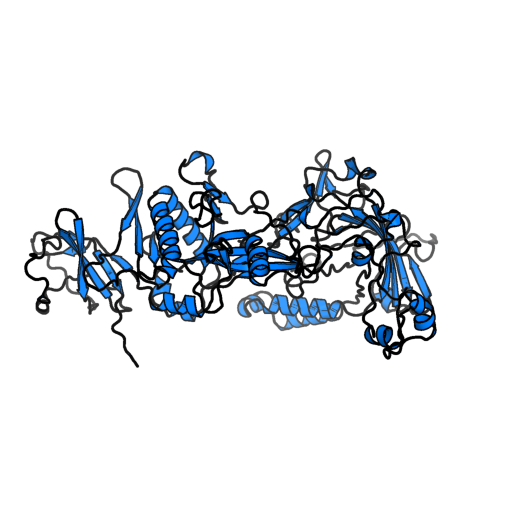521 ? -6.156 12.612 13.618 1.00 91.50 521 LYS A CA 1
ATOM 3990 C C . LYS A 1 521 ? -6.720 11.308 13.071 1.00 91.50 521 LYS A C 1
ATOM 3992 O O . LYS A 1 521 ? -6.111 10.250 13.209 1.00 91.50 521 LYS A O 1
ATOM 3997 N N . ILE A 1 522 ? -7.856 11.403 12.393 1.00 92.19 522 ILE A N 1
ATOM 3998 C CA . ILE A 1 522 ? -8.565 10.265 11.801 1.00 92.19 522 ILE A CA 1
ATOM 3999 C C . ILE A 1 522 ? -8.425 10.344 10.284 1.00 92.19 522 ILE A C 1
ATOM 4001 O O . ILE A 1 522 ? -8.769 11.367 9.702 1.00 92.19 522 ILE A O 1
ATOM 4005 N N . PHE A 1 523 ? -7.971 9.279 9.629 1.00 93.19 523 PHE A N 1
ATOM 4006 C CA . PHE A 1 523 ? -7.951 9.182 8.169 1.00 93.19 523 PHE A CA 1
ATOM 4007 C C . PHE A 1 523 ? -8.950 8.129 7.690 1.00 93.19 523 PHE A C 1
ATOM 4009 O O . PHE A 1 523 ? -8.811 6.949 8.012 1.00 93.19 523 PHE A O 1
ATOM 4016 N N . THR A 1 524 ? -9.945 8.546 6.904 1.00 91.81 524 THR A N 1
ATOM 4017 C CA . THR A 1 524 ? -11.045 7.671 6.464 1.00 91.81 524 THR A CA 1
ATOM 4018 C C . THR A 1 524 ? -11.563 8.010 5.060 1.00 91.81 524 THR A C 1
ATOM 4020 O O . THR A 1 524 ? -11.352 9.109 4.542 1.00 91.81 524 THR A O 1
ATOM 4023 N N . PHE A 1 525 ? -12.271 7.064 4.438 1.00 86.56 525 PHE A N 1
ATOM 4024 C CA . PHE A 1 525 ? -12.939 7.230 3.143 1.00 86.56 525 PHE A CA 1
ATOM 4025 C C . PHE A 1 525 ? -14.348 7.834 3.231 1.00 86.56 525 PHE A C 1
ATOM 4027 O O . PHE A 1 525 ? -14.899 8.269 2.208 1.00 86.56 525 PHE A O 1
ATOM 4034 N N . TRP A 1 526 ? -14.958 7.839 4.417 1.00 82.50 526 TRP A N 1
ATOM 4035 C CA . TRP A 1 526 ? -16.346 8.267 4.619 1.00 82.50 526 TRP A CA 1
ATOM 4036 C C . TRP A 1 526 ? -16.388 9.633 5.276 1.00 82.50 526 TRP A C 1
ATOM 4038 O O . TRP A 1 526 ? -16.658 9.748 6.465 1.00 82.50 526 TRP A O 1
ATOM 4048 N N . THR A 1 527 ? -16.055 10.676 4.515 1.00 74.38 527 THR A N 1
ATOM 4049 C CA . THR A 1 527 ? -16.146 12.063 4.984 1.00 74.38 527 THR A CA 1
ATOM 4050 C C . THR A 1 527 ? -17.592 12.550 5.015 1.00 74.38 527 THR A C 1
ATOM 4052 O O . THR A 1 527 ? -18.387 12.211 4.142 1.00 74.38 527 THR A O 1
ATOM 4055 N N . SER A 1 528 ? -17.926 13.392 5.996 1.00 64.44 528 SER A N 1
ATOM 4056 C CA . SER A 1 528 ? -19.278 13.945 6.200 1.00 64.44 528 SER A CA 1
ATOM 4057 C C . SER A 1 528 ? -19.744 14.899 5.081 1.00 64.44 528 SER A C 1
ATOM 4059 O O . SER A 1 528 ? -20.881 15.366 5.083 1.00 64.44 528 SER A O 1
ATOM 4061 N N . GLY A 1 529 ? -18.873 15.223 4.116 1.00 56.56 529 GLY A N 1
ATOM 4062 C CA . GLY A 1 529 ? -19.149 16.166 3.026 1.00 56.56 529 GLY A CA 1
ATOM 4063 C C . GLY A 1 529 ? -19.192 17.642 3.451 1.00 56.56 529 GLY A C 1
ATOM 4064 O O . GLY A 1 529 ? -19.260 18.515 2.587 1.00 56.56 529 GLY A O 1
ATOM 4065 N N . VAL A 1 530 ? -19.106 17.937 4.753 1.00 54.78 530 VAL A N 1
ATOM 4066 C CA . VAL A 1 530 ? -19.006 19.292 5.309 1.00 54.78 530 VAL A CA 1
ATOM 4067 C C . VAL A 1 530 ? -17.524 19.618 5.547 1.00 54.78 530 VAL A C 1
ATOM 4069 O O . VAL A 1 530 ? -16.811 18.769 6.077 1.00 54.78 530 VAL A O 1
ATOM 4072 N N . PRO A 1 531 ? -17.011 20.805 5.163 1.00 52.66 531 PRO A N 1
ATOM 4073 C CA . PRO A 1 531 ? -15.651 21.215 5.509 1.00 52.66 531 PRO A CA 1
ATOM 4074 C C . PRO A 1 531 ? -15.496 21.275 7.035 1.00 52.66 531 PRO A C 1
ATOM 4076 O O . PRO A 1 531 ? -16.013 22.176 7.689 1.00 52.66 531 PRO A O 1
ATOM 4079 N N . GLU A 1 532 ? -14.801 20.297 7.614 1.00 55.19 532 GLU A N 1
ATOM 4080 C CA . GLU A 1 532 ? -14.681 20.136 9.072 1.00 55.19 532 GLU A CA 1
ATOM 4081 C C . GLU A 1 532 ? -13.742 21.165 9.734 1.00 55.19 532 GLU A C 1
ATOM 4083 O O . GLU A 1 532 ? -13.544 21.132 10.944 1.00 55.19 532 GLU A O 1
ATOM 4088 N N . THR A 1 533 ? -13.198 22.125 8.973 1.00 50.03 533 THR A N 1
ATOM 4089 C CA . THR A 1 533 ? -12.317 23.189 9.491 1.00 50.03 533 THR A CA 1
ATOM 4090 C C . THR A 1 533 ? -13.007 24.149 10.459 1.00 50.03 533 THR A C 1
ATOM 4092 O O . THR A 1 533 ? -12.313 24.827 11.210 1.00 50.03 533 THR A O 1
ATOM 4095 N N . ASP A 1 534 ? -14.343 24.186 10.468 1.00 45.94 534 ASP A N 1
ATOM 4096 C CA . ASP A 1 534 ? -15.124 25.123 11.285 1.00 45.94 534 ASP A CA 1
ATOM 4097 C C . ASP A 1 534 ? -15.842 24.452 12.477 1.00 45.94 534 ASP A C 1
ATOM 4099 O O . ASP A 1 534 ? -16.580 25.132 13.191 1.00 45.94 534 ASP A O 1
ATOM 4103 N N . LEU A 1 535 ? -15.671 23.136 12.698 1.00 52.56 535 LEU A N 1
ATOM 4104 C CA . LEU A 1 535 ? -16.540 22.375 13.611 1.00 52.56 535 LEU A CA 1
ATOM 4105 C C . LEU A 1 535 ? -15.923 21.935 14.952 1.00 52.56 535 LEU A C 1
ATOM 4107 O O . LEU A 1 535 ? -16.717 21.751 15.866 1.00 52.56 535 LEU A O 1
ATOM 4111 N N . ASN A 1 536 ? -14.596 21.795 15.134 1.00 56.53 536 ASN A N 1
ATOM 4112 C CA . ASN A 1 536 ? -14.000 21.498 16.459 1.00 56.53 536 ASN A CA 1
ATOM 4113 C C . ASN A 1 536 ? -12.488 21.761 16.574 1.00 56.53 536 ASN A C 1
ATOM 4115 O O . ASN A 1 536 ? -11.742 21.540 15.626 1.00 56.53 536 ASN A O 1
ATOM 4119 N N . GLU A 1 537 ? -12.031 22.135 17.777 1.00 62.75 537 GLU A N 1
ATOM 4120 C CA . GLU A 1 537 ? -10.600 22.199 18.141 1.00 62.75 537 GLU A CA 1
ATOM 4121 C C . GLU A 1 537 ? -10.026 20.830 18.587 1.00 62.75 537 GLU A C 1
ATOM 4123 O O . GLU A 1 537 ? -8.808 20.660 18.610 1.00 62.75 537 GLU A O 1
ATOM 4128 N N . ASP A 1 538 ? -10.878 19.846 18.912 1.00 72.19 538 ASP A N 1
ATOM 4129 C CA . ASP A 1 538 ? -10.474 18.618 19.623 1.00 72.19 538 ASP A CA 1
ATOM 4130 C C . ASP A 1 538 ? -9.961 17.469 18.729 1.00 72.19 538 ASP A C 1
ATOM 4132 O O . ASP A 1 538 ? -9.174 16.639 19.189 1.00 72.19 538 ASP A O 1
ATOM 4136 N N . PHE A 1 539 ? -10.400 17.376 17.467 1.00 84.31 539 PHE A N 1
ATOM 4137 C CA . PHE A 1 539 ? -9.934 16.357 16.512 1.00 84.31 539 PHE A CA 1
ATOM 4138 C C . PHE A 1 539 ? -10.145 16.794 15.055 1.00 84.31 539 PHE A C 1
ATOM 4140 O O . PHE A 1 539 ? -10.962 17.667 14.771 1.00 84.31 539 PHE A O 1
ATOM 4147 N N . ALA A 1 540 ? -9.434 16.151 14.127 1.00 86.00 540 ALA A N 1
ATOM 4148 C CA . ALA A 1 540 ? -9.552 16.369 12.689 1.00 86.00 540 ALA A CA 1
ATOM 4149 C C . ALA A 1 540 ? -9.780 15.049 11.938 1.00 86.00 540 ALA A C 1
ATOM 4151 O O . ALA A 1 540 ? -9.018 14.088 12.101 1.00 86.00 540 ALA A O 1
ATOM 4152 N N . CYS A 1 541 ? -10.802 15.012 11.077 1.00 86.31 541 CYS A N 1
ATOM 4153 C CA . CYS A 1 541 ? -10.995 13.936 10.111 1.00 86.31 541 CYS A CA 1
ATOM 4154 C C . CYS A 1 541 ? -10.435 14.356 8.748 1.00 86.31 541 CYS A C 1
ATOM 4156 O O . CYS A 1 541 ? -10.806 15.380 8.172 1.00 86.31 541 CYS A O 1
ATOM 4158 N N . HIS A 1 542 ? -9.535 13.547 8.210 1.00 87.38 542 HIS A N 1
ATOM 4159 C CA . HIS A 1 542 ? -8.908 13.758 6.921 1.00 87.38 542 HIS A CA 1
ATOM 4160 C C . HIS A 1 542 ? -9.424 12.714 5.925 1.00 87.38 542 HIS A C 1
ATOM 4162 O O . HIS A 1 542 ? -9.374 11.515 6.215 1.00 87.38 542 HIS A O 1
ATOM 4168 N N . PRO A 1 543 ? -9.884 13.125 4.729 1.00 87.81 543 PRO A N 1
ATOM 4169 C CA . PRO A 1 543 ? -10.118 12.168 3.661 1.00 87.81 543 PRO A CA 1
ATOM 4170 C C . PRO A 1 543 ? -8.808 11.459 3.314 1.00 87.81 543 PRO A C 1
ATOM 4172 O O . PRO A 1 543 ? -7.754 12.099 3.197 1.00 87.81 543 PRO A O 1
ATOM 4175 N N . ILE A 1 544 ? -8.888 10.150 3.084 1.00 87.38 544 ILE A N 1
ATOM 4176 C CA . ILE A 1 544 ? -7.815 9.419 2.410 1.00 87.38 544 ILE A CA 1
ATOM 4177 C C . ILE A 1 544 ? -7.829 9.877 0.952 1.00 87.38 544 ILE A C 1
ATOM 4179 O O . ILE A 1 544 ? -8.701 9.510 0.164 1.00 87.38 544 ILE A O 1
ATOM 4183 N N . HIS A 1 545 ? -6.901 10.770 0.623 1.00 81.62 545 HIS A N 1
ATOM 4184 C CA . HIS A 1 545 ? -6.776 11.384 -0.689 1.00 81.62 545 HIS A CA 1
ATOM 4185 C C . HIS A 1 545 ? -5.306 11.333 -1.120 1.00 81.62 545 HIS A C 1
ATOM 4187 O O . HIS A 1 545 ? -4.429 11.450 -0.264 1.00 81.62 545 HIS A O 1
ATOM 4193 N N . PRO A 1 546 ? -4.993 11.233 -2.426 1.00 78.44 546 PRO A N 1
ATOM 4194 C CA . PRO A 1 546 ? -3.610 11.191 -2.897 1.00 78.44 546 PRO A CA 1
ATOM 4195 C C . PRO A 1 546 ? -2.686 12.307 -2.374 1.00 78.44 546 PRO A C 1
ATOM 4197 O O . PRO A 1 546 ? -1.486 12.098 -2.228 1.00 78.44 546 PRO A O 1
ATOM 4200 N N . SER A 1 547 ? -3.234 13.477 -2.032 1.00 78.31 547 SER A N 1
ATOM 4201 C CA . SER A 1 547 ? -2.480 14.607 -1.468 1.00 78.31 547 SER A CA 1
ATOM 4202 C C . SER A 1 547 ? -2.133 14.482 0.023 1.00 78.31 547 SER A C 1
ATOM 4204 O O . SER A 1 547 ? -1.341 15.280 0.515 1.00 78.31 547 SER A O 1
ATOM 4206 N N . SER A 1 548 ? -2.757 13.558 0.759 1.00 81.56 548 SER A N 1
ATOM 4207 C CA . SER A 1 548 ? -2.589 13.372 2.210 1.00 81.56 548 SER A CA 1
ATOM 4208 C C . SER A 1 548 ? -1.910 12.048 2.576 1.00 81.56 548 SER A C 1
ATOM 4210 O O . SER A 1 548 ? -1.871 11.682 3.751 1.00 81.56 548 SER A O 1
ATOM 4212 N N . LEU A 1 549 ? -1.375 11.328 1.585 1.00 90.38 549 LEU A N 1
ATOM 4213 C CA . LEU A 1 549 ? -0.806 10.003 1.801 1.00 90.38 549 LEU A CA 1
ATOM 4214 C C . LEU A 1 549 ? 0.531 10.066 2.549 1.00 90.38 549 LEU A C 1
ATOM 4216 O O . LEU A 1 549 ? 1.382 10.895 2.213 1.00 90.38 549 LEU A O 1
ATOM 4220 N N . PRO A 1 550 ? 0.757 9.166 3.524 1.00 93.94 550 PRO A N 1
ATOM 4221 C CA . PRO A 1 550 ? 2.086 8.961 4.082 1.00 93.94 550 PRO A CA 1
ATOM 4222 C C . PRO A 1 550 ? 3.046 8.444 3.005 1.00 93.94 550 PRO A C 1
ATOM 4224 O O . PRO A 1 550 ? 2.623 7.861 2.006 1.00 93.94 550 PRO A O 1
ATOM 4227 N N . THR A 1 551 ? 4.349 8.627 3.214 1.00 94.44 551 THR A N 1
ATOM 4228 C CA . THR A 1 551 ? 5.385 8.158 2.287 1.00 94.44 551 THR A CA 1
ATOM 4229 C C . THR A 1 551 ? 6.291 7.109 2.926 1.00 94.44 551 THR A C 1
ATOM 4231 O O . THR A 1 551 ? 6.554 7.122 4.129 1.00 94.44 551 THR A O 1
ATOM 4234 N N . LEU A 1 552 ? 6.779 6.185 2.102 1.00 95.38 552 LEU A N 1
ATOM 4235 C CA . LEU A 1 552 ? 7.737 5.144 2.443 1.00 95.38 552 LEU A CA 1
ATOM 4236 C C . LEU A 1 552 ? 9.022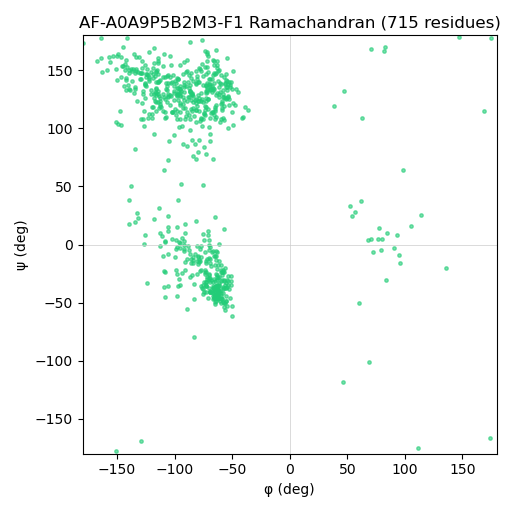 5.343 1.643 1.00 95.38 552 LEU A C 1
ATOM 4238 O O . LEU A 1 552 ? 8.997 5.713 0.469 1.00 95.38 552 LEU A O 1
ATOM 4242 N N . LYS A 1 553 ? 10.150 5.017 2.273 1.00 94.38 553 LYS A N 1
ATOM 4243 C CA . LYS A 1 553 ? 11.455 4.945 1.614 1.00 94.38 553 LYS A CA 1
ATOM 4244 C C . LYS A 1 553 ? 11.864 3.493 1.462 1.00 94.38 553 LYS A C 1
ATOM 4246 O O . LYS A 1 553 ? 11.786 2.733 2.427 1.00 94.38 553 LYS A O 1
ATOM 4251 N N . ALA A 1 554 ? 12.330 3.124 0.275 1.00 93.50 554 ALA A N 1
ATOM 4252 C CA . ALA A 1 554 ? 12.907 1.806 0.062 1.00 93.50 554 ALA A CA 1
ATOM 4253 C C . ALA A 1 554 ? 14.232 1.689 0.814 1.00 93.50 554 ALA A C 1
ATOM 4255 O O . ALA A 1 554 ? 15.060 2.604 0.775 1.00 93.50 554 ALA A O 1
ATOM 4256 N N . ARG A 1 555 ? 14.424 0.575 1.520 1.00 90.81 555 ARG A N 1
ATOM 4257 C CA . ARG A 1 555 ? 15.634 0.336 2.304 1.00 90.81 555 ARG A CA 1
ATOM 4258 C C . ARG A 1 555 ? 16.094 -1.109 2.186 1.00 90.81 555 ARG A C 1
ATOM 4260 O O . ARG A 1 555 ? 15.302 -2.034 2.015 1.00 90.81 555 ARG A O 1
ATOM 4267 N N . HIS A 1 556 ? 17.404 -1.275 2.302 1.00 90.94 556 HIS A N 1
ATOM 4268 C CA . HIS A 1 556 ? 18.062 -2.560 2.470 1.00 90.94 556 HIS A CA 1
ATOM 4269 C C . HIS A 1 556 ? 18.674 -2.617 3.871 1.00 90.94 556 HIS A C 1
ATOM 4271 O O . HIS A 1 556 ? 19.176 -1.609 4.374 1.00 90.94 556 HIS A O 1
ATOM 4277 N N . VAL A 1 557 ? 18.618 -3.781 4.514 1.00 88.25 557 VAL A N 1
ATOM 4278 C CA . VAL A 1 557 ? 19.332 -4.023 5.771 1.00 88.25 557 VAL A CA 1
ATOM 4279 C C . VAL A 1 557 ? 20.666 -4.658 5.410 1.00 88.25 557 VAL A C 1
ATOM 4281 O O . VAL A 1 557 ? 20.711 -5.846 5.103 1.00 88.25 557 VAL A O 1
ATOM 4284 N N . ASP A 1 558 ? 21.728 -3.853 5.432 1.00 85.19 558 ASP A N 1
ATOM 4285 C CA . ASP A 1 558 ? 23.093 -4.349 5.250 1.00 85.19 558 ASP A CA 1
ATOM 4286 C C . ASP A 1 558 ? 23.429 -5.346 6.369 1.00 85.19 558 ASP A C 1
ATOM 4288 O O . ASP A 1 558 ? 23.117 -5.107 7.539 1.00 85.19 558 ASP A O 1
ATOM 4292 N N . LEU A 1 559 ? 24.037 -6.469 5.990 1.00 85.50 559 LEU A N 1
ATOM 4293 C CA . LEU A 1 559 ? 24.501 -7.515 6.900 1.00 85.50 559 LEU A CA 1
ATOM 4294 C C . LEU A 1 559 ? 25.827 -7.140 7.571 1.00 85.50 559 LEU A C 1
ATOM 4296 O O . LEU A 1 559 ? 26.228 -7.778 8.545 1.00 85.50 559 LEU A O 1
ATOM 4300 N N . PHE A 1 560 ? 26.518 -6.129 7.049 1.00 84.00 560 PHE A N 1
ATOM 4301 C CA . PHE A 1 560 ? 27.844 -5.730 7.476 1.00 84.00 560 PHE A CA 1
ATOM 4302 C C . PHE A 1 560 ? 27.865 -4.295 8.007 1.00 84.00 560 PHE A C 1
ATOM 4304 O O . PHE A 1 560 ? 27.108 -3.414 7.609 1.00 84.00 560 PHE A O 1
ATOM 4311 N N . GLU A 1 561 ? 28.797 -4.042 8.918 1.00 80.81 561 GLU A N 1
ATOM 4312 C CA . GLU A 1 561 ? 29.238 -2.701 9.278 1.00 80.81 561 GLU A CA 1
ATOM 4313 C C . GLU A 1 561 ? 30.722 -2.582 8.928 1.00 80.81 561 GLU A C 1
ATOM 4315 O O . GLU A 1 561 ? 31.626 -3.037 9.639 1.00 80.81 561 GLU A O 1
ATOM 4320 N N . GLY A 1 562 ? 30.978 -2.053 7.731 1.00 82.44 562 GLY A N 1
ATOM 4321 C CA . GLY A 1 562 ? 32.304 -2.058 7.125 1.00 82.44 562 GLY A CA 1
ATOM 4322 C C . GLY A 1 562 ? 32.740 -3.470 6.729 1.00 82.44 562 GLY A C 1
ATOM 4323 O O . GLY A 1 562 ? 32.361 -3.967 5.677 1.00 82.44 562 GLY A O 1
ATOM 4324 N N . ARG A 1 563 ? 33.594 -4.105 7.541 1.00 81.38 563 ARG A N 1
ATOM 4325 C CA . ARG A 1 563 ? 34.089 -5.480 7.302 1.00 81.38 563 ARG A CA 1
ATOM 4326 C C . ARG A 1 563 ? 33.590 -6.493 8.330 1.00 81.38 563 ARG A C 1
ATOM 4328 O O . ARG A 1 563 ? 33.962 -7.662 8.254 1.00 81.38 563 ARG A O 1
ATOM 4335 N N . HIS A 1 564 ? 32.818 -6.044 9.312 1.00 85.94 564 HIS A N 1
ATOM 4336 C CA . HIS A 1 564 ? 32.328 -6.882 10.396 1.00 85.94 564 HIS A CA 1
ATOM 4337 C C . HIS A 1 564 ? 30.883 -7.278 10.117 1.00 85.94 564 HIS A C 1
ATOM 4339 O O . HIS A 1 564 ? 30.083 -6.425 9.750 1.00 85.94 564 HIS A O 1
ATOM 4345 N N . LEU A 1 565 ? 30.570 -8.566 10.266 1.00 87.19 565 LEU A N 1
ATOM 4346 C CA . LEU A 1 565 ? 29.192 -9.051 10.228 1.00 87.19 565 LEU A CA 1
ATOM 4347 C C . LEU A 1 565 ? 28.449 -8.495 11.447 1.00 87.19 565 LEU A C 1
ATOM 4349 O O . LEU A 1 565 ? 28.996 -8.516 12.551 1.00 87.19 565 LEU A O 1
ATOM 4353 N N . LEU A 1 566 ? 27.239 -7.989 11.239 1.00 87.31 566 LEU A N 1
ATOM 4354 C CA . LEU A 1 566 ? 26.380 -7.526 12.321 1.00 87.31 566 LEU A CA 1
ATOM 4355 C C . LEU A 1 566 ? 25.856 -8.700 13.145 1.00 87.31 566 LEU A C 1
ATOM 4357 O O . LEU A 1 566 ? 25.605 -9.788 12.623 1.00 87.31 566 LEU A O 1
ATOM 4361 N N . GLU A 1 567 ? 25.642 -8.452 14.434 1.00 89.12 567 GLU A N 1
ATOM 4362 C CA . GLU A 1 567 ? 24.909 -9.386 15.278 1.00 89.12 567 GLU A CA 1
ATOM 4363 C C . GLU A 1 567 ? 23.448 -9.475 14.817 1.00 89.12 567 GLU A C 1
ATOM 4365 O O . GLU A 1 567 ? 22.849 -8.502 14.346 1.00 89.12 567 GLU A O 1
ATOM 4370 N N . VAL A 1 568 ? 22.851 -10.659 14.971 1.00 87.56 568 VAL A N 1
ATOM 4371 C CA . VAL A 1 568 ? 21.485 -10.940 14.496 1.00 87.56 568 VAL A CA 1
ATOM 4372 C C . VAL A 1 568 ? 20.467 -9.973 15.112 1.00 87.56 568 VAL A C 1
ATOM 4374 O O . VAL A 1 568 ? 19.565 -9.503 14.417 1.00 87.56 568 VAL A O 1
ATOM 4377 N N . ASP A 1 569 ? 20.633 -9.624 16.388 1.00 87.56 569 ASP A N 1
ATOM 4378 C CA . ASP A 1 569 ? 19.744 -8.693 17.089 1.00 87.56 569 ASP A CA 1
ATOM 4379 C C . ASP A 1 569 ? 19.806 -7.273 16.506 1.00 87.56 569 ASP A C 1
ATOM 4381 O O . ASP A 1 569 ? 18.769 -6.618 16.367 1.00 87.56 569 ASP A O 1
ATOM 4385 N N . ASP A 1 570 ? 20.989 -6.814 16.088 1.00 88.06 570 ASP A N 1
ATOM 4386 C CA . ASP A 1 570 ? 21.158 -5.507 15.447 1.00 88.06 570 ASP A CA 1
ATOM 4387 C C . ASP A 1 570 ? 20.533 -5.487 14.049 1.00 88.06 570 ASP A C 1
ATOM 4389 O O . ASP A 1 570 ? 19.908 -4.500 13.655 1.00 88.06 570 ASP A O 1
ATOM 4393 N N . MET A 1 571 ? 20.635 -6.593 13.305 1.00 87.19 571 MET A N 1
ATOM 4394 C CA . MET A 1 571 ? 19.962 -6.739 12.012 1.00 87.19 571 MET A CA 1
ATOM 4395 C C . MET A 1 571 ? 18.437 -6.693 12.162 1.00 87.19 571 MET A C 1
ATOM 4397 O O . MET A 1 571 ? 17.753 -5.988 11.415 1.00 87.19 571 MET A O 1
ATOM 4401 N N . ILE A 1 572 ? 17.896 -7.424 13.142 1.00 88.50 572 ILE A N 1
ATOM 4402 C CA . ILE A 1 572 ? 16.461 -7.441 13.448 1.00 88.50 572 ILE A CA 1
ATOM 4403 C C . ILE A 1 572 ? 15.993 -6.040 13.838 1.00 88.50 572 ILE A C 1
ATOM 4405 O O . ILE A 1 572 ? 14.987 -5.564 13.309 1.00 88.50 572 ILE A O 1
ATOM 4409 N N . LYS A 1 573 ? 16.745 -5.357 14.704 1.00 89.50 573 LYS A N 1
ATOM 4410 C CA . LYS A 1 573 ? 16.477 -3.977 15.104 1.00 89.50 573 LYS A CA 1
ATOM 4411 C C . LYS A 1 573 ? 16.429 -3.035 13.902 1.00 89.50 573 LYS A C 1
ATOM 4413 O O . LYS A 1 573 ? 15.414 -2.370 13.698 1.00 89.50 573 LYS A O 1
ATOM 4418 N N . ARG A 1 574 ? 17.473 -3.031 13.062 1.00 89.50 574 ARG A N 1
ATOM 4419 C CA . ARG A 1 574 ? 17.540 -2.181 11.859 1.00 89.50 574 ARG A CA 1
ATOM 4420 C C . ARG A 1 574 ? 16.384 -2.448 10.908 1.00 89.50 574 ARG A C 1
ATOM 4422 O O . ARG A 1 574 ? 15.886 -1.506 10.307 1.00 89.50 574 ARG A O 1
ATOM 4429 N N . ARG A 1 575 ? 15.949 -3.703 10.767 1.00 89.50 575 ARG A N 1
ATOM 4430 C CA . ARG A 1 575 ? 14.778 -4.058 9.955 1.00 89.50 575 ARG A CA 1
ATOM 4431 C C . ARG A 1 575 ? 13.487 -3.486 10.542 1.00 89.50 575 ARG A C 1
ATOM 4433 O O . ARG A 1 575 ? 12.681 -2.915 9.817 1.00 89.50 575 ARG A O 1
ATOM 4440 N N . GLN A 1 576 ? 13.290 -3.632 11.849 1.00 92.00 576 GLN A N 1
ATOM 4441 C CA . GLN A 1 576 ? 12.076 -3.192 12.541 1.00 92.00 576 GLN A CA 1
ATOM 4442 C C . GLN A 1 576 ? 11.924 -1.666 12.550 1.00 92.00 576 GLN A C 1
ATOM 4444 O O . GLN A 1 576 ? 10.822 -1.162 12.361 1.00 92.00 576 GLN A O 1
ATOM 4449 N N . GLU A 1 577 ? 13.027 -0.924 12.664 1.00 89.94 577 GLU A N 1
ATOM 4450 C CA . GLU A 1 577 ? 13.051 0.546 12.593 1.00 89.94 577 GLU A CA 1
ATOM 4451 C C . GLU A 1 577 ? 12.661 1.114 11.210 1.00 89.94 577 GLU A C 1
ATOM 4453 O O . GLU A 1 577 ? 12.473 2.322 11.062 1.00 89.94 577 GLU A O 1
ATOM 4458 N N . GLN A 1 578 ? 12.543 0.271 10.177 1.00 90.38 578 GLN A N 1
ATOM 4459 C CA . GLN A 1 578 ? 12.092 0.678 8.838 1.00 90.38 578 GLN A CA 1
ATOM 4460 C C . GLN A 1 578 ? 10.575 0.603 8.664 1.00 90.38 578 GLN A C 1
ATOM 4462 O O . GLN A 1 578 ? 10.059 1.099 7.664 1.00 90.38 578 GLN A O 1
ATOM 4467 N N . ILE A 1 579 ? 9.870 -0.034 9.598 1.00 94.50 579 ILE A N 1
ATOM 4468 C CA . ILE A 1 579 ? 8.424 -0.208 9.532 1.00 94.50 579 ILE A CA 1
ATOM 4469 C C . ILE A 1 579 ? 7.757 1.093 9.975 1.00 94.50 579 ILE A C 1
ATOM 4471 O O . ILE A 1 579 ? 8.035 1.591 11.062 1.00 94.50 579 ILE A O 1
ATOM 4475 N N . LEU A 1 580 ? 6.863 1.628 9.142 1.00 95.56 580 LEU A N 1
ATOM 4476 C CA . LEU A 1 580 ? 6.027 2.777 9.469 1.00 95.56 580 LEU A CA 1
ATOM 4477 C C . LEU A 1 580 ? 4.715 2.290 10.111 1.00 95.56 580 LEU A C 1
ATOM 4479 O O . LEU A 1 580 ? 3.915 1.669 9.406 1.00 95.56 580 LEU A O 1
ATOM 4483 N N . PRO A 1 581 ? 4.495 2.522 11.419 1.00 96.19 581 PRO A N 1
ATOM 4484 C CA . PRO A 1 581 ? 3.337 2.002 12.138 1.00 96.19 581 PRO A CA 1
ATOM 4485 C C . PRO A 1 581 ? 2.117 2.939 12.092 1.00 96.19 581 PRO A C 1
ATOM 4487 O O . PRO A 1 581 ? 2.248 4.164 12.112 1.00 96.19 581 PRO A O 1
ATOM 4490 N N . PHE A 1 582 ? 0.928 2.343 12.129 1.00 97.19 582 PHE A N 1
ATOM 4491 C CA . PHE A 1 582 ? -0.378 2.994 12.212 1.00 97.19 582 PHE A CA 1
ATOM 4492 C C . PHE A 1 582 ? -1.292 2.218 13.161 1.00 97.19 582 PHE A C 1
ATOM 4494 O O . PHE A 1 582 ? -1.226 0.991 13.240 1.00 97.19 582 PHE A O 1
ATOM 4501 N N . CYS A 1 583 ? -2.178 2.935 13.845 1.00 97.50 583 CYS A N 1
ATOM 4502 C CA . CYS A 1 583 ? -3.326 2.335 14.509 1.00 97.50 583 CYS A CA 1
ATOM 4503 C C . CYS A 1 583 ? -4.471 2.230 13.508 1.00 97.50 583 CYS A C 1
ATOM 4505 O O . CYS A 1 583 ? -4.761 3.201 12.814 1.00 97.50 583 CYS A O 1
ATOM 4507 N N . LEU A 1 584 ? -5.101 1.068 13.411 1.00 97.31 584 LEU A N 1
ATOM 4508 C CA . LEU A 1 584 ? -6.162 0.797 12.455 1.00 97.31 584 LEU A CA 1
ATOM 4509 C C . LEU A 1 584 ? -7.429 0.359 13.180 1.00 97.31 584 LEU A C 1
ATOM 4511 O O . LEU A 1 584 ? -7.360 -0.417 14.133 1.00 97.31 584 LEU A O 1
ATOM 4515 N N . LEU A 1 585 ? -8.574 0.773 12.645 1.00 96.62 585 LEU A N 1
ATOM 4516 C CA . LEU A 1 585 ? -9.839 0.073 12.823 1.00 96.62 585 LEU A CA 1
ATOM 4517 C C . LEU A 1 585 ? -10.118 -0.718 11.552 1.00 96.62 585 LEU A C 1
ATOM 4519 O O . LEU A 1 585 ? -10.310 -0.135 10.482 1.00 96.62 585 LEU A O 1
ATOM 4523 N N . VAL A 1 586 ? -10.098 -2.042 11.677 1.00 94.75 586 VAL A N 1
ATOM 4524 C CA . VAL A 1 586 ? -10.217 -2.968 10.548 1.00 94.75 586 VAL A CA 1
ATOM 4525 C C . VAL A 1 586 ? -11.404 -3.889 10.740 1.00 94.75 586 VAL A C 1
ATOM 4527 O O . VAL A 1 586 ? -11.690 -4.326 11.852 1.00 94.75 586 VAL A O 1
ATOM 4530 N N . ASP A 1 587 ? -12.100 -4.192 9.658 1.00 91.88 587 ASP A N 1
ATOM 4531 C CA . ASP A 1 587 ? -13.059 -5.272 9.622 1.00 91.88 587 ASP A CA 1
ATOM 4532 C C . ASP A 1 587 ? -12.350 -6.578 9.950 1.00 91.88 587 ASP A C 1
ATOM 4534 O O . ASP A 1 587 ? -11.245 -6.877 9.502 1.00 91.88 587 ASP A O 1
ATOM 4538 N N . VAL A 1 588 ? -13.036 -7.358 10.757 1.00 90.56 588 VAL A N 1
ATOM 4539 C CA . VAL A 1 588 ? -12.571 -8.636 11.244 1.00 90.56 588 VAL A CA 1
ATOM 4540 C C . VAL A 1 588 ? -12.556 -9.666 10.091 1.00 90.56 588 VAL A C 1
ATOM 4542 O O . VAL A 1 588 ? -11.712 -10.556 10.057 1.00 90.56 588 VAL A O 1
ATOM 4545 N N . PHE A 1 589 ? -13.449 -9.541 9.100 1.00 88.19 589 PHE A N 1
ATOM 4546 C CA . PHE A 1 589 ? -13.626 -10.551 8.044 1.00 88.19 589 PHE A CA 1
ATOM 4547 C C . PHE A 1 589 ? -12.816 -10.308 6.768 1.00 88.19 589 PHE A C 1
ATOM 4549 O O . PHE A 1 589 ? -12.563 -11.260 6.030 1.00 88.19 589 PHE A O 1
ATOM 4556 N N . HIS A 1 590 ? -12.437 -9.061 6.488 1.00 90.12 590 HIS A N 1
ATOM 4557 C CA . HIS A 1 590 ? -11.787 -8.675 5.237 1.00 90.12 590 HIS A CA 1
ATOM 4558 C C . HIS A 1 590 ? -10.388 -8.099 5.480 1.00 90.12 590 HIS A C 1
ATOM 4560 O O . HIS A 1 590 ? -10.169 -7.395 6.467 1.00 90.12 590 HIS A O 1
ATOM 4566 N N . PRO A 1 591 ? -9.418 -8.376 4.591 1.00 93.12 591 PRO A N 1
ATOM 4567 C CA . PRO A 1 591 ? -8.070 -7.848 4.725 1.00 93.12 591 PRO A CA 1
ATOM 4568 C C . PRO A 1 591 ? -8.013 -6.347 4.435 1.00 93.12 591 PRO A C 1
ATOM 4570 O O . PRO A 1 591 ? -8.756 -5.830 3.605 1.00 93.12 591 PRO A O 1
ATOM 4573 N N . VAL A 1 592 ? -7.045 -5.661 5.038 1.00 94.31 592 VAL A N 1
ATOM 4574 C CA . VAL A 1 592 ? -6.675 -4.296 4.645 1.00 94.31 592 VAL A CA 1
ATOM 4575 C C . VAL A 1 592 ? -5.782 -4.350 3.417 1.00 94.31 592 VAL A C 1
ATOM 4577 O O . VAL A 1 592 ? -4.714 -4.969 3.448 1.00 94.31 592 VAL A O 1
ATOM 4580 N N . LYS A 1 593 ? -6.185 -3.674 2.344 1.00 92.50 593 LYS A N 1
ATOM 4581 C CA . LYS A 1 593 ? -5.370 -3.518 1.135 1.00 92.50 593 LYS A CA 1
ATOM 4582 C C . LYS A 1 593 ? -4.452 -2.306 1.255 1.00 92.50 593 LYS A C 1
ATOM 4584 O O . LYS A 1 593 ? -4.807 -1.296 1.850 1.00 92.50 593 LYS A O 1
ATOM 4589 N N . ALA A 1 594 ? -3.259 -2.387 0.678 1.00 92.50 594 ALA A N 1
ATOM 4590 C CA . ALA A 1 594 ? -2.325 -1.268 0.618 1.00 92.50 594 ALA A CA 1
ATOM 4591 C C . ALA A 1 594 ? -1.590 -1.234 -0.722 1.00 92.50 594 ALA A C 1
ATOM 4593 O O . ALA A 1 594 ? -1.195 -2.277 -1.243 1.00 92.50 594 ALA A O 1
ATOM 4594 N N . GLN A 1 595 ? -1.365 -0.038 -1.264 1.00 91.19 595 GLN A N 1
ATOM 4595 C CA . GLN A 1 595 ? -0.688 0.151 -2.549 1.00 91.19 595 GLN A CA 1
ATOM 4596 C C . GLN A 1 595 ? 0.209 1.390 -2.547 1.00 91.19 595 GLN A C 1
ATOM 4598 O O . GLN A 1 595 ? -0.078 2.373 -1.867 1.00 91.19 595 GLN A O 1
ATOM 4603 N N . THR A 1 596 ? 1.282 1.358 -3.339 1.00 89.94 596 THR A N 1
ATOM 4604 C CA . THR A 1 596 ? 2.168 2.519 -3.558 1.00 89.94 596 THR A CA 1
ATOM 4605 C C . THR A 1 596 ? 2.068 3.104 -4.969 1.00 89.94 596 THR A C 1
ATOM 4607 O O . THR A 1 596 ? 2.631 4.161 -5.256 1.00 89.94 596 THR A O 1
ATOM 4610 N N . GLY A 1 597 ? 1.383 2.394 -5.871 1.00 84.56 597 GLY A N 1
ATOM 4611 C CA . GLY A 1 597 ? 1.357 2.673 -7.309 1.00 84.56 597 GLY A CA 1
ATOM 4612 C C . GLY A 1 597 ? 2.668 2.370 -8.044 1.00 84.56 597 GLY A C 1
ATOM 4613 O O . GLY A 1 597 ? 2.772 2.669 -9.227 1.00 84.56 597 GLY A O 1
ATOM 4614 N N . VAL A 1 598 ? 3.653 1.793 -7.345 1.00 88.25 598 VAL A N 1
ATOM 4615 C CA . VAL A 1 598 ? 4.987 1.435 -7.869 1.00 88.25 598 VAL A CA 1
ATOM 4616 C C . VAL A 1 598 ? 5.289 -0.051 -7.667 1.00 88.25 598 VAL A C 1
ATOM 4618 O O . VAL A 1 598 ? 5.986 -0.664 -8.468 1.00 88.25 598 VAL A O 1
ATOM 4621 N N . LEU A 1 599 ? 4.784 -0.630 -6.575 1.00 89.94 599 LEU A N 1
ATOM 4622 C CA . LEU A 1 599 ? 4.906 -2.047 -6.247 1.00 89.94 599 LEU A CA 1
ATOM 4623 C C . LEU A 1 599 ? 3.527 -2.712 -6.280 1.00 89.94 599 LEU A C 1
ATOM 4625 O O . LEU A 1 599 ? 2.526 -2.022 -6.047 1.00 89.94 599 LEU A O 1
ATOM 4629 N N . PRO A 1 600 ? 3.466 -4.039 -6.497 1.00 87.81 600 PRO A N 1
ATOM 4630 C CA . PRO A 1 600 ? 2.222 -4.786 -6.391 1.00 87.81 600 PRO A CA 1
ATOM 4631 C C . PRO A 1 600 ? 1.501 -4.509 -5.057 1.00 87.81 600 PRO A C 1
ATOM 4633 O O . PRO A 1 600 ? 2.169 -4.428 -4.016 1.00 87.81 600 PRO A O 1
ATOM 4636 N N . PRO A 1 601 ? 0.161 -4.371 -5.062 1.00 87.31 601 PRO A N 1
ATOM 4637 C CA . PRO A 1 601 ? -0.609 -4.184 -3.839 1.00 87.31 601 PRO A CA 1
ATOM 4638 C C . PRO A 1 601 ? -0.382 -5.321 -2.839 1.00 87.31 601 PRO A C 1
ATOM 4640 O O . PRO A 1 601 ? -0.247 -6.485 -3.217 1.00 87.31 601 PRO A O 1
ATOM 4643 N N . SER A 1 602 ? -0.375 -4.987 -1.551 1.00 91.31 602 SER A N 1
ATOM 4644 C CA . SER A 1 602 ? -0.290 -5.956 -0.457 1.00 91.31 602 SER A CA 1
ATOM 4645 C C . SER A 1 602 ? -1.615 -6.026 0.305 1.00 91.31 602 SER A C 1
ATOM 4647 O O . SER A 1 602 ? -2.398 -5.077 0.304 1.00 91.31 602 SER A O 1
ATOM 4649 N N . SER A 1 603 ? -1.896 -7.164 0.937 1.00 93.19 603 SER A N 1
ATOM 4650 C CA . SER A 1 603 ? -3.090 -7.370 1.766 1.00 93.19 603 SER A CA 1
ATOM 4651 C C . SER A 1 603 ? -2.678 -7.859 3.149 1.00 93.19 603 SER A C 1
ATOM 4653 O O . SER A 1 603 ? -1.766 -8.678 3.254 1.00 93.19 603 SER A O 1
ATOM 4655 N N . LEU A 1 604 ? -3.316 -7.340 4.194 1.00 95.25 604 LEU A N 1
ATOM 4656 C CA . LEU A 1 604 ? -3.059 -7.688 5.590 1.00 95.25 604 LEU A CA 1
ATOM 4657 C C . LEU A 1 604 ? -4.363 -8.181 6.228 1.00 95.25 604 LEU A C 1
ATOM 4659 O O . LEU A 1 604 ? -5.280 -7.392 6.439 1.00 95.25 604 LEU A O 1
ATOM 4663 N N . ALA A 1 605 ? -4.446 -9.482 6.506 1.00 93.50 605 ALA A N 1
ATOM 4664 C CA . ALA A 1 605 ? -5.601 -10.120 7.138 1.00 93.50 605 ALA A CA 1
ATOM 4665 C C . ALA A 1 605 ? -5.316 -10.438 8.609 1.00 93.50 605 ALA A C 1
ATOM 4667 O O . ALA A 1 605 ? -4.199 -10.842 8.947 1.00 93.50 605 ALA A O 1
ATOM 4668 N N . LEU A 1 606 ? -6.331 -10.315 9.466 1.00 92.00 606 LEU A N 1
ATOM 4669 C CA . LEU A 1 606 ? -6.245 -10.791 10.845 1.00 92.00 606 LEU A CA 1
ATOM 4670 C C . LEU A 1 606 ? -6.143 -12.325 10.891 1.00 92.00 606 LEU A C 1
ATOM 4672 O O . LEU A 1 606 ? -6.762 -13.001 10.070 1.00 92.00 606 LEU A O 1
ATOM 4676 N N . PRO A 1 607 ? -5.410 -12.900 11.863 1.00 90.12 607 PRO A N 1
ATOM 4677 C CA . PRO A 1 607 ? -5.388 -14.346 12.052 1.00 90.12 607 PRO A CA 1
ATOM 4678 C C . PRO A 1 607 ? -6.766 -14.900 12.447 1.00 90.12 607 PRO A C 1
ATOM 4680 O O . PRO A 1 607 ? -7.353 -14.471 13.444 1.00 90.12 607 PRO A O 1
ATOM 4683 N N . ASP A 1 608 ? -7.235 -15.926 11.729 1.00 85.94 608 ASP A N 1
ATOM 4684 C CA . ASP A 1 608 ? -8.542 -16.573 11.951 1.00 85.94 608 ASP A CA 1
ATOM 4685 C C . ASP A 1 608 ? -8.759 -17.056 13.394 1.00 85.94 608 ASP A C 1
ATOM 4687 O O . ASP A 1 608 ? -9.885 -17.088 13.893 1.00 85.94 608 ASP A O 1
ATOM 4691 N N . TRP A 1 609 ? -7.692 -17.456 14.087 1.00 84.44 609 TRP A N 1
ATOM 4692 C CA . TRP A 1 609 ? -7.794 -17.960 15.455 1.00 84.44 609 TRP A CA 1
ATOM 4693 C C . TRP A 1 609 ? -8.095 -16.841 16.467 1.00 84.44 609 TRP A C 1
ATOM 4695 O O . TRP A 1 609 ? -8.932 -17.040 17.350 1.00 84.44 609 TRP A O 1
ATOM 4705 N N . ALA A 1 610 ? -7.469 -15.666 16.320 1.00 81.56 610 ALA A N 1
ATOM 4706 C CA . ALA A 1 610 ? -7.642 -14.525 17.228 1.00 81.56 610 ALA A CA 1
ATOM 4707 C C . ALA A 1 610 ? -9.077 -13.988 17.127 1.00 81.56 610 ALA A C 1
ATOM 4709 O O . ALA A 1 610 ? -9.789 -13.811 18.117 1.00 81.56 610 ALA A O 1
ATOM 4710 N N . MET A 1 611 ? -9.521 -13.881 15.881 1.00 80.94 611 MET A N 1
ATOM 4711 C CA . MET A 1 611 ? -10.883 -13.630 15.440 1.00 80.94 611 MET A CA 1
ATOM 4712 C C . MET A 1 611 ? -11.919 -14.555 16.095 1.00 80.94 611 MET A C 1
ATOM 4714 O O . MET A 1 611 ? -12.825 -14.106 16.798 1.00 80.94 611 MET A O 1
ATOM 4718 N N . GLN A 1 612 ? -11.799 -15.870 15.882 1.00 80.38 612 GLN A N 1
ATOM 4719 C CA . GLN A 1 612 ? -12.777 -16.847 16.370 1.00 80.38 612 GLN A CA 1
ATOM 4720 C C . GLN A 1 612 ? -12.845 -16.900 17.898 1.00 80.38 612 GLN A C 1
ATOM 4722 O O . GLN A 1 612 ? -13.926 -17.097 18.457 1.00 80.38 612 GLN A O 1
ATOM 4727 N N . GLN A 1 613 ? -11.708 -16.733 18.578 1.00 77.19 613 GLN A N 1
ATOM 4728 C CA . GLN A 1 613 ? -11.651 -16.724 20.035 1.00 77.19 613 GLN A CA 1
ATOM 4729 C C . GLN A 1 613 ? -12.439 -15.550 20.622 1.00 77.19 613 GLN A C 1
ATOM 4731 O O . GLN A 1 613 ? -13.231 -15.756 21.543 1.00 77.19 613 GLN A O 1
ATOM 4736 N N . ALA A 1 614 ? -12.259 -14.347 20.075 1.00 75.25 614 ALA A N 1
ATOM 4737 C CA . ALA A 1 614 ? -12.969 -13.164 20.539 1.00 75.25 614 ALA A CA 1
ATOM 4738 C C . ALA A 1 614 ? -14.456 -13.203 20.169 1.00 75.25 614 ALA A C 1
ATOM 4740 O O . ALA A 1 614 ? -15.305 -12.994 21.031 1.00 75.25 614 ALA A O 1
ATOM 4741 N N . LEU A 1 615 ? -14.800 -13.556 18.923 1.00 78.69 615 LEU A N 1
ATOM 4742 C CA . LEU A 1 615 ? -16.196 -13.602 18.466 1.00 78.69 615 LEU A CA 1
ATOM 4743 C C . LEU A 1 615 ? -17.065 -14.580 19.272 1.00 78.69 615 LEU A C 1
ATOM 4745 O O . LEU A 1 615 ? -18.252 -14.322 19.447 1.00 78.69 615 LEU A O 1
ATOM 4749 N N . ARG A 1 616 ? -16.488 -15.675 19.789 1.00 75.81 616 ARG A N 1
ATOM 4750 C CA . ARG A 1 616 ? -17.183 -16.610 20.696 1.00 75.81 616 ARG A CA 1
ATOM 4751 C C . ARG A 1 616 ? -17.449 -16.032 22.086 1.00 75.81 616 ARG A C 1
ATOM 4753 O O . ARG A 1 616 ? -18.347 -16.512 22.769 1.00 75.81 616 ARG A O 1
ATOM 4760 N N . LYS A 1 617 ? -16.638 -15.070 22.527 1.00 75.56 617 LYS A N 1
ATOM 4761 C CA . LYS A 1 617 ? -16.714 -14.464 23.862 1.00 75.56 617 LYS A CA 1
ATOM 4762 C C . LYS A 1 617 ? -17.477 -13.147 23.887 1.00 75.56 617 LYS A C 1
ATOM 4764 O O . LYS A 1 617 ? -18.026 -12.818 24.933 1.00 75.56 617 LYS A O 1
ATOM 4769 N N . ILE A 1 618 ? -17.543 -12.431 22.761 1.00 76.69 618 ILE A N 1
ATOM 4770 C CA . ILE A 1 618 ? -18.344 -11.211 22.628 1.00 76.69 618 ILE A CA 1
ATOM 4771 C C . ILE A 1 618 ? -19.798 -11.555 22.940 1.00 76.69 618 ILE A C 1
ATOM 4773 O O . ILE A 1 618 ? -20.472 -12.249 22.177 1.00 76.69 618 ILE A O 1
ATOM 4777 N N . ARG A 1 619 ? -20.255 -11.068 24.094 1.00 73.12 619 ARG A N 1
ATOM 4778 C CA . ARG A 1 619 ? -21.633 -11.186 24.558 1.00 73.12 619 ARG A CA 1
ATOM 4779 C C . ARG A 1 619 ? -22.373 -9.912 24.217 1.00 73.12 619 ARG A C 1
ATOM 4781 O O . ARG A 1 619 ? -21.909 -8.813 24.513 1.00 73.12 619 ARG A O 1
ATOM 4788 N N . LEU A 1 620 ? -23.538 -10.087 23.615 1.00 68.81 620 LEU A N 1
ATOM 4789 C CA . LEU A 1 620 ? -24.405 -8.979 23.270 1.00 68.81 620 LEU A CA 1
ATOM 4790 C C . LEU A 1 620 ? -24.935 -8.306 24.522 1.00 68.81 620 LEU A C 1
ATOM 4792 O O . LEU A 1 620 ? -25.442 -8.965 25.435 1.00 68.81 620 LEU A O 1
ATOM 4796 N N . CYS A 1 621 ? -24.851 -6.984 24.507 1.00 70.62 621 CYS A N 1
ATOM 4797 C CA . CYS A 1 621 ? -25.559 -6.128 25.428 1.00 70.62 621 CYS A CA 1
ATOM 4798 C C . CYS A 1 621 ? -26.427 -5.168 24.614 1.00 70.62 621 CYS A C 1
ATOM 4800 O O . CYS A 1 621 ? -26.014 -4.740 23.544 1.00 70.62 621 CYS A O 1
ATOM 4802 N N . TYR A 1 622 ? -27.638 -4.868 25.061 1.00 69.75 622 TYR A N 1
ATOM 4803 C CA . TYR A 1 622 ? -28.410 -3.759 24.501 1.00 69.75 622 TYR A CA 1
ATOM 4804 C C . TYR A 1 622 ? -29.329 -3.198 25.570 1.00 69.75 622 TYR A C 1
ATOM 4806 O O . TYR A 1 622 ? -29.763 -3.908 26.486 1.00 69.75 622 TYR A O 1
ATOM 4814 N N . ARG A 1 623 ? -29.636 -1.911 25.454 1.00 70.94 623 ARG A N 1
ATOM 4815 C CA . ARG A 1 623 ? -30.603 -1.277 26.343 1.00 70.94 623 ARG A CA 1
ATOM 4816 C C . ARG A 1 623 ? -32.015 -1.584 25.907 1.00 70.94 623 ARG A C 1
ATOM 4818 O O . ARG A 1 623 ? -32.340 -1.567 24.724 1.00 70.94 623 ARG A O 1
ATOM 4825 N N . ALA A 1 624 ? -32.870 -1.823 26.888 1.00 67.94 624 ALA A N 1
ATOM 4826 C CA . ALA A 1 624 ? -34.293 -1.939 26.658 1.00 67.94 624 ALA A CA 1
ATOM 4827 C C . ALA A 1 624 ? -35.042 -1.128 27.718 1.00 67.94 624 ALA A C 1
ATOM 4829 O O . ALA A 1 624 ? -34.715 -1.180 28.904 1.00 67.94 624 ALA A O 1
ATOM 4830 N N . GLY A 1 625 ? -36.027 -0.348 27.275 1.00 66.62 625 GLY A N 1
ATOM 4831 C CA . GLY A 1 625 ? -36.803 0.529 28.144 1.00 66.62 625 GLY A CA 1
ATOM 4832 C C . GLY A 1 625 ? -37.258 1.820 27.456 1.00 66.62 625 GLY A C 1
ATOM 4833 O O . GLY A 1 625 ? -36.977 2.012 26.268 1.00 66.62 625 GLY A O 1
ATOM 4834 N N . PRO A 1 626 ? -38.000 2.679 28.177 1.00 63.94 626 PRO A N 1
ATOM 4835 C CA . PRO A 1 626 ? -38.392 2.514 29.581 1.00 63.94 626 PRO A CA 1
ATOM 4836 C C . PRO A 1 626 ? -39.534 1.513 29.757 1.00 63.94 626 PRO A C 1
ATOM 4838 O O . PRO A 1 626 ? -40.576 1.615 29.107 1.00 63.94 626 PRO A O 1
ATOM 4841 N N . PHE A 1 627 ? -39.363 0.557 30.674 1.00 67.31 627 PHE A N 1
ATOM 4842 C CA . PHE A 1 627 ? -40.439 -0.353 31.069 1.00 67.31 627 PHE A CA 1
ATOM 4843 C C . PHE A 1 627 ? -41.181 0.187 32.287 1.00 67.31 627 PHE A C 1
ATOM 4845 O O . PHE A 1 627 ? -40.602 0.847 33.149 1.00 67.31 627 PHE A O 1
ATOM 4852 N N . LEU A 1 628 ? -42.484 -0.083 32.343 1.00 64.00 628 LEU A N 1
ATOM 4853 C CA . LEU A 1 628 ? -43.334 0.260 33.478 1.00 64.00 628 LEU A CA 1
ATOM 4854 C C . LEU A 1 628 ? -43.317 -0.889 34.484 1.00 64.00 628 LEU A C 1
ATOM 4856 O O . LEU A 1 628 ? -43.839 -1.966 34.205 1.00 64.00 628 LEU A O 1
ATOM 4860 N N . PHE A 1 629 ? -42.753 -0.634 35.659 1.00 63.72 629 PHE A N 1
ATOM 4861 C CA . PHE A 1 629 ? -42.709 -1.576 36.769 1.00 63.72 629 PHE A CA 1
ATOM 4862 C C . PHE A 1 629 ? -43.798 -1.234 37.782 1.00 63.72 629 PHE A C 1
ATOM 4864 O O . PHE A 1 629 ? -44.062 -0.062 38.058 1.00 63.72 629 PHE A O 1
ATOM 4871 N N . GLN A 1 630 ? -44.441 -2.263 38.334 1.00 55.78 630 GLN A N 1
ATOM 4872 C CA . GLN A 1 630 ? -45.475 -2.111 39.363 1.00 55.78 630 GLN A CA 1
ATOM 4873 C C . GLN A 1 630 ? -44.886 -1.813 40.755 1.00 55.78 630 GLN A C 1
ATOM 4875 O O . GLN A 1 630 ? -45.572 -1.243 41.603 1.00 55.78 630 GLN A O 1
ATOM 4880 N N . GLU A 1 631 ? -43.620 -2.166 40.978 1.00 60.12 631 GLU A N 1
ATOM 4881 C CA . GLU A 1 631 ? -42.838 -1.814 42.165 1.00 60.12 631 GLU A CA 1
ATOM 4882 C C . GLU A 1 631 ? -41.686 -0.886 41.778 1.00 60.12 631 GLU A C 1
ATOM 4884 O O . GLU A 1 631 ? -41.325 -0.825 40.609 1.00 60.12 631 GLU A O 1
ATOM 4889 N N . ASP A 1 632 ? -41.119 -0.154 42.743 1.00 55.97 632 ASP A N 1
ATOM 4890 C CA . ASP A 1 632 ? -39.996 0.758 42.501 1.00 55.97 632 ASP A CA 1
ATOM 4891 C C . ASP A 1 632 ? -38.684 -0.035 42.344 1.00 55.97 632 ASP A C 1
ATOM 4893 O O . ASP A 1 632 ? -38.117 -0.457 43.359 1.00 55.97 632 ASP A O 1
ATOM 4897 N N . PRO A 1 633 ? -38.185 -0.243 41.107 1.00 54.16 633 PRO A N 1
ATOM 4898 C CA . PRO A 1 633 ? -37.012 -1.064 40.848 1.00 54.16 633 PRO A CA 1
ATOM 4899 C C . PRO A 1 633 ? -35.719 -0.419 41.364 1.00 54.16 633 PRO A C 1
ATOM 4901 O O . PRO A 1 633 ? -34.701 -1.103 41.424 1.00 54.16 633 PRO A O 1
ATOM 4904 N N . LEU A 1 634 ? -35.756 0.870 41.738 1.00 55.16 634 LEU A N 1
ATOM 4905 C CA . LEU A 1 634 ? -34.607 1.666 42.173 1.00 55.16 634 LEU A CA 1
ATOM 4906 C C . LEU A 1 634 ? -34.390 1.650 43.697 1.00 55.16 634 LEU A C 1
ATOM 4908 O O . LEU A 1 634 ? -33.412 2.235 44.174 1.00 55.16 634 LEU A O 1
ATOM 4912 N N . LYS A 1 635 ? -35.273 1.008 44.480 1.00 53.53 635 LYS A N 1
ATOM 4913 C CA . LYS A 1 635 ? -35.104 0.900 45.939 1.00 53.53 635 LYS A CA 1
ATOM 4914 C C . LYS A 1 635 ? -33.906 0.021 46.288 1.00 53.53 635 LYS A C 1
ATOM 4916 O O . LYS A 1 635 ? -33.773 -1.091 45.789 1.00 53.53 635 LYS A O 1
ATOM 4921 N N . SER A 1 636 ? -33.052 0.530 47.178 1.00 44.41 636 SER A N 1
ATOM 4922 C CA . SER A 1 636 ? -31.808 -0.126 47.573 1.00 44.41 636 SER A CA 1
ATOM 4923 C C . SER A 1 636 ? -32.045 -1.546 48.096 1.00 44.41 636 SER A C 1
ATOM 4925 O O . SER A 1 636 ? -32.791 -1.775 49.053 1.00 44.41 636 SER A O 1
ATOM 4927 N N . LEU A 1 637 ? -31.353 -2.513 47.494 1.00 46.47 637 LEU A N 1
ATOM 4928 C CA . LEU A 1 637 ? -31.096 -3.790 48.148 1.00 46.47 637 LEU A CA 1
ATOM 4929 C C . LEU A 1 637 ? -30.329 -3.482 49.441 1.00 46.47 637 LEU A C 1
ATOM 4931 O O . LEU A 1 637 ? -29.313 -2.785 49.431 1.00 46.47 637 LEU A O 1
ATOM 4935 N N . SER A 1 638 ? -30.859 -3.930 50.579 1.00 35.97 638 SER A N 1
ATOM 4936 C CA . SER A 1 638 ? -30.233 -3.690 51.881 1.00 35.97 638 SER A CA 1
ATOM 4937 C C . SER A 1 638 ? -28.835 -4.336 51.901 1.00 35.97 638 SER A C 1
ATOM 4939 O O . SER A 1 638 ? -28.731 -5.520 51.587 1.00 35.97 638 SER A O 1
ATOM 4941 N N . PRO A 1 639 ? -27.761 -3.619 52.291 1.00 36.19 639 PRO A N 1
ATOM 4942 C CA . PRO A 1 639 ? -26.369 -4.077 52.149 1.00 36.19 639 PRO A CA 1
ATOM 4943 C C . PRO A 1 639 ? -25.966 -5.232 53.088 1.00 36.19 639 PRO A C 1
ATOM 4945 O O . PRO A 1 639 ? -24.798 -5.597 53.159 1.00 36.19 639 PRO A O 1
ATOM 4948 N N . THR A 1 640 ? -26.908 -5.827 53.819 1.00 31.53 640 THR A N 1
ATOM 4949 C CA . THR A 1 640 ? -26.671 -6.898 54.801 1.00 31.53 640 THR A CA 1
ATOM 4950 C C . THR A 1 640 ? -26.918 -8.317 54.277 1.00 31.53 640 THR A C 1
ATOM 4952 O O . THR A 1 640 ? -27.002 -9.238 55.081 1.00 31.53 640 THR A O 1
ATOM 4955 N N . GLY A 1 641 ? -27.020 -8.521 52.959 1.00 34.75 641 GLY A N 1
ATOM 4956 C CA . GLY A 1 641 ? -27.371 -9.823 52.370 1.00 34.75 641 GLY A CA 1
ATOM 4957 C C . GLY A 1 641 ? -26.491 -10.300 51.214 1.00 34.75 641 GLY A C 1
ATOM 4958 O O . GLY A 1 641 ? -26.977 -11.054 50.384 1.00 34.75 641 GLY A O 1
ATOM 4959 N N . ALA A 1 642 ? -25.223 -9.889 51.127 1.00 34.34 642 ALA A N 1
ATOM 4960 C CA . ALA A 1 642 ? -24.328 -10.292 50.031 1.00 34.34 642 ALA A CA 1
ATOM 4961 C C . ALA A 1 642 ? -23.876 -11.779 50.055 1.00 34.34 642 ALA A C 1
ATOM 4963 O O . ALA A 1 642 ? -22.985 -12.146 49.299 1.00 34.34 642 ALA A O 1
ATOM 4964 N N . GLU A 1 643 ? -24.475 -12.643 50.885 1.00 33.72 643 GLU A N 1
ATOM 4965 C CA . GLU A 1 643 ? -24.183 -14.092 50.900 1.00 33.72 643 GLU A CA 1
ATOM 4966 C C . GLU A 1 643 ? -25.411 -15.007 50.770 1.00 33.72 643 GLU A C 1
ATOM 4968 O O . GLU A 1 643 ? -25.252 -16.224 50.708 1.00 33.72 643 GLU A O 1
ATOM 4973 N N . GLU A 1 644 ? -26.629 -14.480 50.640 1.00 30.80 644 GLU A N 1
ATOM 4974 C CA . GLU A 1 644 ? -27.789 -15.321 50.335 1.00 30.80 644 GLU A CA 1
ATOM 4975 C C . GLU A 1 644 ? -28.403 -14.875 49.014 1.00 30.80 644 GLU A C 1
ATOM 4977 O O . GLU A 1 644 ? -29.019 -13.815 48.921 1.00 30.80 644 GLU A O 1
ATOM 4982 N N . THR A 1 645 ? -28.237 -15.711 47.981 1.00 30.00 645 THR A N 1
ATOM 4983 C CA . THR A 1 645 ? -29.099 -15.713 46.792 1.00 30.00 645 THR A CA 1
ATOM 4984 C C . THR A 1 645 ? -30.537 -15.471 47.248 1.00 30.00 645 THR A C 1
ATOM 4986 O O . THR A 1 645 ? -31.041 -16.293 48.026 1.00 30.00 645 THR A O 1
ATOM 4989 N N . PRO A 1 646 ? -31.203 -14.382 46.819 1.00 33.34 646 PRO A N 1
ATOM 4990 C CA . PRO A 1 646 ? -32.594 -14.178 47.179 1.00 33.34 646 PRO A CA 1
ATOM 4991 C C . PRO A 1 646 ? -33.387 -15.412 46.725 1.00 33.34 646 PRO A C 1
ATOM 4993 O O . PRO A 1 646 ? -33.100 -15.958 45.651 1.00 33.34 646 PRO A O 1
ATOM 4996 N N . PRO A 1 647 ? -34.337 -15.914 47.537 1.00 27.39 647 PRO A N 1
ATOM 4997 C CA . PRO A 1 647 ? -35.165 -17.035 47.122 1.00 27.39 647 PRO A CA 1
ATOM 4998 C C . PRO A 1 647 ? -35.823 -16.680 45.782 1.00 27.39 647 PRO A C 1
ATOM 5000 O O . PRO A 1 647 ? -36.207 -15.520 45.600 1.00 27.39 647 PRO A O 1
ATOM 5003 N N . PRO A 1 648 ? -35.939 -17.635 44.839 1.00 32.66 648 PRO A N 1
ATOM 5004 C CA . PRO A 1 648 ? -36.572 -17.366 43.558 1.00 32.66 648 PRO A CA 1
ATOM 5005 C C . PRO A 1 648 ? -37.946 -16.761 43.831 1.00 32.66 648 PRO A C 1
ATOM 5007 O O . PRO A 1 648 ? -38.732 -17.333 44.594 1.00 32.66 648 PRO A O 1
ATOM 5010 N N . SER A 1 649 ? -38.187 -15.581 43.251 1.00 34.03 649 SER A N 1
ATOM 5011 C CA . SER A 1 649 ? -39.489 -14.922 43.288 1.00 34.03 649 SER A CA 1
ATOM 5012 C C . SER A 1 649 ? -40.568 -15.964 42.990 1.00 34.03 649 SER A C 1
ATOM 5014 O O . SER A 1 649 ? -40.413 -16.793 42.084 1.00 34.03 649 SER A O 1
ATOM 5016 N N . ALA A 1 650 ? -41.615 -15.994 43.817 1.00 28.64 650 ALA A N 1
ATOM 5017 C CA . ALA A 1 650 ? -42.723 -16.916 43.631 1.00 28.64 650 ALA A CA 1
ATOM 5018 C C . ALA A 1 650 ? -43.235 -16.788 42.190 1.00 28.64 650 ALA A C 1
ATOM 5020 O O . ALA A 1 650 ? -43.337 -15.682 41.663 1.00 28.64 650 ALA A O 1
ATOM 5021 N N . ALA A 1 651 ? -43.522 -17.922 41.544 1.00 33.69 651 ALA A N 1
ATOM 5022 C CA . ALA A 1 651 ? -43.984 -17.969 40.161 1.00 33.69 651 ALA A CA 1
ATOM 5023 C C . ALA A 1 651 ? -45.155 -16.986 39.945 1.00 33.69 651 ALA A C 1
ATOM 5025 O O . ALA A 1 651 ? -46.275 -17.265 40.369 1.00 33.69 651 ALA A O 1
ATOM 5026 N N . GLY A 1 652 ? -44.867 -15.834 39.331 1.00 37.56 652 GLY A N 1
ATOM 5027 C CA . GLY A 1 652 ? -45.827 -14.752 39.099 1.00 37.56 652 GLY A CA 1
ATOM 5028 C C . GLY A 1 652 ? -45.329 -13.330 39.398 1.00 37.56 652 GLY A C 1
ATOM 5029 O O . GLY A 1 652 ? -45.898 -12.407 38.835 1.00 37.56 652 GLY A O 1
ATOM 5030 N N . ASP A 1 653 ? -44.273 -13.143 40.201 1.00 37.69 653 ASP A N 1
ATOM 5031 C CA . ASP A 1 653 ? -43.758 -11.812 40.617 1.00 37.69 653 ASP A CA 1
ATOM 5032 C C . ASP A 1 653 ? -42.439 -11.422 39.908 1.00 37.69 653 ASP A C 1
ATOM 5034 O O . ASP A 1 653 ? -41.604 -10.681 40.429 1.00 37.69 653 ASP A O 1
ATOM 5038 N N . GLY A 1 654 ? -42.187 -11.984 38.724 1.00 43.28 654 GLY A N 1
ATOM 5039 C CA . GLY A 1 654 ? -41.006 -11.660 37.922 1.00 43.28 654 GLY A CA 1
ATOM 5040 C C . GLY A 1 654 ? -41.202 -10.362 37.146 1.00 43.28 654 GLY A C 1
ATOM 5041 O O . GLY A 1 654 ? -42.281 -10.111 36.614 1.00 43.28 654 GLY A O 1
ATOM 5042 N N . VAL A 1 655 ? -40.151 -9.549 37.028 1.00 48.84 655 VAL A N 1
ATOM 5043 C CA . VAL A 1 655 ? -40.166 -8.407 36.115 1.00 48.84 655 VAL A CA 1
ATOM 5044 C C . VAL A 1 655 ? -40.463 -8.899 34.694 1.00 48.84 655 VAL A C 1
ATOM 5046 O O . VAL A 1 655 ? -39.696 -9.660 34.104 1.00 48.84 655 VAL A O 1
ATOM 5049 N N . HIS A 1 656 ? -41.566 -8.423 34.120 1.00 57.38 656 HIS A N 1
ATOM 5050 C CA . HIS A 1 656 ? -41.966 -8.743 32.754 1.00 57.38 656 HIS A CA 1
ATOM 5051 C C . HIS A 1 656 ? -41.225 -7.852 31.748 1.00 57.38 656 HIS A C 1
ATOM 5053 O O . HIS A 1 656 ? -41.732 -6.807 31.343 1.00 57.38 656 HIS A O 1
ATOM 5059 N N . VAL A 1 657 ? -40.023 -8.266 31.340 1.00 57.59 657 VAL A N 1
ATOM 5060 C CA . VAL A 1 657 ? -39.246 -7.576 30.299 1.00 57.59 657 VAL A CA 1
ATOM 5061 C C . VAL A 1 657 ? -39.340 -8.361 28.976 1.00 57.59 657 VAL A C 1
ATOM 5063 O O . VAL A 1 657 ? -39.107 -9.572 28.984 1.00 57.59 657 VAL A O 1
ATOM 5066 N N . PRO A 1 658 ? -39.703 -7.738 27.836 1.00 57.59 658 PRO A N 1
ATOM 5067 C CA . PRO A 1 658 ? -39.783 -8.414 26.540 1.00 57.59 658 PRO A CA 1
ATOM 5068 C C . PRO A 1 658 ? -38.399 -8.819 26.013 1.00 57.59 658 PRO A C 1
ATOM 5070 O O . PRO A 1 658 ? -37.591 -7.972 25.642 1.00 57.59 658 PRO A O 1
ATOM 5073 N N . VAL A 1 659 ? -38.162 -10.130 25.932 1.00 58.38 659 VAL A N 1
ATOM 5074 C CA . VAL A 1 659 ? -36.888 -10.721 25.500 1.00 58.38 659 VAL A CA 1
ATOM 5075 C C . VAL A 1 659 ? -36.938 -11.133 24.024 1.00 58.38 659 VAL A C 1
ATOM 5077 O O . VAL A 1 659 ? -37.951 -11.653 23.548 1.00 58.38 659 VAL A O 1
ATOM 5080 N N . VAL A 1 660 ? -35.826 -10.975 23.301 1.00 60.62 660 VAL A N 1
ATOM 5081 C CA . VAL A 1 660 ? -35.646 -11.568 21.965 1.00 60.62 660 VAL A CA 1
ATOM 5082 C C . VAL A 1 660 ? -35.688 -13.105 22.084 1.00 60.62 660 VAL A C 1
ATOM 5084 O O . VAL A 1 660 ? -34.980 -13.664 22.916 1.00 60.62 660 VAL A O 1
ATOM 5087 N N . PRO A 1 661 ? -36.478 -13.827 21.264 1.00 55.88 661 PRO A N 1
ATOM 5088 C CA . PRO A 1 661 ? -36.740 -15.264 21.449 1.00 55.88 661 PRO A CA 1
ATOM 5089 C C . PRO A 1 661 ? -35.545 -16.189 21.165 1.00 55.88 661 PRO A C 1
ATOM 5091 O O . PRO A 1 661 ? -35.649 -17.401 21.347 1.00 55.88 661 PRO A O 1
ATOM 5094 N N . TYR A 1 662 ? -34.428 -15.641 20.698 1.00 57.44 662 TYR A N 1
ATOM 5095 C CA . TYR A 1 662 ? -33.189 -16.368 20.454 1.00 57.44 662 TYR A CA 1
ATOM 5096 C C . TYR A 1 662 ? -32.217 -16.055 21.594 1.00 57.44 662 TYR A C 1
ATOM 5098 O O . TYR A 1 662 ? -32.135 -14.899 21.996 1.00 57.44 662 TYR A O 1
ATOM 5106 N N . GLY A 1 663 ? -31.483 -17.055 22.093 1.00 59.75 663 GLY A N 1
ATOM 5107 C CA . GLY A 1 663 ? -30.493 -16.902 23.171 1.00 59.75 663 GLY A CA 1
ATOM 5108 C C . GLY A 1 663 ? -31.076 -16.893 24.591 1.00 59.75 663 GLY A C 1
ATOM 5109 O O . GLY A 1 663 ? -32.285 -16.790 24.788 1.00 59.75 663 GLY A O 1
ATOM 5110 N N . LYS A 1 664 ? -30.198 -17.041 25.589 1.00 65.50 664 LYS A N 1
ATOM 5111 C CA . LYS A 1 664 ? -30.532 -16.827 27.003 1.00 65.50 664 LYS A CA 1
ATOM 5112 C C . LYS A 1 664 ? -30.083 -15.435 27.408 1.00 65.50 664 LYS A C 1
ATOM 5114 O O . LYS A 1 664 ? -28.961 -15.035 27.095 1.00 65.50 664 LYS A O 1
ATOM 5119 N N . TRP A 1 665 ? -30.949 -14.726 28.113 1.00 68.19 665 TRP A N 1
ATOM 5120 C CA . TRP A 1 665 ? -30.733 -13.338 28.481 1.00 68.19 665 TRP A CA 1
ATOM 5121 C C . TRP A 1 665 ? -30.874 -13.161 29.987 1.00 68.19 665 TRP A C 1
ATOM 5123 O O . TRP A 1 665 ? -31.806 -13.686 30.598 1.00 68.19 665 TRP A O 1
ATOM 5133 N N . SER A 1 666 ? -29.984 -12.362 30.561 1.00 70.56 666 SER A N 1
ATOM 5134 C CA . SER A 1 666 ? -30.160 -11.799 31.894 1.00 70.56 666 SER A CA 1
ATOM 5135 C C . SER A 1 666 ? -30.468 -10.313 31.771 1.00 70.56 666 SER A C 1
ATOM 5137 O O . SER A 1 666 ? -29.904 -9.599 30.940 1.00 70.56 666 SER A O 1
ATOM 5139 N N . TRP A 1 667 ? -31.404 -9.859 32.590 1.00 70.88 667 TRP A N 1
ATOM 5140 C CA . TRP A 1 667 ? -31.774 -8.467 32.747 1.00 70.88 667 TRP A CA 1
ATOM 5141 C C . TRP A 1 667 ? -30.939 -7.858 33.862 1.00 70.88 667 TRP A C 1
ATOM 5143 O O . TRP A 1 667 ? -31.014 -8.273 35.016 1.00 70.88 667 TRP A O 1
ATOM 5153 N N . LEU A 1 668 ? -30.134 -6.866 33.513 1.00 71.06 668 LEU A N 1
ATOM 5154 C CA . LEU A 1 668 ? -29.396 -6.044 34.454 1.00 71.06 668 LEU A CA 1
ATOM 5155 C C . LEU A 1 668 ? -30.310 -4.891 34.878 1.00 71.06 668 LEU A C 1
ATOM 5157 O O . LEU A 1 668 ? -30.452 -3.891 34.169 1.00 71.06 668 LEU A O 1
ATOM 5161 N N . GLN A 1 669 ? -30.946 -5.047 36.038 1.00 69.75 669 GLN A N 1
ATOM 5162 C CA . GLN A 1 669 ? -31.829 -4.040 36.617 1.00 69.75 669 GLN A CA 1
ATOM 5163 C C . GLN A 1 669 ? -31.004 -2.973 37.346 1.00 69.75 669 GLN A C 1
ATOM 5165 O O . GLN A 1 669 ? -30.241 -3.338 38.248 1.00 69.75 669 GLN A O 1
ATOM 5170 N N . PRO A 1 670 ? -31.147 -1.673 37.025 1.00 68.94 670 PRO A N 1
ATOM 5171 C CA . PRO A 1 670 ? -30.447 -0.632 37.761 1.00 68.94 670 PRO A CA 1
ATOM 5172 C C . PRO A 1 670 ? -31.043 -0.411 39.156 1.00 68.94 670 PRO A C 1
ATOM 5174 O O . PRO A 1 670 ? -32.255 -0.481 39.349 1.00 68.94 670 PRO A O 1
ATOM 5177 N N . TYR A 1 671 ? -30.191 -0.062 40.114 1.00 64.81 671 TYR A N 1
ATOM 5178 C CA . TYR A 1 671 ? -30.547 0.392 41.455 1.00 64.81 671 TYR A CA 1
ATOM 5179 C C . TYR A 1 671 ? -29.548 1.456 41.929 1.00 64.81 671 TYR A C 1
ATOM 5181 O O . TYR A 1 671 ? -28.407 1.495 41.469 1.00 64.81 671 TYR A O 1
ATOM 5189 N N . ILE A 1 672 ? -29.962 2.346 42.834 1.00 65.12 672 ILE A N 1
ATOM 5190 C CA . ILE A 1 672 ? -29.126 3.475 43.276 1.00 65.12 672 ILE A CA 1
ATOM 5191 C C . ILE A 1 672 ? -28.431 3.131 44.598 1.00 65.12 672 ILE A C 1
ATOM 5193 O O . ILE A 1 672 ? -29.089 2.773 45.578 1.00 65.12 672 ILE A O 1
ATOM 5197 N N . VAL A 1 673 ? -27.106 3.292 44.644 1.00 63.78 673 VAL A N 1
ATOM 5198 C CA . VAL A 1 673 ? -26.288 3.200 45.865 1.00 63.78 673 VAL A CA 1
ATOM 5199 C C . VAL A 1 673 ? -25.420 4.443 45.968 1.00 63.78 673 VAL A C 1
ATOM 5201 O O . VAL A 1 673 ? -24.644 4.716 45.063 1.00 63.78 673 VAL A O 1
ATOM 5204 N N . ASP A 1 674 ? -25.553 5.199 47.060 1.00 65.62 674 ASP A N 1
ATOM 5205 C CA . ASP A 1 674 ? -24.755 6.407 47.343 1.00 65.62 674 ASP A CA 1
ATOM 5206 C C . ASP A 1 674 ? -24.760 7.478 46.228 1.00 65.62 674 ASP A C 1
ATOM 5208 O O . ASP A 1 674 ? -23.866 8.315 46.152 1.00 65.62 674 ASP A O 1
ATOM 5212 N N . GLY A 1 675 ? -25.800 7.494 45.386 1.00 60.12 675 GLY A N 1
ATOM 5213 C CA . GLY A 1 675 ? -25.934 8.414 44.249 1.00 60.12 675 GLY A CA 1
ATOM 5214 C C . GLY A 1 675 ? -25.448 7.849 42.911 1.00 60.12 675 GLY A C 1
ATOM 5215 O O . GLY A 1 675 ? -25.745 8.447 41.880 1.00 60.12 675 GLY A O 1
ATOM 5216 N N . ASP A 1 676 ? -24.801 6.682 42.913 1.00 55.56 676 ASP A N 1
ATOM 5217 C CA . ASP A 1 676 ? -24.358 5.978 41.711 1.00 55.56 676 ASP A CA 1
ATOM 5218 C C . ASP A 1 676 ? -25.357 4.888 41.299 1.00 55.56 676 ASP A C 1
ATOM 5220 O O . ASP A 1 676 ? -25.932 4.184 42.137 1.00 55.56 676 ASP A O 1
ATOM 5224 N N . ILE A 1 677 ? -25.554 4.723 39.988 1.00 62.97 677 ILE A N 1
ATOM 5225 C CA . ILE A 1 677 ? -26.364 3.637 39.424 1.00 62.97 677 ILE A CA 1
ATOM 5226 C C . ILE A 1 677 ? -25.510 2.365 39.379 1.00 62.97 677 ILE A C 1
ATOM 5228 O O . ILE A 1 677 ? -24.490 2.314 38.693 1.00 62.97 677 ILE A O 1
ATOM 5232 N N . LYS A 1 678 ? -25.949 1.323 40.082 1.00 64.06 678 LYS A N 1
ATOM 5233 C CA . LYS A 1 678 ? -25.422 -0.046 39.995 1.00 64.06 678 LYS A CA 1
ATOM 5234 C C . LYS A 1 678 ? -26.447 -0.942 39.314 1.00 64.06 678 LYS A C 1
ATOM 5236 O O . LYS A 1 678 ? -27.608 -0.562 39.238 1.00 64.06 678 LYS A O 1
ATOM 5241 N N . TYR A 1 679 ? -26.051 -2.125 38.843 1.00 64.12 679 TYR A N 1
ATOM 5242 C CA . TYR A 1 679 ? -27.002 -3.087 38.274 1.00 64.12 679 TYR A CA 1
ATOM 5243 C C . TYR A 1 679 ? -26.944 -4.429 38.991 1.00 64.12 679 TYR A C 1
ATOM 5245 O O . TYR A 1 679 ? -25.883 -4.837 39.456 1.00 64.12 679 TYR A O 1
ATOM 5253 N N . CYS A 1 680 ? -28.096 -5.085 39.096 1.00 63.78 680 CYS A N 1
ATOM 5254 C CA . CYS A 1 680 ? -28.254 -6.429 39.638 1.00 63.78 680 CYS A CA 1
ATOM 5255 C C . CYS A 1 680 ? -28.774 -7.345 38.525 1.00 63.78 680 CYS A C 1
ATOM 5257 O O . CYS A 1 680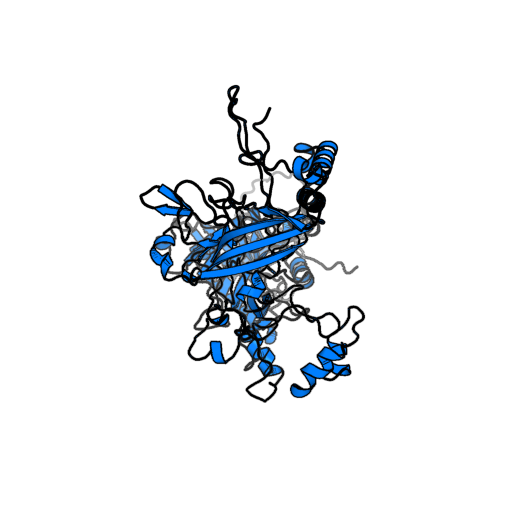 ? -29.719 -6.983 37.821 1.00 63.78 680 CYS A O 1
ATOM 5259 N N . SER A 1 681 ? -28.145 -8.507 38.350 1.00 62.91 681 SER A N 1
ATOM 5260 C CA . SER A 1 681 ? -28.534 -9.470 37.319 1.00 62.91 681 SER A CA 1
ATOM 5261 C C . SER A 1 681 ? -29.748 -10.285 37.749 1.00 62.91 681 SER A C 1
ATOM 5263 O O . SER A 1 681 ? -29.749 -10.898 38.814 1.00 62.91 681 SER A O 1
ATOM 5265 N N . GLN A 1 682 ? -30.758 -10.338 36.888 1.00 64.75 682 GLN A N 1
ATOM 5266 C CA . GLN A 1 682 ? -31.916 -11.215 37.007 1.00 64.75 682 GLN A CA 1
ATOM 5267 C C . GLN A 1 682 ? -31.994 -12.117 35.779 1.00 64.75 682 GLN A C 1
ATOM 5269 O O . GLN A 1 682 ? -31.946 -11.639 34.647 1.00 64.75 682 GLN A O 1
ATOM 5274 N N . ASP A 1 683 ? -32.125 -13.424 35.983 1.00 60.19 683 ASP A N 1
ATOM 5275 C CA . ASP A 1 683 ? -32.311 -14.362 34.876 1.00 60.19 683 ASP A CA 1
ATOM 5276 C C . ASP A 1 683 ? -33.708 -14.190 34.273 1.00 60.19 683 ASP A C 1
ATOM 5278 O O . ASP A 1 683 ? -34.713 -14.296 34.980 1.00 60.19 683 ASP A O 1
ATOM 5282 N N . VAL A 1 684 ? -33.783 -13.953 32.960 1.00 61.59 684 VAL A N 1
ATOM 5283 C CA . VAL A 1 684 ? -35.057 -13.810 32.239 1.00 61.59 684 VAL A CA 1
ATOM 5284 C C . VAL A 1 684 ? -35.271 -15.022 31.340 1.00 61.59 684 VAL A C 1
ATOM 5286 O O . VAL A 1 684 ? -35.324 -14.942 30.115 1.00 61.59 684 VAL A O 1
ATOM 5289 N N . ASP A 1 685 ? -35.409 -16.191 31.961 1.00 48.31 685 ASP A N 1
ATOM 5290 C CA . ASP A 1 685 ? -35.767 -17.428 31.267 1.00 48.31 685 ASP A CA 1
ATOM 5291 C C . ASP A 1 685 ? -37.298 -17.515 31.117 1.00 48.31 685 ASP A C 1
ATOM 5293 O O . ASP A 1 685 ? -37.944 -18.249 31.865 1.00 48.31 685 ASP A O 1
ATOM 5297 N N . ARG A 1 686 ? -37.889 -16.751 30.179 1.00 42.22 686 ARG A N 1
ATOM 5298 C CA . ARG A 1 686 ? -39.137 -17.074 29.431 1.00 42.22 686 ARG A CA 1
ATOM 5299 C C . ARG A 1 686 ? -39.672 -15.868 28.652 1.00 42.22 686 ARG A C 1
ATOM 5301 O O . ARG A 1 686 ? -40.204 -14.926 29.227 1.00 42.22 686 ARG A O 1
ATOM 5308 N N . ALA A 1 687 ? -3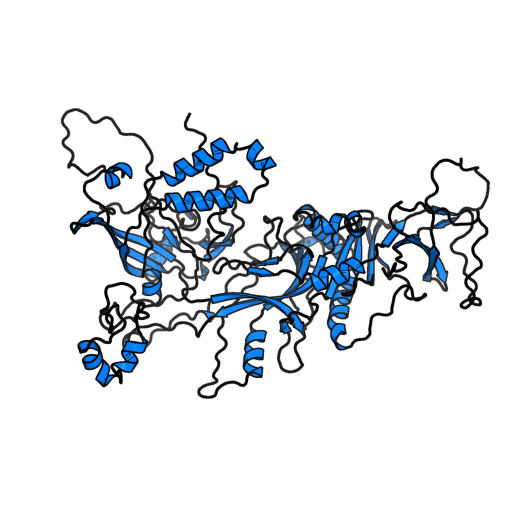9.670 -15.974 27.325 1.00 34.06 687 ALA A N 1
ATOM 5309 C CA . ALA A 1 687 ? -40.655 -15.282 26.504 1.00 34.06 687 ALA A CA 1
ATOM 5310 C C . ALA A 1 687 ? -41.992 -16.034 26.637 1.00 34.06 687 ALA A C 1
ATOM 5312 O O . ALA A 1 687 ? -42.115 -17.149 26.126 1.00 34.06 687 ALA A O 1
ATOM 5313 N N . GLU A 1 688 ? -42.984 -15.471 27.333 1.00 36.56 688 GLU A N 1
ATOM 5314 C CA . GLU A 1 688 ? -44.347 -16.006 27.266 1.00 36.56 688 GLU A CA 1
ATOM 5315 C C . GLU A 1 688 ? -45.124 -15.411 26.087 1.00 36.56 688 GLU A C 1
ATOM 5317 O O . GLU A 1 688 ? -45.125 -14.213 25.802 1.00 36.56 688 GLU A O 1
ATOM 5322 N N . VAL A 1 689 ? -45.757 -16.328 25.365 1.00 33.41 689 VAL A N 1
ATOM 5323 C CA . VAL A 1 689 ? -46.571 -16.119 24.176 1.00 33.41 689 VAL A CA 1
ATOM 5324 C C . VAL A 1 689 ? -47.900 -15.472 24.570 1.00 33.41 689 VAL A C 1
ATOM 5326 O O . VAL A 1 689 ? -48.629 -16.036 25.370 1.00 33.41 689 VAL A O 1
ATOM 5329 N N . LYS A 1 690 ? -48.225 -14.344 23.922 1.00 33.34 690 LYS A N 1
ATOM 5330 C CA . LYS A 1 690 ? -49.561 -13.729 23.751 1.00 33.34 690 LYS A CA 1
ATOM 5331 C C . LYS A 1 690 ? -50.534 -13.777 24.948 1.00 33.34 690 LYS A C 1
ATOM 5333 O O . LYS A 1 690 ? -51.212 -14.775 25.158 1.00 33.34 690 LYS A O 1
ATOM 5338 N N . GLY A 1 691 ? -50.900 -12.577 25.406 1.00 34.78 691 GLY A N 1
ATOM 5339 C CA . GLY A 1 691 ? -52.312 -12.187 25.306 1.00 34.78 691 GLY A CA 1
ATOM 5340 C C . GLY A 1 691 ? -53.117 -11.988 26.584 1.00 34.78 691 GLY A C 1
ATOM 5341 O O . GLY A 1 691 ? -54.338 -12.048 26.476 1.00 34.78 691 GLY A O 1
ATOM 5342 N N . ASP A 1 692 ? -52.508 -11.669 27.726 1.00 26.56 692 ASP A N 1
ATOM 5343 C CA . ASP A 1 692 ? -53.288 -11.204 28.875 1.00 26.56 692 ASP A CA 1
ATOM 5344 C C . ASP A 1 692 ? -53.399 -9.675 28.901 1.00 26.56 692 ASP A C 1
ATOM 5346 O O . ASP A 1 692 ? -52.427 -8.920 28.872 1.00 26.56 692 ASP A O 1
ATOM 5350 N N . VAL A 1 693 ? -54.652 -9.229 28.868 1.00 31.89 693 VAL A N 1
ATOM 5351 C CA . VAL A 1 693 ? -55.081 -7.835 28.922 1.00 31.89 693 VAL A CA 1
ATOM 5352 C C . VAL A 1 693 ? -54.561 -7.208 30.217 1.00 31.89 693 VAL A C 1
ATOM 5354 O O . VAL A 1 693 ? -54.902 -7.668 31.303 1.00 31.89 693 VAL A O 1
ATOM 5357 N N . LEU A 1 694 ? -53.776 -6.131 30.094 1.00 30.50 694 LEU A N 1
ATOM 5358 C CA . LEU A 1 694 ? -53.369 -5.263 31.202 1.00 30.50 694 LEU A CA 1
ATOM 5359 C C . LEU A 1 694 ? -54.613 -4.779 31.973 1.00 30.50 694 LEU A C 1
ATOM 5361 O O . LEU A 1 694 ? -55.294 -3.839 31.555 1.00 30.50 694 LEU A O 1
ATOM 5365 N N . GLU A 1 695 ? -54.917 -5.408 33.110 1.00 31.89 695 GLU A N 1
ATOM 5366 C CA . GLU A 1 695 ? -55.824 -4.837 34.105 1.00 31.89 695 GLU A CA 1
ATOM 5367 C C . GLU A 1 695 ? -55.176 -3.560 34.656 1.00 31.89 695 GLU A C 1
ATOM 5369 O O . GLU A 1 695 ? -54.191 -3.606 35.393 1.00 31.89 695 GLU A O 1
ATOM 5374 N N . VAL A 1 696 ? -55.737 -2.397 34.314 1.00 32.28 696 VAL A N 1
ATOM 5375 C CA . VAL A 1 696 ? -55.294 -1.103 34.849 1.00 32.28 696 VAL A CA 1
ATOM 5376 C C . VAL A 1 696 ? -55.662 -1.024 36.334 1.00 32.28 696 VAL A C 1
ATOM 5378 O O . VAL A 1 696 ? -56.736 -0.548 36.709 1.00 32.28 696 VAL A O 1
ATOM 5381 N N . ARG A 1 697 ? -54.767 -1.496 37.204 1.00 38.22 697 ARG A N 1
ATOM 5382 C CA . ARG A 1 697 ? -54.841 -1.267 38.651 1.00 38.22 697 ARG A CA 1
ATOM 5383 C C . ARG A 1 697 ? -54.081 0.011 39.008 1.00 38.22 697 ARG A C 1
ATOM 5385 O O . ARG A 1 697 ? -52.990 0.260 38.511 1.00 38.22 697 ARG A O 1
ATOM 5392 N N . LYS A 1 698 ? -54.664 0.839 39.881 1.00 36.97 698 LYS A N 1
ATOM 5393 C CA . LYS A 1 698 ? -54.039 2.068 40.402 1.00 36.97 698 LYS A CA 1
ATOM 5394 C C . LYS A 1 698 ? -52.956 1.714 41.434 1.00 36.97 698 LYS A C 1
ATOM 5396 O O . LYS A 1 698 ? -53.237 1.722 42.628 1.00 36.97 698 LYS A O 1
ATOM 5401 N N . TYR A 1 699 ? -51.747 1.411 40.976 1.00 46.78 699 TYR A N 1
ATOM 5402 C CA . TYR A 1 699 ? -50.535 1.330 41.801 1.00 46.78 699 TYR A CA 1
ATOM 5403 C C . TYR A 1 699 ? -49.548 2.438 41.386 1.00 46.78 699 TYR A C 1
ATOM 5405 O O . TYR A 1 699 ? -49.689 2.981 40.287 1.00 46.78 699 TYR A O 1
ATOM 5413 N N . PRO A 1 700 ? -48.596 2.853 42.245 1.00 50.66 700 PRO A N 1
ATOM 5414 C CA . PRO A 1 700 ? -47.501 3.712 41.807 1.00 50.66 700 PRO A CA 1
ATOM 5415 C C . PRO A 1 700 ? -46.603 2.910 40.860 1.00 50.66 700 PRO A C 1
ATOM 5417 O O . PRO A 1 700 ? -45.993 1.936 41.280 1.00 50.66 700 PRO A O 1
ATOM 5420 N N . PHE A 1 701 ? -46.555 3.302 39.590 1.00 54.16 701 PHE A N 1
ATOM 5421 C CA . PHE A 1 701 ? -45.660 2.696 38.609 1.00 54.16 701 PHE A CA 1
ATOM 5422 C C . PHE A 1 701 ? -44.343 3.474 38.567 1.00 54.16 701 PHE A C 1
ATOM 5424 O O . PHE A 1 701 ? -44.373 4.707 38.519 1.00 54.16 701 PHE A O 1
ATOM 5431 N N . THR A 1 702 ? -43.211 2.772 38.539 1.00 56.69 702 THR A N 1
ATOM 5432 C CA . THR A 1 702 ? -41.898 3.380 38.284 1.00 56.69 702 THR A CA 1
ATOM 5433 C C . THR A 1 702 ? -41.433 2.998 36.884 1.00 56.69 702 THR A C 1
ATOM 5435 O O . THR A 1 702 ? -41.523 1.839 36.485 1.00 56.69 702 THR A O 1
ATOM 5438 N N . MET A 1 703 ? -40.952 3.980 36.121 1.00 56.75 703 MET A N 1
ATOM 5439 C CA . MET A 1 703 ? -40.264 3.725 34.857 1.00 56.75 703 MET A CA 1
ATOM 5440 C C . MET A 1 703 ? -38.788 3.463 35.132 1.00 56.75 703 MET A C 1
ATOM 5442 O O . MET A 1 703 ? -38.148 4.261 35.817 1.00 56.75 703 MET A O 1
ATOM 5446 N N . ALA A 1 704 ? -38.255 2.376 34.584 1.00 59.00 704 ALA A N 1
ATOM 5447 C CA . ALA A 1 704 ? -36.821 2.132 34.581 1.00 59.00 704 ALA A CA 1
ATOM 5448 C C . ALA A 1 704 ? -36.355 1.610 33.221 1.00 59.00 704 ALA A C 1
ATOM 5450 O O . ALA A 1 704 ? -37.026 0.796 32.581 1.00 59.00 704 ALA A O 1
ATOM 5451 N N . ASP A 1 705 ? -35.187 2.093 32.815 1.00 66.75 705 ASP A N 1
ATOM 5452 C CA . ASP A 1 705 ? -34.398 1.538 31.721 1.00 66.75 705 ASP A CA 1
ATOM 5453 C C . ASP A 1 705 ? -33.457 0.483 32.291 1.00 66.75 705 ASP A C 1
ATOM 5455 O O . ASP A 1 705 ? -33.001 0.614 33.420 1.00 66.75 705 ASP A O 1
ATOM 5459 N N . GLY A 1 706 ? -33.124 -0.552 31.536 1.00 66.81 706 GLY A N 1
ATOM 5460 C CA . GLY A 1 706 ? -32.116 -1.521 31.957 1.00 66.81 706 GLY A CA 1
ATOM 5461 C C . GLY A 1 706 ? -31.411 -2.139 30.766 1.00 66.81 706 GLY A C 1
ATOM 5462 O O . GLY A 1 706 ? -31.629 -1.742 29.617 1.00 66.81 706 GLY A O 1
ATOM 5463 N N . MET A 1 707 ? -30.513 -3.076 31.047 1.00 70.50 707 MET A N 1
ATOM 5464 C CA . MET A 1 707 ? -29.652 -3.673 30.028 1.00 70.50 707 MET A CA 1
ATOM 5465 C C . MET A 1 707 ? -29.931 -5.165 29.927 1.00 70.50 707 MET A C 1
ATOM 5467 O O . MET A 1 707 ? -29.918 -5.878 30.927 1.00 70.50 707 MET A O 1
ATOM 5471 N N . TYR A 1 708 ? -30.157 -5.651 28.714 1.00 70.94 708 TYR A N 1
ATOM 5472 C CA . TYR A 1 708 ? -30.110 -7.077 28.439 1.00 70.94 708 TYR A CA 1
ATOM 5473 C C . TYR A 1 708 ? -28.679 -7.513 28.190 1.00 70.94 708 TYR A C 1
ATOM 5475 O O . TYR A 1 708 ? -27.920 -6.816 27.521 1.00 70.94 708 TYR A O 1
ATOM 5483 N N . TYR A 1 709 ? -28.328 -8.683 28.708 1.00 68.44 709 TYR A N 1
ATOM 5484 C CA . TYR A 1 709 ? -27.010 -9.279 28.557 1.00 68.44 709 TYR A CA 1
ATOM 5485 C C . TYR A 1 709 ? -27.130 -10.765 28.214 1.00 68.44 709 TYR A C 1
ATOM 5487 O O . TYR A 1 709 ? -27.877 -11.496 28.866 1.00 68.44 709 TYR A O 1
ATOM 5495 N N . GLY A 1 710 ? -26.425 -11.216 27.176 1.00 62.72 710 GLY A N 1
ATOM 5496 C CA . GLY A 1 710 ? -26.431 -12.623 26.761 1.00 62.72 710 GLY A CA 1
ATOM 5497 C C . GLY A 1 710 ? -25.664 -13.526 27.736 1.00 62.72 710 GLY A C 1
ATOM 5498 O O . GLY A 1 710 ? -24.530 -13.217 28.104 1.00 62.72 710 GLY A O 1
ATOM 5499 N N . VAL A 1 711 ? -26.249 -14.665 28.128 1.00 56.47 711 VAL A N 1
ATOM 5500 C CA . VAL A 1 711 ? -25.643 -15.625 29.072 1.00 56.47 711 VAL A CA 1
ATOM 5501 C C . VAL A 1 711 ? -25.474 -17.003 28.442 1.00 56.47 711 VAL A C 1
ATOM 5503 O O . VAL A 1 711 ? -26.423 -17.566 27.909 1.00 56.47 711 VAL A O 1
ATOM 5506 N N . ASP A 1 712 ? -24.288 -17.596 28.597 1.00 51.19 712 ASP A N 1
ATOM 5507 C CA . ASP A 1 712 ? -24.045 -19.006 28.287 1.00 51.19 712 ASP A CA 1
ATOM 5508 C C . ASP A 1 712 ? -23.760 -19.787 29.574 1.00 51.19 712 ASP A C 1
ATOM 5510 O O . ASP A 1 712 ? -22.763 -19.556 30.261 1.00 51.19 712 ASP A O 1
ATOM 5514 N N . ARG A 1 713 ? -24.602 -20.782 29.882 1.00 34.22 713 ARG A N 1
ATOM 5515 C CA . ARG A 1 713 ? -24.116 -21.949 30.626 1.00 34.22 713 ARG A CA 1
ATOM 5516 C C . ARG A 1 713 ? -23.497 -22.862 29.588 1.00 34.22 713 ARG A C 1
ATOM 5518 O O . ARG A 1 713 ? -24.235 -23.429 28.788 1.00 34.22 713 ARG A O 1
ATOM 5525 N N . ALA A 1 714 ? -22.174 -22.993 29.629 1.00 27.58 714 ALA A N 1
ATOM 5526 C CA . ALA A 1 714 ? -21.430 -23.959 28.839 1.00 27.58 714 ALA A CA 1
ATOM 5527 C C . ALA A 1 714 ? -22.161 -25.309 28.827 1.00 27.58 714 ALA A C 1
ATOM 5529 O O . ALA A 1 714 ? -22.199 -26.021 29.832 1.00 27.58 714 ALA A O 1
ATOM 5530 N N . VAL A 1 715 ? -22.737 -25.669 27.682 1.00 25.17 715 VAL A N 1
ATOM 5531 C CA . VAL A 1 715 ? -22.930 -27.076 27.361 1.00 25.17 715 VAL A CA 1
ATOM 5532 C C . VAL A 1 715 ? -21.562 -27.534 26.880 1.00 25.17 715 VAL A C 1
ATOM 5534 O O . VAL A 1 715 ? -21.203 -27.381 25.716 1.00 25.17 715 VAL A O 1
ATOM 5537 N N . VAL A 1 716 ? -20.750 -27.997 27.830 1.00 23.23 716 VAL A N 1
ATOM 5538 C CA . VAL A 1 716 ? -19.654 -28.919 27.516 1.00 23.23 716 VAL A CA 1
ATOM 5539 C C . VAL A 1 716 ? -20.295 -30.102 26.770 1.00 23.23 716 VAL A C 1
ATOM 5541 O O . VAL A 1 716 ? -21.385 -30.507 27.184 1.00 23.23 716 VAL A O 1
ATOM 5544 N N . PRO A 1 717 ? -19.700 -30.596 25.668 1.00 29.50 717 PRO A N 1
ATOM 5545 C CA . PRO A 1 717 ? -20.261 -31.709 24.902 1.00 29.50 717 PRO A CA 1
ATOM 5546 C C . PRO A 1 717 ? -20.588 -32.939 25.753 1.00 29.50 717 PRO A C 1
ATOM 5548 O O . PRO A 1 717 ? -19.858 -33.195 26.742 1.00 29.50 717 PRO A O 1
#

Foldseek 3Di:
DPDDPPDDDDQLPPPDLDPDWDFDDDDDDDDDDDDPDDDDDPPPDCPDPLVCCVPDPFDFWKKKFKKKWWADDPVQKFWDFQDPDPPDTHLFTAIAGDQADQLQVPLVPTDMDMDIDMWTKDWDPLLVVLVSVVVVLVVDPPVVCCVPANPVRNVVVSVVSRPPSDIDTDRPCPLLLLQQKDFDDPDDQQADQQLFGDPVSQVVCVVVPDHRVNSSVCRPVPGIAHHEPPPDLSRAHDQKDWTKMFIPWMWGAGPVRDIDTPQDPVGDQIPGDSSFFADWYQDPNDTDRSHNDDDPPGDRMTTDTIAGSADKAKDKAFWDQDDPPQARIAGDDPPGAQFLWKWWQFPVQRKIWIGGLLQFTAWIWHWDCDPPNDIFIDIDGADPPPVPGDDPPPPVRSVLSVVQSVVLVVLCRPNVLVVVVSQLQVVLQVLADDFDPVVVPAPSVVGGFMWTWGKMWIAMEGPDAWRDRSYDVVSCPPDDHDTQQVDWFFKQKAGSNHSQAFFSWKFAADPVGNSHTPSQEIEGQRDPPDPCPPPDPRHDYDYRDSVPTGTYGYDYQDQDDVPHGDDPSNSSSVVRNRIRMITTTTGQRHWIWMDRSHGDIDTHHGDPVSSVSNSVNNKDKDKDDQDKDLDDLQDDDDPPPPPDDPDPDDVPRDPDDADDPDAWKWKFGWYDDPNDTHTDTDTDPDDDDDDDDPPPDPGDIDTDMTMIIGDDPDPPD